Protein AF-A0A6J8ECA1-F1 (afdb_monomer)

Secondary structure (DSSP, 8-state):
----SSSSSSHHHHHHHHSSS-S----PPPHHHHHHHHHHHHHHHHH---EEEEP-B--EES---SS---S---B-TT---TTEE--B---TTT-PPEEEEHHHHSHHHHHHHHHHHHT----HHHHHHHHHHHHHHHTHHHHHHHHGGGGG--HHHHHHHHIIIIIGGGSSSTT-EEEETT--S---S--SSPPPEEEEEEE-TTSBEEE-SEEE---SS-S----------------------S-----HHHHHHHHHHHHHHHHHHHHHHHHHTTT---S--S-EEEEEE-SSEEEEEEEETTTTEEEEE-GGGPEESEETTEE-HHHHHHHHHHHTHHHHPPPPPHHHHHHHTTTT-HHHHH-HHHHHHHHHH-EEEEEEPPPS---------------------PPPPPPP--

Sequence (418 aa):
MKNMRYLFNANVILRQTFSSTCTKQRCGINEPQKLRLKDEIEKYINNHKYTLIAATTDVCKQKFQEHVIGNNLGESFTSRSSIWQFPWKKTEKDKPFIYENSENIFTRGYDALEDYLHGEKVDHQTCAAFKALERFYNNKELHERSLAQLNNLTKTETASLITSHLLSQLLYNPTNHIIDSSFSGDPPYDCGTPVQYGYTNFGSTRLFYGSADITLFPTTEDILDPKWNTDYDDNDDEEEICDENNGENFNDSDINQVCKQAISLSMWKHKQRVLAYSGNSDYGSAMVPICAINKHKCMVVLYNAQHDYLFKMQKKDLLKVFDKDKLEFSTIINLWMLIHHNLFCTEPSDDAIQILKGTGGLIQRLGEDTFKEVVRTSKLDYDIEPSGDEFEVDVENDSIPASGTGRLRKYPKINQEQ

Nearest PDB structures (foldseek):
  5lp4-assembly2_B  TM=1.563E-01  e=1.513E+00  Helicobacter pylori 26695

Radius of gyration: 25.84 Å; Cα contacts (8 Å, |Δi|>4): 569; chains: 1; bounding box: 89×57×85 Å

Structure (mmCIF, N/CA/C/O backbone):
data_AF-A0A6J8ECA1-F1
#
_entry.id   AF-A0A6J8ECA1-F1
#
loop_
_atom_site.group_PDB
_atom_site.id
_atom_site.type_symbol
_atom_site.label_atom_id
_atom_site.label_alt_id
_atom_site.label_comp_id
_atom_site.label_asym_id
_atom_site.label_entity_id
_atom_site.label_seq_id
_atom_site.pdbx_PDB_ins_code
_atom_site.Cartn_x
_atom_site.Cartn_y
_atom_site.Cartn_z
_atom_site.occupancy
_atom_site.B_iso_or_equiv
_atom_site.auth_seq_id
_atom_site.auth_comp_id
_atom_site.auth_asym_id
_atom_site.auth_atom_id
_atom_site.pdbx_PDB_model_num
ATOM 1 N N . MET A 1 1 ? -38.802 -31.780 37.443 1.00 33.59 1 MET A N 1
ATOM 2 C CA . MET A 1 1 ? -39.196 -31.257 36.112 1.00 33.59 1 MET A CA 1
ATOM 3 C C . MET A 1 1 ? -39.971 -29.943 36.239 1.00 33.59 1 MET A C 1
ATOM 5 O O . MET A 1 1 ? -41.151 -29.867 35.929 1.00 33.59 1 MET A O 1
ATOM 9 N N . LYS A 1 2 ? -39.293 -28.907 36.737 1.00 25.95 2 LYS A N 1
ATOM 10 C CA . LYS A 1 2 ? -39.719 -27.503 36.798 1.00 25.95 2 LYS A CA 1
ATOM 11 C C . LYS A 1 2 ? -38.413 -26.711 36.860 1.00 25.95 2 LYS A C 1
ATOM 13 O O . LYS A 1 2 ? -37.750 -26.822 37.882 1.00 25.95 2 LYS A O 1
ATOM 18 N N . ASN A 1 3 ? -38.010 -26.087 35.749 1.00 24.38 3 ASN A N 1
ATOM 19 C CA . ASN A 1 3 ? -37.052 -24.965 35.626 1.00 24.38 3 ASN A CA 1
ATOM 20 C C . ASN A 1 3 ? -36.488 -24.878 34.194 1.00 24.38 3 ASN A C 1
ATOM 22 O O . ASN A 1 3 ? -35.312 -25.106 33.959 1.00 24.38 3 ASN A O 1
ATOM 26 N N . MET A 1 4 ? -37.341 -24.528 33.230 1.00 25.62 4 MET A N 1
ATOM 27 C CA . MET A 1 4 ? -36.920 -23.997 31.925 1.00 25.62 4 MET A CA 1
ATOM 28 C C . MET A 1 4 ? -37.946 -22.955 31.474 1.00 25.62 4 MET A C 1
ATOM 30 O O . MET A 1 4 ? -38.764 -23.190 30.593 1.00 25.62 4 MET A O 1
ATOM 34 N N . ARG A 1 5 ? -37.983 -21.820 32.182 1.00 25.30 5 ARG A N 1
ATOM 35 C CA . ARG A 1 5 ? -38.809 -20.651 31.821 1.00 25.30 5 ARG A CA 1
ATOM 36 C C . ARG A 1 5 ? -38.144 -19.298 32.119 1.00 25.30 5 ARG A C 1
ATOM 38 O O . ARG A 1 5 ? -38.832 -18.288 32.134 1.00 25.30 5 ARG A O 1
ATOM 45 N N . TYR A 1 6 ? -36.820 -19.256 32.306 1.00 24.11 6 TYR A N 1
ATOM 46 C CA . TYR A 1 6 ? -36.102 -18.015 32.650 1.00 24.11 6 TYR A CA 1
ATOM 47 C C . TYR A 1 6 ? -35.007 -17.556 31.670 1.00 24.11 6 TYR A C 1
ATOM 49 O O . TYR A 1 6 ? -34.356 -16.560 31.951 1.00 24.11 6 TYR A O 1
ATOM 57 N N . LEU A 1 7 ? -34.848 -18.177 30.495 1.00 25.25 7 LEU A N 1
ATOM 58 C CA . LEU A 1 7 ? -33.845 -17.737 29.503 1.00 25.25 7 LEU A CA 1
ATOM 59 C C . LEU A 1 7 ? -34.421 -17.130 28.214 1.00 25.25 7 LEU A C 1
ATOM 61 O O . LEU A 1 7 ? -33.667 -16.729 27.339 1.00 25.25 7 LEU A O 1
ATOM 65 N N . PHE A 1 8 ? -35.744 -16.965 28.116 1.00 26.19 8 PHE A N 1
ATOM 66 C CA . PHE A 1 8 ? -36.388 -16.432 26.905 1.00 26.19 8 PHE A CA 1
ATOM 67 C C . PHE A 1 8 ? -36.725 -14.930 26.940 1.00 26.19 8 PHE A C 1
ATOM 69 O O . PHE A 1 8 ? -37.254 -14.410 25.967 1.00 26.19 8 PHE A O 1
ATOM 76 N N . ASN A 1 9 ? -36.391 -14.208 28.019 1.00 25.69 9 ASN A N 1
ATOM 77 C CA . ASN A 1 9 ? -36.711 -12.774 28.154 1.00 25.69 9 ASN A CA 1
ATOM 78 C C . ASN A 1 9 ? -35.495 -11.828 28.206 1.00 25.69 9 ASN A C 1
ATOM 80 O O . ASN A 1 9 ? -35.689 -10.619 28.276 1.00 25.69 9 ASN A O 1
ATOM 84 N N . ALA A 1 10 ? -34.256 -12.329 28.120 1.00 26.23 10 ALA A N 1
ATOM 85 C CA . ALA A 1 10 ? -33.065 -11.468 28.048 1.00 26.23 10 ALA A CA 1
ATOM 86 C C . ALA A 1 10 ? -32.673 -11.094 26.600 1.00 26.23 10 ALA A C 1
ATOM 88 O O . ALA A 1 10 ? -32.218 -9.980 26.357 1.00 26.23 10 ALA A O 1
ATOM 89 N N . ASN A 1 11 ? -32.940 -11.969 25.621 1.00 29.05 11 ASN A N 1
ATOM 90 C CA . ASN A 1 11 ? -32.551 -11.752 24.217 1.00 29.05 11 ASN A CA 1
ATOM 91 C C . ASN A 1 11 ? -33.517 -10.873 23.401 1.00 29.05 11 ASN A C 1
ATOM 93 O O . ASN A 1 11 ? -33.140 -10.351 22.355 1.00 29.05 11 ASN A O 1
ATOM 97 N N . VAL A 1 12 ? -34.735 -10.627 23.890 1.00 27.72 12 VAL A N 1
ATOM 98 C CA . VAL A 1 12 ? -35.687 -9.714 23.226 1.00 27.72 12 VAL A CA 1
ATOM 99 C C . VAL A 1 12 ? -35.489 -8.259 23.680 1.00 27.72 12 VAL A C 1
ATOM 101 O O . VAL A 1 12 ? -35.728 -7.333 22.909 1.00 27.72 12 VAL A O 1
ATOM 104 N N . ILE A 1 13 ? -34.951 -8.034 24.884 1.00 27.16 13 ILE A N 1
ATOM 105 C CA . ILE A 1 13 ? -34.758 -6.684 25.443 1.00 27.16 13 ILE A CA 1
ATOM 106 C C . ILE A 1 13 ? -33.484 -6.007 24.896 1.00 27.16 13 ILE A C 1
ATOM 108 O O . ILE A 1 13 ? -33.475 -4.787 24.725 1.00 27.16 13 ILE A O 1
ATOM 112 N N . LEU A 1 14 ? -32.455 -6.772 24.508 1.00 28.44 14 LEU A N 1
ATOM 113 C CA . LEU A 1 14 ? -31.279 -6.232 23.803 1.00 28.44 14 LEU A CA 1
ATOM 114 C C . LEU A 1 14 ? -31.542 -5.975 22.307 1.00 28.44 14 LEU A C 1
ATOM 116 O O . LEU A 1 14 ? -31.038 -4.998 21.758 1.00 28.44 14 LEU A O 1
ATOM 120 N N . ARG A 1 15 ? -32.415 -6.760 21.658 1.00 29.00 15 ARG A N 1
ATOM 121 C CA . ARG A 1 15 ? -32.834 -6.502 20.265 1.00 29.00 15 ARG A CA 1
ATOM 122 C C . ARG A 1 15 ? -33.813 -5.323 20.137 1.00 29.00 15 ARG A C 1
ATOM 124 O O . ARG A 1 15 ? -33.791 -4.628 19.126 1.00 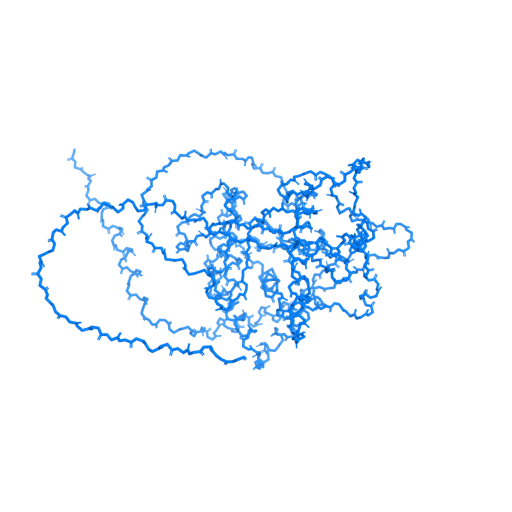29.00 15 ARG A O 1
ATOM 131 N N . GLN A 1 16 ? -34.608 -5.018 21.168 1.00 26.80 16 GLN A N 1
ATOM 132 C CA . GLN A 1 16 ? -35.510 -3.852 21.169 1.00 26.80 16 GLN A CA 1
ATOM 133 C C . GLN A 1 16 ? -34.863 -2.527 21.604 1.00 26.80 16 GLN A C 1
ATOM 135 O O . GLN A 1 16 ? -35.464 -1.478 21.397 1.00 26.80 16 GLN A O 1
ATOM 140 N N . THR A 1 17 ? -33.637 -2.532 22.138 1.00 28.80 17 THR A N 1
ATOM 141 C CA . THR A 1 17 ? -32.896 -1.287 22.436 1.00 28.80 17 THR A CA 1
ATOM 142 C C . THR A 1 17 ? -31.968 -0.834 21.306 1.00 28.80 17 THR A C 1
ATOM 144 O O . THR A 1 17 ? -31.587 0.333 21.285 1.00 28.80 17 THR A O 1
ATOM 147 N N . PHE A 1 18 ? -31.684 -1.691 20.319 1.00 33.44 18 PHE A N 1
ATOM 148 C CA . PHE A 1 18 ? -30.843 -1.347 19.162 1.00 33.44 18 PHE A CA 1
ATOM 149 C C . PHE A 1 18 ? -31.598 -1.186 17.830 1.00 33.44 18 PHE A C 1
ATOM 151 O O . PHE A 1 18 ? -31.004 -0.766 16.843 1.00 33.44 18 PHE A O 1
ATOM 158 N N . SER A 1 19 ? -32.913 -1.438 17.788 1.00 31.75 19 SER A N 1
ATOM 159 C CA . SER A 1 19 ? -33.699 -1.412 16.540 1.00 31.75 19 SER A CA 1
ATOM 160 C C . SER A 1 19 ? -34.510 -0.120 16.300 1.00 31.75 19 SER A C 1
ATOM 162 O O . SER A 1 19 ? -35.104 0.032 15.237 1.00 31.75 19 SER A O 1
ATOM 164 N N . SER A 1 20 ? -34.514 0.867 17.212 1.00 27.88 20 SER A N 1
ATOM 165 C CA . SER A 1 20 ? -35.362 2.072 17.050 1.00 27.88 20 SER A CA 1
ATOM 166 C C . SER A 1 20 ? -34.693 3.437 17.267 1.00 27.88 20 SER A C 1
ATOM 168 O O . SER A 1 20 ? -35.394 4.427 17.473 1.00 27.88 20 SER A O 1
ATOM 170 N N . THR A 1 21 ? -33.364 3.545 17.190 1.00 29.86 21 THR A N 1
ATOM 171 C CA . THR A 1 21 ? -32.666 4.853 17.185 1.00 29.86 21 THR A CA 1
ATOM 172 C C . THR A 1 21 ? -31.851 5.133 15.925 1.00 29.86 21 THR A C 1
ATOM 174 O O . THR A 1 21 ? -31.360 6.249 15.763 1.00 29.86 21 THR A O 1
ATOM 177 N N . CYS A 1 22 ? -31.812 4.216 14.955 1.00 34.72 22 CYS A N 1
ATOM 178 C CA . CYS A 1 22 ? -31.211 4.469 13.642 1.00 34.72 22 CYS A CA 1
ATOM 179 C C . CYS A 1 22 ? -32.192 5.183 12.690 1.00 34.72 22 CYS A C 1
ATOM 181 O O . CYS A 1 22 ? -32.450 4.763 11.567 1.00 34.72 22 CYS A O 1
ATOM 183 N N . THR A 1 23 ? -32.777 6.289 13.150 1.00 34.16 23 THR A N 1
ATOM 184 C CA . THR A 1 23 ? -33.501 7.230 12.289 1.00 34.16 23 THR A CA 1
ATOM 185 C C . THR A 1 23 ? -32.916 8.614 12.505 1.00 34.16 23 THR A C 1
ATOM 187 O O . THR A 1 23 ? -33.169 9.258 13.518 1.00 34.16 23 THR A O 1
ATOM 190 N N . LYS A 1 24 ? -32.147 9.071 11.509 1.00 34.84 24 LYS A N 1
ATOM 191 C CA . LYS A 1 24 ? -31.568 10.421 11.388 1.00 34.84 24 LYS A CA 1
ATOM 192 C C . LYS A 1 24 ? -30.512 10.782 12.440 1.00 34.84 24 LYS A C 1
ATOM 194 O O . LYS A 1 24 ? -30.586 11.844 13.058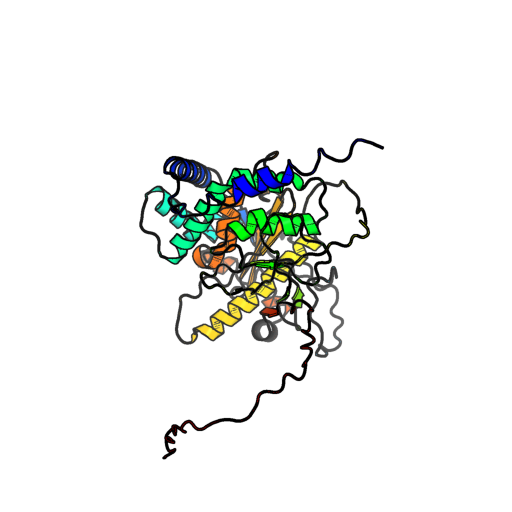 1.00 34.84 24 LYS A O 1
ATOM 199 N N . GLN A 1 25 ? -29.453 9.984 12.556 1.00 35.09 25 GLN A N 1
ATOM 200 C CA . GLN A 1 25 ? -28.196 10.509 13.083 1.00 35.09 25 GLN A CA 1
ATOM 201 C C . GLN A 1 25 ? -27.549 11.340 11.968 1.00 35.09 25 GLN A C 1
ATOM 203 O O . GLN A 1 25 ? -27.030 10.812 10.990 1.00 35.09 25 GLN A O 1
ATOM 208 N N . ARG A 1 26 ? -27.689 12.669 12.056 1.00 34.72 26 ARG A N 1
ATOM 209 C CA . ARG A 1 26 ? -26.922 13.606 11.226 1.00 34.72 26 ARG A CA 1
ATOM 210 C C . ARG A 1 26 ? -25.449 13.201 11.329 1.00 34.72 26 ARG A C 1
ATOM 212 O O . ARG A 1 26 ? -24.915 13.227 12.433 1.00 34.72 26 ARG A O 1
ATOM 219 N N . CYS A 1 27 ? -24.806 12.888 10.203 1.00 38.16 27 CYS A N 1
ATOM 220 C CA . CYS A 1 27 ? -23.351 12.740 10.061 1.00 38.16 27 CYS A CA 1
ATOM 221 C C . CYS A 1 27 ? -22.618 14.081 10.276 1.00 38.16 27 CYS A C 1
ATOM 223 O O . CYS A 1 27 ? -21.829 14.514 9.443 1.00 38.16 27 CYS A O 1
ATOM 225 N N . GLY A 1 28 ? -22.940 14.791 11.355 1.00 44.19 28 GLY A N 1
ATOM 226 C CA . GLY A 1 28 ? -22.138 15.881 11.875 1.00 44.19 28 GLY A CA 1
ATOM 227 C C . GLY A 1 28 ? -21.233 15.291 12.939 1.00 44.19 28 GLY A C 1
ATOM 228 O O . GLY A 1 28 ? -21.718 14.715 13.911 1.00 44.19 28 GLY A O 1
ATOM 229 N N . ILE A 1 29 ? -19.927 15.406 12.741 1.00 53.56 29 ILE A N 1
ATOM 230 C CA . ILE A 1 29 ? -18.946 15.096 13.777 1.00 53.56 29 ILE A CA 1
ATOM 231 C C . ILE A 1 29 ? -19.271 15.969 14.986 1.00 53.56 29 ILE A C 1
ATOM 233 O O . ILE A 1 29 ? -19.575 17.154 14.836 1.00 53.56 29 ILE A O 1
ATOM 237 N N . ASN A 1 30 ? -19.219 15.395 16.186 1.00 68.00 30 ASN A N 1
ATOM 238 C CA . ASN A 1 30 ? -19.295 16.200 17.393 1.00 68.00 30 ASN A CA 1
ATOM 239 C C . ASN A 1 30 ? -18.039 17.091 17.423 1.00 68.00 30 ASN A C 1
ATOM 241 O O . ASN A 1 30 ? -16.934 16.559 17.481 1.00 68.00 30 ASN A O 1
ATOM 245 N N . GLU A 1 31 ? -18.183 18.420 17.372 1.00 72.62 31 GLU A N 1
ATOM 246 C CA . GLU A 1 31 ? -17.069 19.397 17.367 1.00 72.62 31 GLU A CA 1
ATOM 247 C C . GLU A 1 31 ? -15.894 19.055 18.322 1.00 72.62 31 GLU A C 1
ATOM 249 O O . GLU A 1 31 ? -14.736 19.157 17.914 1.00 72.62 31 GLU A O 1
ATOM 254 N N . PRO A 1 32 ? -16.124 18.536 19.549 1.00 79.94 32 PRO A N 1
ATOM 255 C CA . PRO A 1 32 ? -15.052 18.095 20.442 1.00 79.94 32 PRO A CA 1
ATOM 256 C C . PRO A 1 32 ? -14.190 16.940 19.904 1.00 79.94 32 PRO A C 1
ATOM 258 O O . PRO A 1 32 ? -13.003 16.879 20.212 1.00 79.94 32 PRO A O 1
ATOM 261 N N . GLN A 1 33 ? -14.750 16.007 19.127 1.00 80.56 33 GLN A N 1
ATOM 262 C CA . GLN A 1 33 ? -13.989 14.907 18.516 1.00 80.56 33 GLN A CA 1
ATOM 263 C C . GLN A 1 33 ? -13.141 15.402 17.345 1.00 80.56 33 GLN A C 1
ATOM 265 O O . GLN A 1 33 ? -11.993 14.983 17.206 1.00 80.56 33 GLN A O 1
ATOM 270 N N . LYS A 1 34 ? -13.670 16.345 16.556 1.00 83.38 34 LYS A N 1
ATOM 271 C CA . LYS A 1 34 ? -12.921 16.977 15.466 1.00 83.38 34 LYS A CA 1
ATOM 272 C C . LYS A 1 34 ? -11.700 17.732 15.987 1.00 83.38 34 LYS A C 1
ATOM 274 O O . LYS A 1 34 ? -10.621 17.615 15.413 1.00 83.38 34 LYS A O 1
ATOM 279 N N . LEU A 1 35 ? -11.859 18.452 17.099 1.00 88.62 35 LEU A N 1
ATOM 280 C CA . LEU A 1 35 ? -10.754 19.148 17.757 1.00 88.62 35 LEU A CA 1
ATOM 281 C C . LEU A 1 35 ? -9.678 18.167 18.248 1.00 88.62 35 LEU A C 1
ATOM 283 O O . LEU A 1 35 ? -8.504 18.364 17.967 1.00 88.62 35 LEU A O 1
ATOM 287 N N . ARG A 1 36 ? -10.077 17.052 18.878 1.00 90.81 36 ARG A N 1
ATOM 288 C CA . ARG A 1 36 ? -9.130 16.005 19.304 1.00 90.81 36 ARG A CA 1
ATOM 289 C C . ARG A 1 36 ? -8.358 15.392 18.137 1.00 90.81 36 ARG A C 1
ATOM 291 O O . ARG A 1 36 ? -7.172 15.129 18.285 1.00 90.81 36 ARG A O 1
ATOM 298 N N . LEU A 1 37 ? -9.018 15.146 17.002 1.00 93.44 37 LEU A N 1
ATOM 299 C CA . LEU A 1 37 ? -8.341 14.650 15.803 1.00 93.44 37 LEU A CA 1
ATOM 300 C C . LEU A 1 37 ? -7.292 15.659 15.316 1.00 93.44 37 LEU A C 1
ATOM 302 O O . LEU A 1 37 ? -6.173 15.264 15.008 1.00 93.44 37 LEU A O 1
ATOM 306 N N . LYS A 1 38 ? -7.627 16.957 15.291 1.00 94.00 38 LYS A N 1
ATOM 307 C CA . LYS A 1 38 ? -6.667 18.013 14.936 1.00 94.00 38 LYS A CA 1
ATOM 308 C C . LYS A 1 38 ? -5.455 18.025 15.872 1.00 94.00 38 LYS A C 1
ATOM 310 O O . LYS A 1 38 ? -4.333 18.033 15.378 1.00 94.00 38 LYS A O 1
ATOM 315 N N . ASP A 1 39 ? -5.666 17.927 17.184 1.00 94.06 39 ASP A N 1
ATOM 316 C CA . ASP A 1 39 ? -4.569 17.884 18.162 1.00 94.06 39 ASP A CA 1
ATOM 317 C C . ASP A 1 39 ? -3.630 16.679 17.939 1.00 94.06 39 ASP A C 1
ATOM 319 O O . ASP A 1 39 ? -2.415 16.780 18.126 1.00 94.06 39 ASP A O 1
ATOM 323 N N . GLU A 1 40 ? -4.170 15.512 17.567 1.00 94.19 40 GLU A N 1
ATOM 324 C CA . GLU A 1 40 ? -3.349 14.333 17.261 1.00 94.19 40 GLU A CA 1
ATOM 325 C C . GLU A 1 40 ? -2.615 14.469 15.919 1.00 94.19 40 GLU A C 1
ATOM 327 O O . GLU A 1 40 ? -1.438 14.110 15.843 1.00 94.19 40 GLU A O 1
ATOM 332 N N . ILE A 1 41 ? -3.249 15.052 14.891 1.00 94.81 41 ILE A N 1
ATOM 333 C CA . ILE A 1 41 ? -2.599 15.360 13.604 1.00 94.81 41 ILE A CA 1
ATOM 334 C C . ILE A 1 41 ? -1.433 16.332 13.809 1.00 94.81 41 ILE A C 1
ATOM 336 O O . ILE A 1 41 ? -0.333 16.074 13.325 1.00 94.81 41 ILE A O 1
ATOM 340 N N . GLU A 1 42 ? -1.625 17.408 14.571 1.00 94.00 42 GLU A N 1
ATOM 341 C CA . GLU A 1 42 ? -0.563 18.377 14.857 1.00 94.00 42 GLU A CA 1
ATOM 342 C C . GLU A 1 42 ? 0.627 17.709 15.568 1.00 94.00 42 GLU A C 1
ATOM 344 O O . GLU A 1 42 ? 1.788 17.905 15.199 1.00 94.00 42 GLU A O 1
ATOM 349 N N . LYS A 1 43 ? 0.364 16.843 16.557 1.00 92.62 43 LYS A N 1
ATOM 350 C CA . LYS A 1 43 ? 1.420 16.051 17.212 1.00 92.62 43 LYS A CA 1
ATOM 351 C C . LYS A 1 43 ? 2.106 15.087 16.251 1.00 92.62 43 LYS A C 1
ATOM 353 O O . LYS A 1 43 ? 3.306 14.850 16.401 1.00 92.62 43 LYS A O 1
ATOM 358 N N . TYR A 1 44 ? 1.367 14.499 15.315 1.00 91.75 44 TYR A N 1
ATOM 359 C CA . TYR A 1 44 ? 1.919 13.602 14.309 1.00 91.75 44 TYR A CA 1
ATOM 360 C C . TYR A 1 44 ? 2.899 14.341 13.393 1.00 91.75 44 TYR A C 1
ATOM 362 O O . TYR A 1 44 ? 4.060 13.935 13.339 1.00 91.75 44 TYR A O 1
ATOM 370 N N . ILE A 1 45 ? 2.481 15.453 12.777 1.00 88.75 45 ILE A N 1
ATOM 371 C CA . ILE A 1 45 ? 3.309 16.246 11.848 1.00 88.75 45 ILE A CA 1
ATOM 372 C C . ILE A 1 45 ? 4.625 16.668 12.514 1.00 88.75 45 ILE A C 1
ATOM 374 O O . ILE A 1 45 ? 5.701 16.530 11.932 1.00 88.75 45 ILE A O 1
ATOM 378 N N . ASN A 1 46 ? 4.554 17.101 13.774 1.00 85.62 46 ASN A N 1
ATOM 379 C CA . ASN A 1 46 ? 5.720 17.583 14.511 1.00 85.62 46 ASN A CA 1
ATOM 380 C C . ASN A 1 46 ? 6.721 16.482 14.912 1.00 85.62 46 ASN A C 1
ATOM 382 O O . ASN A 1 46 ? 7.893 16.785 15.126 1.00 85.62 46 ASN A O 1
ATOM 386 N N . ASN A 1 47 ? 6.286 15.223 15.050 1.00 80.94 47 ASN A N 1
ATOM 387 C CA . ASN A 1 47 ? 7.086 14.188 15.726 1.00 80.94 47 ASN A CA 1
ATOM 388 C C . ASN A 1 47 ? 7.330 12.907 14.913 1.00 80.94 47 ASN A C 1
ATOM 390 O O . ASN A 1 47 ? 8.207 12.128 15.286 1.00 80.94 47 ASN A O 1
ATOM 394 N N . HIS A 1 48 ? 6.572 12.642 13.846 1.00 67.25 48 HIS A N 1
ATOM 395 C CA . HIS A 1 48 ? 6.542 11.315 13.226 1.00 67.25 48 HIS A CA 1
ATOM 396 C C . HIS A 1 48 ? 6.885 11.361 11.741 1.00 67.25 48 HIS A C 1
ATOM 398 O O . HIS A 1 48 ? 6.074 11.711 10.884 1.00 67.25 48 HIS A O 1
ATOM 404 N N . LYS A 1 49 ? 8.112 10.932 11.448 1.00 65.06 49 LYS A N 1
ATOM 405 C CA . LYS A 1 49 ? 8.654 10.773 10.101 1.00 65.06 49 LYS A CA 1
ATOM 406 C C . LYS A 1 49 ? 9.414 9.448 10.043 1.00 65.06 49 LYS A C 1
ATOM 408 O O . LYS A 1 49 ? 10.300 9.229 10.870 1.00 65.06 49 LYS A O 1
ATOM 413 N N . TYR A 1 50 ? 9.060 8.547 9.125 1.00 62.88 50 TYR A N 1
ATOM 414 C CA . TYR A 1 50 ? 9.768 7.268 8.964 1.00 62.88 50 TYR A CA 1
ATOM 415 C C . TYR A 1 50 ? 10.683 7.302 7.743 1.00 62.88 50 TYR A C 1
ATOM 417 O O . TYR A 1 50 ? 10.484 8.078 6.814 1.00 62.88 50 TYR A O 1
ATOM 425 N N . THR A 1 51 ? 11.722 6.466 7.750 1.00 64.75 51 THR A N 1
ATOM 426 C CA . THR A 1 51 ? 12.709 6.432 6.666 1.00 64.75 51 THR A CA 1
ATOM 427 C C . THR A 1 51 ? 12.527 5.191 5.797 1.00 64.75 51 THR A C 1
ATOM 429 O O . THR A 1 51 ? 12.584 4.052 6.265 1.00 64.75 51 THR A O 1
ATOM 432 N N . LEU A 1 52 ? 12.352 5.420 4.504 1.00 60.97 52 LEU A N 1
ATOM 433 C CA . LEU A 1 52 ? 12.401 4.424 3.448 1.00 60.97 52 LEU A CA 1
ATOM 434 C C . LEU A 1 52 ? 13.831 4.341 2.908 1.00 60.97 52 LEU A C 1
ATOM 436 O O . LEU A 1 52 ? 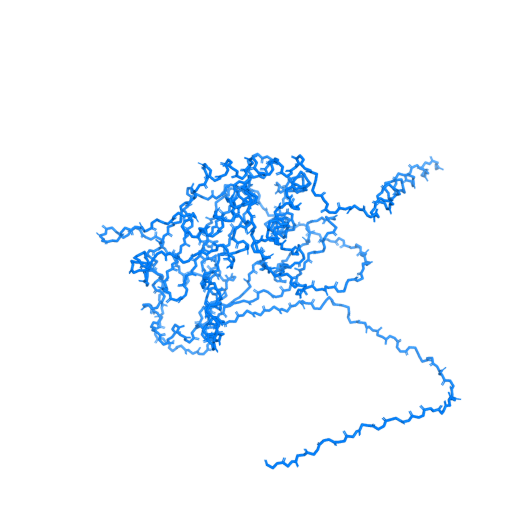14.503 5.347 2.705 1.00 60.97 52 LEU A O 1
ATOM 440 N N . ILE A 1 53 ? 14.323 3.123 2.699 1.00 63.53 53 ILE A N 1
ATOM 441 C CA . ILE A 1 53 ? 15.602 2.892 2.027 1.00 63.53 53 ILE A CA 1
ATOM 442 C C . ILE A 1 53 ? 15.319 2.515 0.581 1.00 63.53 53 ILE A C 1
ATOM 444 O O . ILE A 1 53 ? 14.566 1.571 0.331 1.00 63.53 53 ILE A O 1
ATOM 448 N N . ALA A 1 54 ? 15.966 3.202 -0.358 1.00 60.81 54 ALA A N 1
ATOM 449 C CA . ALA A 1 54 ? 16.079 2.740 -1.731 1.00 60.81 54 ALA A CA 1
ATOM 450 C C . ALA A 1 54 ? 17.041 1.563 -1.796 1.00 60.81 54 ALA A C 1
ATOM 452 O O . ALA A 1 54 ? 18.156 1.607 -1.263 1.00 60.81 54 ALA A O 1
ATOM 453 N N . ALA A 1 55 ? 16.635 0.518 -2.496 1.00 56.22 55 ALA A N 1
ATOM 454 C CA . ALA A 1 55 ? 17.522 -0.592 -2.750 1.00 56.22 55 ALA A CA 1
ATOM 455 C C . ALA A 1 55 ? 18.554 -0.215 -3.806 1.00 56.22 55 ALA A C 1
ATOM 457 O O . ALA A 1 55 ? 18.217 0.401 -4.814 1.00 56.22 55 ALA A O 1
ATOM 458 N N . THR A 1 56 ? 19.770 -0.725 -3.646 1.00 52.91 56 THR A N 1
ATOM 459 C CA . THR A 1 56 ? 20.490 -1.338 -4.763 1.00 52.91 56 THR A CA 1
ATOM 460 C C . THR A 1 56 ? 20.136 -2.827 -4.741 1.00 52.91 56 THR A C 1
ATOM 462 O O . THR A 1 56 ? 20.821 -3.645 -4.125 1.00 52.91 56 THR A O 1
ATOM 465 N N . THR A 1 57 ? 18.980 -3.191 -5.304 1.00 49.25 57 THR A N 1
ATOM 466 C CA . THR A 1 57 ? 18.541 -4.591 -5.292 1.00 49.25 57 THR A CA 1
ATOM 467 C C . THR A 1 57 ? 19.319 -5.369 -6.334 1.00 49.25 57 THR A C 1
ATOM 469 O O . THR A 1 57 ? 19.119 -5.234 -7.538 1.00 49.25 57 THR A O 1
ATOM 472 N N . ASP A 1 58 ? 20.180 -6.263 -5.868 1.00 51.50 58 ASP A N 1
ATOM 473 C CA . ASP A 1 58 ? 20.770 -7.280 -6.720 1.00 51.50 58 ASP A CA 1
ATOM 474 C C . ASP A 1 58 ? 19.758 -8.430 -6.836 1.00 51.50 58 ASP A C 1
ATOM 476 O O . ASP A 1 58 ? 19.821 -9.381 -6.062 1.00 51.50 58 ASP A O 1
ATOM 480 N N . VAL A 1 59 ? 18.763 -8.300 -7.728 1.00 52.38 59 VAL A N 1
ATOM 481 C CA . VAL A 1 59 ? 17.632 -9.244 -7.862 1.00 52.38 59 VAL A CA 1
ATOM 482 C C . VAL A 1 59 ? 18.077 -10.646 -8.310 1.00 52.38 59 VAL A C 1
ATOM 484 O O . VAL A 1 59 ? 17.937 -11.014 -9.472 1.00 52.38 59 VAL A O 1
ATOM 487 N N . CYS A 1 60 ? 18.683 -11.433 -7.430 1.00 44.78 60 CYS A N 1
ATOM 488 C CA . CYS A 1 60 ? 19.428 -12.627 -7.809 1.00 44.78 60 CYS A CA 1
ATOM 489 C C . CYS A 1 60 ? 18.507 -13.744 -8.327 1.00 44.78 60 CYS A C 1
ATOM 491 O O . CYS A 1 60 ? 17.718 -14.289 -7.562 1.00 44.78 60 CYS A O 1
ATOM 493 N N . LYS A 1 61 ? 18.665 -14.122 -9.606 1.00 55.06 61 LYS A N 1
ATOM 494 C CA . LYS A 1 61 ? 18.230 -15.423 -10.130 1.00 55.06 61 LYS A CA 1
ATOM 495 C C . LYS A 1 61 ? 19.287 -16.457 -9.760 1.00 55.06 61 LYS A C 1
ATOM 497 O O . LYS A 1 61 ? 20.374 -16.440 -10.343 1.00 55.06 61 LYS A O 1
ATOM 502 N N . GLN A 1 62 ? 19.006 -17.381 -8.847 1.00 43.25 62 GLN A N 1
ATOM 503 C CA . GLN A 1 62 ? 19.848 -18.576 -8.766 1.00 43.25 62 GLN A CA 1
ATOM 504 C C . GLN A 1 62 ? 19.533 -19.482 -9.968 1.00 43.25 62 GLN A C 1
ATOM 506 O O . GLN A 1 62 ? 18.506 -20.142 -10.006 1.00 43.25 62 GLN A O 1
ATOM 511 N N . LYS A 1 63 ? 20.443 -19.470 -10.956 1.00 39.62 63 LYS A N 1
ATOM 512 C CA . LYS A 1 63 ? 20.501 -20.335 -12.152 1.00 39.62 63 LYS A CA 1
ATOM 513 C C . LYS A 1 63 ? 19.228 -20.368 -13.012 1.00 39.62 63 LYS A C 1
ATOM 515 O O . LYS A 1 63 ? 18.436 -21.299 -12.953 1.00 39.62 63 LYS A O 1
ATOM 520 N N . PHE A 1 64 ? 19.147 -19.435 -13.960 1.00 40.62 64 PHE A N 1
ATOM 521 C CA . PHE A 1 64 ? 18.526 -19.749 -15.248 1.00 40.62 64 PHE A CA 1
ATOM 522 C C . PHE A 1 64 ? 19.492 -20.707 -15.961 1.00 40.62 64 PHE A C 1
ATOM 524 O O . PHE A 1 64 ? 20.535 -20.276 -16.447 1.00 40.62 64 PHE A O 1
ATOM 531 N N . GLN A 1 65 ? 19.223 -22.015 -15.961 1.00 33.34 65 GLN A N 1
ATOM 532 C CA . GLN A 1 65 ? 19.810 -22.831 -17.021 1.00 33.34 65 GLN A CA 1
ATOM 533 C C . GLN A 1 65 ? 19.210 -22.308 -18.328 1.00 33.34 65 GLN A C 1
ATOM 535 O O . GLN A 1 65 ? 17.992 -22.204 -18.443 1.00 33.34 65 GLN A O 1
ATOM 540 N N . GLU A 1 66 ? 20.071 -21.901 -19.261 1.00 37.44 66 GLU A N 1
ATOM 541 C CA . GLU A 1 66 ? 19.742 -21.405 -20.603 1.00 37.44 66 GLU A CA 1
ATOM 542 C C . GLU A 1 66 ? 19.089 -22.497 -21.461 1.00 37.44 66 GLU A C 1
ATOM 544 O O . GLU A 1 66 ? 19.610 -22.926 -22.487 1.00 37.44 66 GLU A O 1
ATOM 549 N N . HIS A 1 67 ? 17.941 -23.001 -21.039 1.00 32.00 67 HIS A N 1
ATOM 550 C CA . HIS A 1 67 ? 17.051 -23.763 -21.887 1.00 32.00 67 HIS A CA 1
ATOM 551 C C . HIS A 1 67 ? 15.782 -22.952 -21.982 1.00 32.00 67 HIS A C 1
ATOM 553 O O . HIS A 1 67 ? 15.021 -22.896 -21.028 1.00 32.00 67 HIS A O 1
ATOM 559 N N . VAL A 1 68 ? 15.661 -22.272 -23.126 1.00 38.84 68 VAL A N 1
ATOM 560 C CA . VAL A 1 68 ? 14.422 -21.845 -23.777 1.00 38.84 68 VAL A CA 1
ATOM 561 C C . VAL A 1 68 ? 13.372 -21.330 -22.794 1.00 38.84 68 VAL A C 1
ATOM 563 O O . VAL A 1 68 ? 12.731 -22.105 -22.094 1.00 38.84 68 VAL A O 1
ATOM 566 N N . ILE A 1 69 ? 13.128 -20.017 -22.816 1.00 38.41 69 ILE A N 1
ATOM 567 C CA . ILE A 1 69 ? 11.886 -19.407 -22.320 1.00 38.41 69 ILE A CA 1
ATOM 568 C C . ILE A 1 69 ? 10.734 -20.022 -23.136 1.00 38.41 69 ILE A C 1
ATOM 570 O O . ILE A 1 69 ? 10.245 -19.451 -24.104 1.00 38.41 69 ILE A O 1
ATOM 574 N N . GLY A 1 70 ? 10.372 -21.259 -22.819 1.00 39.62 70 GLY A N 1
ATOM 575 C CA . GLY A 1 70 ? 9.251 -21.969 -23.382 1.00 39.62 70 GLY A CA 1
ATOM 576 C C . GLY A 1 70 ? 8.038 -21.421 -22.675 1.00 39.62 70 GLY A C 1
ATOM 577 O O . GLY A 1 70 ? 7.780 -21.843 -21.562 1.00 39.62 70 GLY A O 1
ATOM 578 N N . ASN A 1 71 ? 7.398 -20.434 -23.303 1.00 42.06 71 ASN A N 1
ATOM 579 C CA . ASN A 1 71 ? 6.019 -19.932 -23.206 1.00 42.06 71 ASN A CA 1
ATOM 580 C C . ASN A 1 71 ? 5.235 -19.901 -21.867 1.00 42.06 71 ASN A C 1
ATOM 582 O O . ASN A 1 71 ? 4.165 -19.311 -21.875 1.00 42.06 71 ASN A O 1
ATOM 586 N N . ASN A 1 72 ? 5.712 -20.432 -20.737 1.00 50.28 72 ASN A N 1
ATOM 587 C CA . ASN A 1 72 ? 4.902 -20.742 -19.552 1.00 50.28 72 ASN A CA 1
ATOM 588 C C . ASN A 1 72 ? 5.652 -20.598 -18.209 1.00 50.28 72 ASN A C 1
ATOM 590 O O . ASN A 1 72 ? 5.480 -21.442 -17.335 1.00 50.28 72 ASN A O 1
ATOM 594 N N . LEU A 1 73 ? 6.485 -19.574 -17.988 1.00 52.53 73 LEU A N 1
ATOM 595 C CA . LEU A 1 73 ? 7.090 -19.394 -16.655 1.00 52.53 73 LEU A CA 1
ATOM 596 C C . LEU A 1 73 ? 7.085 -17.938 -16.176 1.00 52.53 73 LEU A C 1
ATOM 598 O O . LEU A 1 73 ? 7.960 -17.144 -16.518 1.00 52.53 73 LEU A O 1
ATOM 602 N N . GLY A 1 74 ? 6.107 -17.653 -15.319 1.00 62.47 74 GLY A N 1
ATOM 603 C CA . GLY A 1 74 ? 6.095 -16.602 -14.308 1.00 62.47 74 GLY A CA 1
ATOM 604 C C . GLY A 1 74 ? 5.788 -17.266 -12.965 1.00 62.47 74 GLY A C 1
ATOM 605 O O . GLY A 1 74 ? 5.132 -18.307 -12.921 1.00 62.47 74 GLY A O 1
ATOM 606 N N . GLU A 1 75 ? 6.315 -16.724 -11.874 1.00 74.06 75 GLU A N 1
ATOM 607 C CA . GLU A 1 75 ? 6.132 -17.317 -10.547 1.00 74.06 75 GLU A CA 1
ATOM 608 C C . GLU A 1 75 ? 4.843 -16.875 -9.878 1.00 74.06 75 GLU A C 1
ATOM 610 O O . GLU A 1 75 ? 4.520 -15.690 -9.893 1.00 74.06 75 GLU A O 1
ATOM 615 N N . SER A 1 7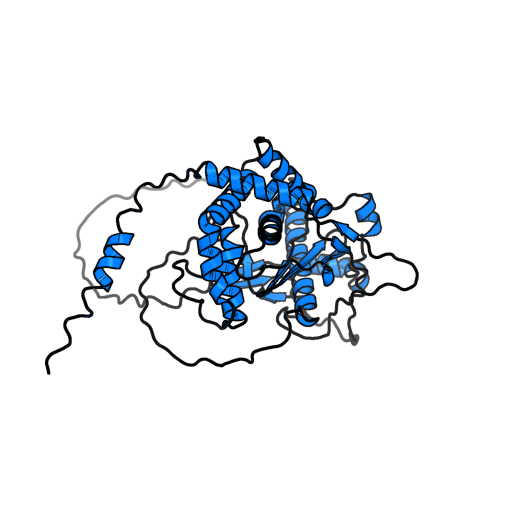6 ? 4.182 -17.804 -9.185 1.00 79.19 76 SER A N 1
ATOM 616 C CA . SER A 1 76 ? 3.138 -17.419 -8.240 1.00 79.19 76 SER A CA 1
ATOM 617 C C . SER A 1 76 ? 3.704 -16.568 -7.113 1.00 79.19 76 SER A C 1
ATOM 619 O O . SER A 1 76 ? 4.757 -16.901 -6.565 1.00 79.19 76 SER A O 1
ATOM 621 N N . PHE A 1 77 ? 2.986 -15.514 -6.718 1.00 80.94 77 PHE A N 1
ATOM 622 C CA . PHE A 1 77 ? 3.272 -14.820 -5.464 1.00 80.94 77 PHE A CA 1
ATOM 623 C C . PHE A 1 77 ? 3.203 -15.812 -4.294 1.00 80.94 77 PHE A C 1
ATOM 625 O O . PHE A 1 77 ? 4.103 -15.878 -3.470 1.00 80.94 77 PHE A O 1
ATOM 632 N N . THR A 1 78 ? 2.214 -16.706 -4.268 1.00 72.12 78 THR A N 1
ATOM 633 C CA . THR A 1 78 ? 2.108 -17.724 -3.205 1.00 72.12 78 THR A CA 1
ATOM 634 C C . THR A 1 78 ? 3.295 -18.699 -3.173 1.00 72.12 78 THR A C 1
ATOM 636 O O . THR A 1 78 ? 3.519 -19.392 -2.178 1.00 72.12 78 THR A O 1
ATOM 639 N N . SER A 1 79 ? 4.113 -18.738 -4.233 1.00 71.06 79 SER A N 1
ATOM 640 C CA . SER A 1 79 ? 5.323 -19.545 -4.262 1.00 71.06 79 SER A CA 1
ATOM 641 C C . SER A 1 79 ? 6.397 -18.954 -3.349 1.00 71.06 79 SER A C 1
ATOM 643 O O . SER A 1 79 ? 7.073 -17.977 -3.683 1.00 71.06 79 SER A O 1
ATOM 645 N N . ARG A 1 80 ? 6.665 -19.655 -2.241 1.00 64.81 80 ARG A N 1
ATOM 646 C CA . ARG A 1 80 ? 7.845 -19.436 -1.379 1.00 64.81 80 ARG A CA 1
ATOM 647 C C . ARG A 1 80 ? 9.180 -19.782 -2.065 1.00 64.81 80 ARG A C 1
ATOM 649 O O . ARG A 1 80 ? 10.219 -19.831 -1.409 1.00 64.81 80 ARG A O 1
ATOM 656 N N . SER A 1 81 ? 9.163 -20.063 -3.369 1.00 60.94 81 SER A N 1
ATOM 657 C CA . SER A 1 81 ? 10.341 -20.387 -4.164 1.00 60.94 81 SER A CA 1
ATOM 658 C C . SER A 1 81 ? 11.395 -19.277 -4.100 1.00 60.94 81 SER A C 1
ATOM 660 O O . SER A 1 81 ? 11.106 -18.087 -4.246 1.00 60.94 81 SER A O 1
ATOM 662 N N . SER A 1 82 ? 12.648 -19.692 -3.912 1.00 58.94 82 SER A N 1
ATOM 663 C CA . SER A 1 82 ? 13.835 -18.843 -3.780 1.00 58.94 82 SER A CA 1
ATOM 664 C C . SER A 1 82 ? 14.394 -18.325 -5.109 1.00 58.94 82 SER A C 1
ATOM 666 O O . SER A 1 82 ? 15.465 -17.721 -5.118 1.00 58.94 82 SER A O 1
ATOM 668 N N . ILE A 1 83 ? 13.718 -18.569 -6.234 1.00 66.19 83 ILE A N 1
ATOM 669 C CA . ILE A 1 83 ? 14.246 -18.248 -7.569 1.00 66.19 83 ILE A CA 1
ATOM 670 C C . ILE A 1 83 ? 14.452 -16.737 -7.744 1.00 66.19 83 ILE A C 1
ATOM 672 O O . ILE A 1 83 ? 15.469 -16.337 -8.308 1.00 66.19 83 ILE A O 1
ATOM 676 N N . TRP A 1 84 ? 13.538 -15.907 -7.234 1.00 71.06 84 TRP A N 1
ATOM 677 C CA . TRP A 1 84 ? 13.717 -14.457 -7.158 1.00 71.06 84 TRP A CA 1
ATOM 678 C C . TRP A 1 84 ? 13.894 -14.037 -5.710 1.00 71.06 84 TRP A C 1
ATOM 680 O O . TRP A 1 84 ? 12.994 -14.230 -4.899 1.00 71.06 84 TRP A O 1
ATOM 690 N N . GLN A 1 85 ? 15.045 -13.450 -5.390 1.00 73.38 85 GLN A N 1
ATOM 691 C CA . GLN A 1 85 ? 15.315 -12.842 -4.090 1.00 73.38 85 GLN A CA 1
ATOM 692 C C . GLN A 1 85 ? 15.697 -11.376 -4.275 1.00 73.38 85 GLN A C 1
ATOM 694 O O . GLN A 1 85 ? 16.437 -11.032 -5.198 1.00 73.38 85 GLN A O 1
ATOM 699 N N . PHE A 1 86 ? 15.250 -10.528 -3.349 1.00 74.31 86 PHE A N 1
ATOM 700 C CA . PHE A 1 86 ? 15.598 -9.106 -3.289 1.00 74.31 86 PHE A CA 1
ATOM 701 C C . PHE A 1 86 ? 16.528 -8.838 -2.094 1.00 74.31 86 PHE A C 1
ATOM 703 O O . PHE A 1 86 ? 16.093 -8.257 -1.094 1.00 74.31 86 PHE A O 1
ATOM 710 N N . PRO A 1 87 ? 17.799 -9.292 -2.135 1.00 65.62 87 PRO A N 1
ATOM 711 C CA . PRO A 1 87 ? 18.744 -9.034 -1.063 1.00 65.62 87 PRO A CA 1
ATOM 712 C C . PRO A 1 87 ? 19.095 -7.544 -1.035 1.00 65.62 87 PRO A C 1
ATOM 714 O O . PRO A 1 87 ? 19.626 -6.982 -1.993 1.00 65.62 87 PRO A O 1
ATOM 717 N N . TRP A 1 88 ? 18.825 -6.910 0.100 1.00 67.38 88 TRP A N 1
ATOM 718 C CA . TRP A 1 88 ? 19.191 -5.522 0.363 1.00 67.38 88 TRP A CA 1
ATOM 719 C C . TRP A 1 88 ? 20.650 -5.503 0.813 1.00 67.38 88 TRP A C 1
ATOM 721 O O . TRP A 1 88 ? 20.947 -5.726 1.986 1.00 67.38 88 TRP A O 1
ATOM 731 N N . LYS A 1 89 ? 21.581 -5.321 -0.125 1.00 58.38 89 LYS A N 1
ATOM 732 C CA . LYS A 1 89 ? 23.016 -5.330 0.182 1.00 58.38 89 LYS A CA 1
ATOM 733 C C . LYS A 1 89 ? 23.524 -3.909 0.380 1.00 58.38 89 LYS A C 1
ATOM 735 O O . LYS A 1 89 ? 23.280 -3.033 -0.440 1.00 58.38 89 LYS A O 1
ATOM 740 N N . LYS A 1 90 ? 24.316 -3.704 1.434 1.00 51.12 90 LYS A N 1
ATOM 741 C CA . LYS A 1 90 ? 25.214 -2.552 1.509 1.00 51.12 90 LYS A CA 1
ATOM 742 C C . LYS A 1 90 ? 26.314 -2.813 0.486 1.00 51.12 90 LYS A C 1
ATOM 744 O O . LYS A 1 90 ? 27.112 -3.725 0.680 1.00 51.12 90 LYS A O 1
ATOM 749 N N . THR A 1 91 ? 26.339 -2.095 -0.631 1.00 48.78 91 THR A N 1
ATOM 750 C CA . THR A 1 91 ? 27.477 -2.216 -1.547 1.00 48.78 91 THR A CA 1
ATOM 751 C C . THR A 1 91 ? 28.696 -1.641 -0.839 1.00 48.78 91 THR A C 1
ATOM 753 O O . THR A 1 91 ? 28.780 -0.434 -0.647 1.00 48.78 91 THR A O 1
ATOM 756 N N . GLU A 1 92 ? 29.623 -2.505 -0.421 1.00 47.12 92 GLU A N 1
ATOM 757 C CA . GLU A 1 92 ? 30.828 -2.146 0.345 1.00 47.12 92 GLU A CA 1
ATOM 758 C C . GLU A 1 92 ? 31.802 -1.224 -0.404 1.00 47.12 92 GLU A C 1
ATOM 760 O O . GLU A 1 92 ? 32.838 -0.880 0.160 1.00 47.12 92 GLU A O 1
ATOM 765 N N . LYS A 1 93 ? 31.505 -0.822 -1.652 1.00 50.03 93 LYS A N 1
ATOM 766 C CA . LYS A 1 93 ? 32.424 0.006 -2.438 1.00 50.03 93 LYS A CA 1
ATOM 767 C C . LYS A 1 93 ? 31.922 1.384 -2.879 1.00 50.03 93 LYS A C 1
ATOM 769 O O . LYS A 1 93 ? 32.598 2.314 -2.489 1.00 50.03 93 LYS A O 1
ATOM 774 N N . ASP A 1 94 ? 30.787 1.610 -3.556 1.00 47.47 94 ASP A N 1
ATOM 775 C CA . ASP A 1 94 ? 30.596 2.962 -4.157 1.00 47.47 94 ASP A CA 1
ATOM 776 C C . ASP A 1 94 ? 29.159 3.508 -4.300 1.00 47.47 94 ASP A C 1
ATOM 778 O O . ASP A 1 94 ? 28.956 4.502 -4.994 1.00 47.47 94 ASP A O 1
ATOM 782 N N . LYS A 1 95 ? 28.133 2.926 -3.662 1.00 51.72 95 LYS A N 1
ATOM 783 C CA . LYS A 1 95 ? 26.783 3.532 -3.678 1.00 51.72 95 LYS A CA 1
ATOM 784 C C . LYS A 1 95 ? 26.170 3.595 -2.276 1.00 51.72 95 LYS A C 1
ATOM 786 O O . LYS A 1 95 ? 25.971 2.539 -1.669 1.00 51.72 95 LYS A O 1
ATOM 791 N N . PRO A 1 96 ? 25.899 4.796 -1.725 1.00 54.69 96 PRO A N 1
ATOM 792 C CA . PRO A 1 96 ? 25.181 4.915 -0.463 1.00 54.69 96 PRO A CA 1
ATOM 793 C C . PRO A 1 96 ? 23.754 4.379 -0.627 1.00 54.69 96 PRO A C 1
ATOM 795 O O . PRO A 1 96 ? 23.153 4.512 -1.693 1.00 54.69 96 PRO A O 1
ATOM 798 N N . PHE A 1 97 ? 23.200 3.787 0.436 1.00 60.19 97 PHE A N 1
ATOM 799 C CA . PHE A 1 97 ? 21.747 3.658 0.537 1.00 60.19 97 PHE A CA 1
ATOM 800 C C . PHE A 1 97 ? 21.155 5.062 0.430 1.00 60.19 97 PHE A C 1
ATOM 802 O O . PHE A 1 97 ? 21.585 5.962 1.154 1.00 60.19 97 PHE A O 1
ATOM 809 N N . ILE A 1 98 ? 20.205 5.244 -0.482 1.00 68.81 98 ILE A N 1
ATOM 810 C CA . ILE A 1 98 ? 19.464 6.498 -0.580 1.00 68.81 98 ILE A CA 1
ATOM 811 C C . ILE A 1 98 ? 18.315 6.369 0.402 1.00 68.81 98 ILE A C 1
ATOM 813 O O . ILE A 1 98 ? 17.524 5.429 0.329 1.00 68.81 98 ILE A O 1
ATOM 817 N N . TYR A 1 99 ? 18.296 7.266 1.374 1.00 70.62 99 TYR A N 1
ATOM 818 C CA . TYR A 1 99 ? 17.266 7.316 2.391 1.00 70.62 99 TYR A CA 1
ATOM 819 C C . TYR A 1 99 ? 16.264 8.375 1.965 1.00 70.62 99 TYR A C 1
ATOM 821 O O . TYR A 1 99 ? 16.633 9.537 1.835 1.00 70.62 99 TYR A O 1
ATOM 829 N N . GLU A 1 100 ? 15.019 7.968 1.767 1.00 74.06 100 GLU A N 1
ATOM 830 C CA . GLU A 1 100 ? 13.910 8.886 1.551 1.00 74.06 100 GLU A CA 1
ATOM 831 C C . GLU A 1 100 ? 13.028 8.913 2.786 1.00 74.06 100 GLU A C 1
ATOM 833 O O . GLU A 1 100 ? 12.731 7.879 3.385 1.00 74.06 100 GLU A O 1
ATOM 838 N N . ASN A 1 101 ? 12.612 10.104 3.192 1.00 78.94 101 ASN A N 1
ATOM 839 C CA . ASN A 1 101 ? 11.655 10.243 4.276 1.00 78.94 101 ASN A CA 1
ATOM 840 C C . ASN A 1 101 ? 10.238 9.978 3.746 1.00 78.94 101 ASN A C 1
ATOM 842 O O . ASN A 1 101 ? 9.930 10.303 2.600 1.00 78.94 101 ASN A O 1
ATOM 846 N N . SER A 1 102 ? 9.360 9.430 4.583 1.00 79.56 102 SER A N 1
ATOM 847 C CA . SER A 1 102 ? 7.929 9.339 4.299 1.00 79.56 102 SER A CA 1
ATOM 848 C C . SER A 1 102 ? 7.325 10.673 3.882 1.00 79.56 102 SER A C 1
ATOM 850 O O . SER A 1 102 ? 6.486 10.699 2.993 1.00 79.56 102 SER A O 1
ATOM 852 N N . GLU A 1 103 ? 7.791 11.776 4.461 1.00 81.94 103 GLU A N 1
ATOM 853 C CA . GLU A 1 103 ? 7.392 13.135 4.086 1.00 81.94 103 GLU A CA 1
ATOM 854 C C . GLU A 1 103 ? 7.703 13.477 2.624 1.00 81.94 103 GLU A C 1
ATOM 856 O O . GLU A 1 103 ? 6.886 14.106 1.963 1.00 81.94 103 GLU A O 1
ATOM 861 N N . ASN A 1 104 ? 8.826 13.006 2.077 1.00 83.12 104 ASN A N 1
ATOM 862 C CA . ASN A 1 104 ? 9.176 13.247 0.672 1.00 83.12 104 ASN A CA 1
ATOM 863 C C . ASN A 1 104 ? 8.311 12.409 -0.280 1.00 83.12 104 ASN A C 1
ATOM 865 O O . ASN A 1 104 ? 8.030 12.812 -1.407 1.00 83.12 104 ASN A O 1
ATOM 869 N N . ILE A 1 105 ? 7.908 11.217 0.163 1.00 86.06 105 ILE A N 1
ATOM 870 C CA . ILE A 1 105 ? 7.109 10.280 -0.638 1.00 86.06 105 ILE A CA 1
ATOM 871 C C . ILE A 1 105 ? 5.614 10.580 -0.532 1.00 86.06 105 ILE A C 1
ATOM 873 O O . ILE A 1 105 ? 4.869 10.247 -1.449 1.00 86.06 105 ILE A O 1
ATOM 877 N N . PHE A 1 106 ? 5.173 11.211 0.555 1.00 90.25 106 PHE A N 1
ATOM 878 C CA . PHE A 1 106 ? 3.786 11.593 0.802 1.00 90.25 106 PHE A CA 1
ATOM 879 C C . PHE A 1 106 ? 3.630 13.101 0.996 1.00 90.25 106 PHE A C 1
ATOM 881 O O . PHE A 1 106 ? 2.789 13.520 1.786 1.00 90.25 106 PHE A O 1
ATOM 888 N N . THR A 1 107 ? 4.414 13.926 0.295 1.00 89.81 107 THR A N 1
ATOM 889 C CA . THR A 1 107 ? 4.432 15.385 0.522 1.00 89.81 107 THR A CA 1
ATOM 890 C C . THR A 1 107 ? 3.033 15.981 0.410 1.00 89.81 107 THR A C 1
ATOM 892 O O . THR A 1 107 ? 2.571 16.620 1.345 1.00 89.81 107 THR A O 1
ATOM 895 N N . ARG A 1 108 ? 2.279 15.605 -0.635 1.00 91.25 108 ARG A N 1
ATOM 896 C CA . ARG A 1 108 ? 0.870 16.010 -0.806 1.00 91.25 108 ARG A CA 1
ATOM 897 C C . ARG A 1 108 ? -0.034 15.595 0.360 1.00 91.25 108 ARG A C 1
ATOM 899 O O . ARG A 1 108 ? -1.023 16.261 0.633 1.00 91.25 108 ARG A O 1
ATOM 906 N N . GLY A 1 109 ? 0.265 14.478 1.022 1.00 92.31 109 GLY A N 1
ATOM 907 C CA . GLY A 1 109 ? -0.454 14.032 2.216 1.00 92.31 109 GLY A CA 1
ATOM 908 C C . GLY A 1 109 ? -0.154 14.892 3.438 1.00 92.31 109 GLY A C 1
ATOM 909 O O . GLY A 1 109 ? -1.082 15.254 4.154 1.00 92.31 109 GLY A O 1
ATOM 910 N N . TYR A 1 110 ? 1.113 15.251 3.658 1.00 92.62 110 TYR A N 1
ATOM 911 C CA . TYR A 1 110 ? 1.494 16.170 4.733 1.00 92.62 110 TYR A CA 1
ATOM 912 C C . TYR A 1 110 ? 0.920 17.570 4.496 1.00 92.62 110 TYR A C 1
ATOM 914 O O . TYR A 1 110 ? 0.282 18.098 5.404 1.00 92.62 110 TYR A O 1
ATOM 922 N N . ASP A 1 111 ? 1.022 18.097 3.273 1.00 91.44 111 ASP A N 1
ATOM 923 C CA . ASP A 1 111 ? 0.407 19.373 2.883 1.00 91.44 111 ASP A CA 1
ATOM 924 C C . ASP A 1 111 ? -1.109 19.348 3.158 1.00 91.44 111 ASP A C 1
ATOM 926 O O . ASP A 1 111 ? -1.651 20.226 3.823 1.00 91.44 111 ASP A O 1
ATOM 930 N N . ALA A 1 112 ? -1.802 18.274 2.759 1.00 93.62 112 ALA A N 1
ATOM 931 C CA . ALA A 1 112 ? -3.235 18.125 3.010 1.00 93.62 112 ALA A CA 1
ATOM 932 C C . ALA A 1 112 ? -3.589 18.064 4.511 1.00 93.62 112 ALA A C 1
ATOM 934 O O . ALA A 1 112 ? -4.651 18.547 4.917 1.00 93.62 112 ALA A O 1
ATOM 935 N N . LEU A 1 113 ? -2.735 17.459 5.347 1.00 94.50 113 LEU A N 1
ATOM 936 C CA . LEU A 1 113 ? -2.910 17.463 6.803 1.00 94.50 113 LEU A CA 1
ATOM 937 C C . LEU A 1 113 ? -2.737 18.877 7.374 1.00 94.50 113 LEU A C 1
ATOM 939 O O . LEU A 1 113 ? -3.533 19.277 8.226 1.00 94.50 113 LEU A O 1
ATOM 943 N N . GLU A 1 114 ? -1.749 19.639 6.900 1.00 92.88 114 GLU A N 1
ATOM 944 C CA . GLU A 1 114 ? -1.551 21.040 7.286 1.00 92.88 114 GLU A CA 1
ATOM 945 C C . GLU A 1 114 ? -2.746 21.908 6.874 1.00 92.88 114 GLU A C 1
ATOM 947 O O . GLU A 1 114 ? -3.304 22.618 7.716 1.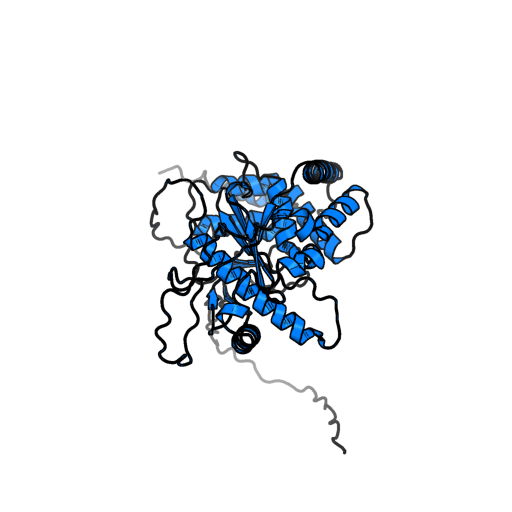00 92.88 114 GLU A O 1
ATOM 952 N N . ASP A 1 115 ? -3.219 21.788 5.635 1.00 92.19 115 ASP A N 1
ATOM 953 C CA . ASP A 1 115 ? -4.408 22.487 5.134 1.00 92.19 115 ASP A CA 1
ATOM 954 C C . ASP A 1 115 ? -5.639 22.187 6.005 1.00 92.19 115 ASP A C 1
ATOM 956 O O . ASP A 1 115 ? -6.386 23.085 6.415 1.00 92.19 115 ASP A O 1
ATOM 960 N N . TYR A 1 116 ? -5.834 20.914 6.366 1.00 92.25 116 TYR A N 1
ATOM 961 C CA . TYR A 1 116 ? -6.925 20.487 7.241 1.00 92.25 116 TYR A CA 1
ATOM 962 C C . TYR A 1 116 ? -6.838 21.110 8.646 1.00 92.25 116 TYR A C 1
ATOM 964 O O . TYR A 1 116 ? -7.865 21.521 9.216 1.00 92.25 116 TYR A O 1
ATOM 972 N N . LEU A 1 117 ? -5.631 21.225 9.215 1.00 91.69 117 LEU A N 1
ATOM 973 C CA . LEU A 1 117 ? -5.411 21.887 10.504 1.00 91.69 117 LEU A CA 1
ATOM 974 C C . LEU A 1 117 ? -5.814 23.363 10.442 1.00 91.69 117 LEU A C 1
ATOM 976 O O . LEU A 1 117 ? -6.608 23.801 11.286 1.00 91.69 117 LEU A O 1
ATOM 980 N N . HIS A 1 118 ? -5.376 24.078 9.406 1.00 91.06 118 HIS A N 1
ATOM 981 C CA . HIS A 1 118 ? -5.657 25.502 9.198 1.00 91.06 118 HIS A CA 1
ATOM 982 C C . HIS A 1 118 ? -7.090 25.788 8.716 1.00 91.06 118 HIS A C 1
ATOM 984 O O . HIS A 1 118 ? -7.550 26.929 8.765 1.00 91.06 118 HIS A O 1
ATOM 990 N N . GLY A 1 119 ? -7.845 24.752 8.334 1.00 87.19 119 GLY A N 1
ATOM 991 C CA . GLY A 1 119 ? -9.219 24.891 7.847 1.00 87.19 119 GLY A CA 1
ATOM 992 C C . GLY A 1 119 ? -9.290 25.395 6.407 1.00 87.19 119 GLY A C 1
ATOM 993 O O . GLY A 1 119 ? -10.292 26.002 6.016 1.00 87.19 119 GLY A O 1
ATOM 994 N N . GLU A 1 120 ? -8.235 25.155 5.635 1.00 87.31 120 GLU A N 1
ATOM 995 C CA . GLU A 1 120 ? -8.178 25.484 4.221 1.00 87.31 120 GLU A CA 1
ATOM 996 C C . GLU A 1 120 ? -9.062 24.541 3.396 1.00 87.31 120 GLU A C 1
ATOM 998 O O . GLU A 1 120 ? -9.485 23.463 3.831 1.00 87.31 120 GLU A O 1
ATOM 1003 N N . LYS A 1 121 ? -9.422 24.987 2.191 1.00 82.00 121 LYS A N 1
ATOM 1004 C CA . LYS A 1 121 ? -10.252 24.188 1.290 1.00 82.00 121 LYS A CA 1
ATOM 1005 C C . LYS A 1 121 ? -9.381 23.175 0.560 1.00 82.00 121 LYS A C 1
ATOM 1007 O O . LYS A 1 121 ? -8.690 23.539 -0.381 1.00 82.00 121 LYS A O 1
ATOM 1012 N N . VAL A 1 122 ? -9.523 21.910 0.931 1.00 84.00 122 VAL A N 1
ATOM 1013 C CA . VAL A 1 122 ? -9.003 20.777 0.158 1.00 84.00 122 VAL A CA 1
ATOM 1014 C C . VAL A 1 122 ? -9.941 20.421 -1.004 1.00 84.00 122 VAL A C 1
ATOM 1016 O O . VAL A 1 122 ? -11.137 20.739 -0.975 1.00 84.00 122 VAL A O 1
ATOM 1019 N N . ASP A 1 123 ? -9.419 19.762 -2.039 1.00 84.88 123 ASP A N 1
ATOM 1020 C CA . ASP A 1 123 ? -10.222 19.291 -3.171 1.00 84.88 123 ASP A CA 1
ATOM 1021 C C . ASP A 1 123 ? -11.239 18.202 -2.757 1.00 84.88 123 ASP A C 1
ATOM 1023 O O . ASP A 1 123 ? -11.227 17.676 -1.641 1.00 84.88 123 ASP A O 1
ATOM 1027 N N . HIS A 1 124 ? -12.158 17.854 -3.664 1.00 84.38 124 HIS A N 1
ATOM 1028 C CA . HIS A 1 124 ? -13.242 16.912 -3.368 1.00 84.38 124 HIS A CA 1
ATOM 1029 C C . HIS A 1 124 ? -12.750 15.503 -2.984 1.00 84.38 124 HIS A C 1
ATOM 1031 O O . HIS A 1 124 ? -13.331 14.883 -2.090 1.00 84.38 124 HIS A O 1
ATOM 1037 N N . GLN A 1 125 ? -11.706 14.986 -3.637 1.00 82.94 125 GLN A N 1
ATOM 1038 C CA . GLN A 1 125 ? -11.191 13.639 -3.369 1.00 82.94 125 GLN A CA 1
ATOM 1039 C C . GLN A 1 125 ? -10.442 13.609 -2.035 1.00 82.94 125 GLN A C 1
ATOM 1041 O O . GLN A 1 125 ? -10.691 12.737 -1.201 1.00 82.94 125 GLN A O 1
ATOM 1046 N N . THR A 1 126 ? -9.619 14.624 -1.772 1.00 89.62 126 THR A N 1
ATOM 1047 C CA . THR A 1 126 ? -8.965 14.799 -0.469 1.00 89.62 126 THR A CA 1
ATOM 1048 C C . THR A 1 126 ? -9.994 14.967 0.654 1.00 89.62 126 THR A C 1
ATOM 1050 O O . THR A 1 126 ? -9.862 14.368 1.721 1.00 89.62 126 THR A O 1
ATOM 1053 N N . CYS A 1 127 ? -11.098 15.679 0.406 1.00 89.75 127 CYS A N 1
ATOM 1054 C CA . CYS A 1 127 ? -12.210 15.777 1.352 1.00 89.75 127 CYS A CA 1
ATOM 1055 C C . CYS A 1 127 ? -12.840 14.407 1.664 1.00 89.75 127 CYS A C 1
ATOM 1057 O O . CYS A 1 127 ? -13.147 14.124 2.824 1.00 89.75 127 CYS A O 1
ATOM 1059 N N . ALA A 1 128 ? -13.018 13.535 0.666 1.00 89.19 128 ALA A N 1
ATOM 1060 C CA . ALA A 1 128 ? -13.500 12.171 0.894 1.00 89.19 128 ALA A CA 1
ATOM 1061 C C . ALA A 1 128 ? -12.521 11.353 1.760 1.00 89.19 128 ALA A C 1
ATOM 1063 O O . ALA A 1 128 ? -12.961 10.621 2.650 1.00 89.19 128 ALA A O 1
ATOM 1064 N N . ALA A 1 129 ? -11.209 11.540 1.574 1.00 92.38 129 ALA A N 1
ATOM 1065 C CA . ALA A 1 129 ? -10.177 10.897 2.395 1.00 92.38 129 ALA A CA 1
ATOM 1066 C C . ALA A 1 129 ? -10.257 11.333 3.853 1.00 92.38 129 ALA A C 1
ATOM 1068 O O . ALA A 1 129 ? -10.236 10.487 4.749 1.00 92.38 129 ALA A O 1
ATOM 1069 N N . PHE A 1 130 ? -10.417 12.632 4.099 1.00 93.81 130 PHE A N 1
ATOM 1070 C CA . PHE A 1 130 ? -10.595 13.143 5.454 1.00 93.81 130 PHE A CA 1
ATOM 1071 C C . PHE A 1 130 ? -11.883 12.652 6.102 1.00 93.81 130 PHE A C 1
ATOM 1073 O O . PHE A 1 130 ? -11.853 12.276 7.267 1.00 93.81 130 PHE A O 1
ATOM 1080 N N . LYS A 1 131 ? -12.993 12.557 5.360 1.00 91.44 131 LYS A N 1
ATOM 1081 C CA . LYS A 1 131 ? -14.242 11.993 5.898 1.00 91.44 131 LYS A CA 1
ATOM 1082 C C . LYS A 1 131 ? -14.076 10.547 6.364 1.00 91.44 131 LYS A C 1
ATOM 1084 O O . LYS A 1 131 ? -14.646 10.176 7.388 1.00 91.44 131 LYS A O 1
ATOM 1089 N N . ALA A 1 132 ? -13.303 9.735 5.639 1.00 91.94 132 ALA A N 1
ATOM 1090 C CA . ALA A 1 132 ? -12.988 8.371 6.059 1.00 91.94 132 ALA A CA 1
ATOM 1091 C C . ALA A 1 132 ? -12.168 8.358 7.360 1.00 91.94 132 ALA A C 1
ATOM 1093 O O . ALA A 1 132 ? -12.518 7.644 8.299 1.00 91.94 132 ALA A O 1
ATOM 1094 N N . LEU A 1 133 ? -11.140 9.208 7.453 1.00 94.88 133 LEU A N 1
ATOM 1095 C CA . LEU A 1 133 ? -10.320 9.355 8.658 1.00 94.88 133 LEU A CA 1
ATOM 1096 C C . LEU A 1 133 ? -11.138 9.853 9.863 1.00 94.88 133 LEU A C 1
ATOM 1098 O O . LEU A 1 133 ? -11.036 9.298 10.954 1.00 94.88 133 LEU A O 1
ATOM 1102 N N . GLU A 1 134 ? -11.989 10.860 9.666 1.00 93.50 134 GLU A N 1
ATOM 1103 C CA . GLU A 1 134 ? -12.901 11.386 10.683 1.00 93.50 134 GLU A CA 1
ATOM 1104 C C . GLU A 1 134 ? -13.886 10.302 11.157 1.00 93.50 134 GLU A C 1
ATOM 1106 O O . GLU A 1 134 ? -14.082 10.123 12.361 1.00 93.50 134 GLU A O 1
ATOM 1111 N N . ARG A 1 135 ? -14.479 9.535 10.229 1.00 91.25 135 ARG A N 1
ATOM 1112 C CA . ARG A 1 135 ? -15.376 8.408 10.545 1.00 91.25 135 ARG A CA 1
ATOM 1113 C C . ARG A 1 135 ? -14.664 7.339 11.368 1.00 91.25 135 ARG A C 1
ATOM 1115 O O . ARG A 1 135 ? -15.226 6.890 12.368 1.00 91.25 135 ARG A O 1
ATOM 1122 N N . PHE A 1 136 ? -13.459 6.950 10.962 1.00 92.75 136 PHE A N 1
ATOM 1123 C CA . PHE A 1 136 ? -12.636 5.993 11.694 1.00 92.75 136 PHE A CA 1
ATOM 1124 C C . PHE A 1 136 ? -12.350 6.495 13.112 1.00 92.75 136 PHE A C 1
ATOM 1126 O O . PHE A 1 136 ? -12.608 5.799 14.092 1.00 92.75 136 PHE A O 1
ATOM 1133 N N . TYR A 1 137 ? -11.883 7.739 13.238 1.00 92.19 137 TYR A N 1
ATOM 1134 C CA . TYR A 1 137 ? -11.493 8.308 14.523 1.00 92.19 137 TYR A CA 1
ATOM 1135 C C . TYR A 1 137 ? -12.676 8.431 15.496 1.00 92.19 137 TYR A C 1
ATOM 1137 O O . TYR A 1 137 ? -12.535 8.153 16.687 1.00 92.19 137 TYR A O 1
ATOM 1145 N N . ASN A 1 138 ? -13.872 8.751 14.996 1.00 89.94 138 ASN A N 1
ATOM 1146 C CA . ASN A 1 138 ? -15.088 8.795 15.814 1.00 89.94 138 ASN A CA 1
ATOM 1147 C C . ASN A 1 138 ? -15.475 7.431 16.400 1.00 89.94 138 ASN A C 1
ATOM 1149 O O . ASN A 1 138 ? -16.097 7.381 17.460 1.00 89.94 138 ASN A O 1
ATOM 1153 N N . ASN A 1 139 ? -15.096 6.343 15.728 1.00 89.31 139 ASN A N 1
ATOM 1154 C CA . ASN A 1 139 ? -15.367 4.970 16.143 1.00 89.31 139 ASN A CA 1
ATOM 1155 C C . ASN A 1 139 ? -14.109 4.255 16.668 1.00 89.31 139 ASN A C 1
ATOM 1157 O O . ASN A 1 139 ? -14.137 3.042 16.876 1.00 89.31 139 ASN A O 1
ATOM 1161 N N . LYS A 1 140 ? -13.015 4.990 16.932 1.00 89.31 140 LYS A N 1
ATOM 1162 C CA . LYS A 1 140 ? -11.708 4.426 17.310 1.00 89.31 140 LYS A CA 1
ATOM 1163 C C . LYS A 1 140 ? -11.807 3.435 18.467 1.00 89.31 140 LYS A C 1
ATOM 1165 O O . LYS A 1 140 ? -11.278 2.340 18.367 1.00 89.31 140 LYS A O 1
ATOM 1170 N N . GLU A 1 141 ? -12.540 3.773 19.526 1.00 87.62 141 GLU A N 1
ATOM 1171 C CA . GLU A 1 141 ? -12.701 2.898 20.699 1.00 87.62 141 GLU A CA 1
ATOM 1172 C C . GLU A 1 141 ? -13.430 1.581 20.378 1.00 87.62 141 GLU A C 1
ATOM 1174 O O . GLU A 1 141 ? -13.224 0.566 21.042 1.00 87.62 141 GLU A O 1
ATOM 1179 N N . LEU A 1 142 ? -14.320 1.573 19.382 1.00 86.94 142 LEU A N 1
ATOM 1180 C CA . LEU A 1 142 ? -14.975 0.352 18.914 1.00 86.94 142 LEU A CA 1
ATOM 1181 C C . LEU A 1 142 ? -14.005 -0.500 18.086 1.00 86.94 142 LEU A C 1
ATOM 1183 O O . LEU A 1 142 ? -13.927 -1.711 18.301 1.00 86.94 142 LEU A O 1
ATOM 1187 N N . HIS A 1 143 ? -13.222 0.129 17.208 1.00 87.19 143 HIS A N 1
ATOM 1188 C CA . HIS A 1 143 ? -12.180 -0.550 16.436 1.00 87.19 143 HIS A CA 1
ATOM 1189 C C . HIS A 1 143 ? -11.099 -1.145 17.348 1.00 87.19 143 HIS A C 1
ATOM 1191 O O . HIS A 1 143 ? -10.776 -2.320 17.218 1.00 87.19 143 HIS A O 1
ATOM 1197 N N . GLU A 1 144 ? -10.610 -0.388 18.333 1.00 87.81 144 GLU A N 1
ATOM 1198 C CA . GLU A 1 144 ? -9.618 -0.851 19.313 1.00 87.81 144 GLU A CA 1
ATOM 1199 C C . GLU A 1 144 ? -10.137 -2.028 20.145 1.00 87.81 144 GLU A C 1
ATOM 1201 O O . GLU A 1 144 ? -9.426 -3.013 20.311 1.00 87.81 144 GLU A O 1
ATOM 1206 N N . ARG A 1 145 ? -11.393 -1.986 20.613 1.00 85.69 145 ARG A N 1
ATOM 1207 C CA . ARG A 1 145 ? -11.996 -3.119 21.340 1.00 85.69 145 ARG A CA 1
ATOM 1208 C C . ARG A 1 145 ? -12.123 -4.377 20.490 1.00 85.69 145 ARG A C 1
ATOM 1210 O O . ARG A 1 145 ? -11.959 -5.471 21.019 1.00 85.69 145 ARG A O 1
ATOM 1217 N N . SER A 1 146 ? -12.430 -4.222 19.205 1.00 83.56 146 SER A N 1
ATOM 1218 C CA . SER A 1 146 ? -12.515 -5.356 18.279 1.00 83.56 146 SER A CA 1
ATOM 1219 C C . SER A 1 146 ? -11.119 -5.943 18.060 1.00 83.56 146 SER A C 1
ATOM 1221 O O . SER A 1 146 ? -10.907 -7.135 18.234 1.00 83.56 146 SER A O 1
ATOM 1223 N N . LEU A 1 147 ? -10.128 -5.086 17.811 1.00 83.75 147 LEU A N 1
ATOM 1224 C CA . LEU A 1 147 ? -8.738 -5.480 17.580 1.00 83.75 147 LEU A CA 1
ATOM 1225 C C . LEU A 1 147 ? -8.004 -5.981 18.835 1.00 83.75 147 LEU A C 1
ATOM 1227 O O . LEU A 1 147 ? -7.008 -6.686 18.717 1.00 83.75 147 LEU A O 1
ATOM 1231 N N . ALA A 1 148 ? -8.494 -5.700 20.042 1.00 82.00 148 ALA A N 1
ATOM 1232 C CA . ALA A 1 148 ? -7.954 -6.293 21.269 1.00 82.00 148 ALA A CA 1
ATOM 1233 C C . ALA A 1 148 ? -8.083 -7.833 21.301 1.00 82.00 148 ALA A C 1
ATOM 1235 O O . ALA A 1 148 ? -7.401 -8.498 22.079 1.00 82.00 148 ALA A O 1
ATOM 1236 N N . GLN A 1 149 ? -8.930 -8.408 20.440 1.00 76.88 149 GLN A N 1
ATOM 1237 C CA . GLN A 1 149 ? -9.147 -9.853 20.323 1.00 76.88 149 GLN A CA 1
ATOM 1238 C C . GLN A 1 149 ? -8.023 -10.578 19.556 1.00 76.88 149 GLN A C 1
ATOM 1240 O O . GLN A 1 149 ? -7.988 -11.803 19.552 1.00 76.88 149 GLN A O 1
ATOM 1245 N N . LEU A 1 150 ? -7.059 -9.852 18.972 1.00 78.19 150 LEU A N 1
ATOM 1246 C CA . LEU A 1 150 ? -5.985 -10.396 18.123 1.00 78.19 150 LEU A CA 1
ATOM 1247 C C . LEU A 1 150 ? -5.074 -11.448 18.781 1.00 78.19 150 LEU A C 1
ATOM 1249 O O . LEU A 1 150 ? -4.348 -12.145 18.076 1.00 78.19 150 LEU A O 1
ATOM 1253 N N . ASN A 1 151 ? -5.042 -11.547 20.111 1.00 70.81 151 ASN A N 1
ATOM 1254 C CA . ASN A 1 151 ? -4.037 -12.352 20.811 1.00 70.81 151 ASN A CA 1
ATOM 1255 C C . ASN A 1 151 ? -4.172 -13.867 20.597 1.00 70.81 151 ASN A C 1
ATOM 1257 O O . ASN A 1 151 ? -3.165 -14.557 20.730 1.00 70.81 151 ASN A O 1
ATOM 1261 N N . ASN A 1 152 ? -5.359 -14.351 20.218 1.00 73.88 152 ASN A N 1
ATOM 1262 C CA . ASN A 1 152 ? -5.651 -15.781 20.060 1.00 73.88 152 ASN A CA 1
ATOM 1263 C C . ASN A 1 152 ? -6.057 -16.157 18.629 1.00 73.88 152 ASN A C 1
ATOM 1265 O O . ASN A 1 152 ? -6.600 -17.233 18.414 1.00 73.88 152 ASN A O 1
ATOM 1269 N N . LEU A 1 153 ? -5.837 -15.260 17.667 1.00 78.25 153 LEU A N 1
ATOM 1270 C CA . LEU A 1 153 ? -6.287 -15.454 16.295 1.00 78.25 153 LEU A CA 1
ATOM 1271 C C . LEU A 1 153 ? -5.189 -16.063 15.432 1.00 78.25 153 LEU A C 1
ATOM 1273 O O . LEU A 1 153 ? -4.007 -15.716 15.539 1.00 78.25 153 LEU A O 1
ATOM 1277 N N . THR A 1 154 ? -5.600 -16.920 14.506 1.00 80.12 154 THR A N 1
ATOM 1278 C CA . THR A 1 154 ? -4.762 -17.378 13.401 1.00 80.12 154 THR A CA 1
ATOM 1279 C C . THR A 1 154 ? -4.276 -16.182 12.571 1.00 80.12 154 THR A C 1
ATOM 1281 O O . THR A 1 154 ? -4.788 -15.060 12.656 1.00 80.12 154 THR A O 1
ATOM 1284 N N . LYS A 1 155 ? -3.258 -16.389 11.725 1.00 75.88 155 LYS A N 1
ATOM 1285 C CA . LYS A 1 155 ? -2.788 -15.342 10.791 1.00 75.88 155 LYS A CA 1
ATOM 1286 C C . LYS A 1 155 ? -3.908 -14.855 9.874 1.00 75.88 155 LYS A C 1
ATOM 1288 O O . LYS A 1 155 ? -3.976 -13.671 9.559 1.00 75.88 155 LYS A O 1
ATOM 1293 N N . THR A 1 156 ? -4.746 -15.799 9.481 1.00 73.38 156 THR A N 1
ATOM 1294 C CA . THR A 1 156 ? -5.915 -15.658 8.631 1.00 73.38 156 THR A CA 1
ATOM 1295 C C . THR A 1 156 ? -6.931 -14.750 9.327 1.00 73.38 156 THR A C 1
ATOM 1297 O O . THR A 1 156 ? -7.087 -13.596 8.942 1.00 73.38 156 THR A O 1
ATOM 1300 N N . GLU A 1 157 ? -7.477 -15.155 10.470 1.00 78.88 157 GLU A N 1
ATOM 1301 C CA . GLU A 1 157 ? -8.391 -14.317 11.261 1.00 78.88 157 GLU A CA 1
ATOM 1302 C C . GLU A 1 157 ? -7.786 -12.949 11.622 1.00 78.88 157 GLU A C 1
ATOM 1304 O O . GLU A 1 157 ? -8.451 -11.918 11.545 1.00 78.88 157 GLU A O 1
ATOM 1309 N N . THR A 1 158 ? -6.491 -12.893 11.938 1.00 81.56 158 THR A N 1
ATOM 1310 C CA . THR A 1 158 ? -5.781 -11.626 12.163 1.00 81.56 158 THR A CA 1
ATOM 1311 C C . THR A 1 158 ? -5.869 -10.702 10.946 1.00 81.56 158 THR A C 1
ATOM 1313 O O . THR A 1 158 ? -6.172 -9.517 11.097 1.00 81.56 158 THR A O 1
ATOM 1316 N N . ALA A 1 159 ? -5.610 -11.217 9.742 1.00 79.62 159 ALA A N 1
ATOM 1317 C CA . ALA A 1 159 ? -5.663 -10.443 8.506 1.00 79.62 159 ALA A CA 1
ATOM 1318 C C . ALA A 1 159 ? -7.085 -9.944 8.207 1.00 79.62 159 ALA A C 1
ATOM 1320 O O . ALA A 1 159 ? -7.256 -8.766 7.881 1.00 79.62 159 ALA A O 1
ATOM 1321 N N . SER A 1 160 ? -8.103 -10.788 8.394 1.00 80.19 160 SER A N 1
ATOM 1322 C CA . SER A 1 160 ? -9.509 -10.405 8.219 1.00 80.19 160 SER A CA 1
ATOM 1323 C C . SER A 1 160 ? -9.941 -9.338 9.225 1.00 80.19 160 SER A C 1
ATOM 1325 O O . SER A 1 160 ? -10.522 -8.323 8.838 1.00 80.19 160 SER A O 1
ATOM 1327 N N . LEU A 1 161 ? -9.594 -9.499 10.506 1.00 85.50 161 LEU A N 1
ATOM 1328 C CA . LEU A 1 161 ? -9.957 -8.547 11.555 1.00 85.50 161 LEU A CA 1
ATOM 1329 C C . LEU A 1 161 ? -9.268 -7.189 11.351 1.00 85.50 161 LEU A C 1
ATOM 1331 O O . LEU A 1 161 ? -9.916 -6.144 11.440 1.00 85.50 161 LEU A O 1
ATOM 1335 N N . ILE A 1 162 ? -7.968 -7.188 11.030 1.00 87.94 162 ILE A N 1
ATOM 1336 C CA . ILE A 1 162 ? -7.217 -5.969 10.692 1.00 87.94 162 ILE A CA 1
ATOM 1337 C C . ILE A 1 162 ? -7.814 -5.305 9.448 1.00 87.94 162 ILE A C 1
ATOM 1339 O O . ILE A 1 162 ? -7.978 -4.086 9.411 1.00 87.94 162 ILE A O 1
ATOM 1343 N N . THR A 1 163 ? -8.191 -6.076 8.433 1.00 87.25 163 THR A N 1
ATOM 1344 C CA . THR A 1 163 ? -8.802 -5.511 7.227 1.00 87.25 163 THR A CA 1
ATOM 1345 C C . THR A 1 163 ? -10.149 -4.872 7.541 1.00 87.25 163 THR A C 1
ATOM 1347 O O . THR A 1 163 ? -10.348 -3.700 7.232 1.00 87.25 163 THR A O 1
ATOM 1350 N N . SER A 1 164 ? -11.040 -5.585 8.228 1.00 85.31 164 SER A N 1
ATOM 1351 C CA . SER A 1 164 ? -12.399 -5.124 8.526 1.00 85.31 164 SER A CA 1
ATOM 1352 C C . SER A 1 164 ? -12.434 -3.933 9.495 1.00 85.31 164 SER A C 1
ATOM 1354 O O . SER A 1 164 ? -13.156 -2.962 9.262 1.00 85.31 164 SER A O 1
ATOM 1356 N N . HIS A 1 165 ? -11.619 -3.952 10.555 1.00 87.25 165 HIS A N 1
ATOM 1357 C CA . HIS A 1 165 ? -11.681 -2.938 11.615 1.00 87.25 165 HIS A CA 1
ATOM 1358 C C . HIS A 1 165 ? -10.616 -1.846 11.534 1.00 87.25 165 HIS A C 1
ATOM 1360 O O . HIS A 1 165 ? -10.765 -0.838 12.224 1.00 87.25 165 HIS A O 1
ATOM 1366 N N . LEU A 1 166 ? -9.568 -2.009 10.720 1.00 90.31 166 LEU A N 1
ATOM 1367 C CA . LEU A 1 166 ? -8.537 -0.986 10.531 1.00 90.31 166 LEU A CA 1
ATOM 1368 C C . LEU A 1 166 ? -8.479 -0.492 9.085 1.00 90.31 166 LEU A C 1
ATOM 1370 O O . LEU A 1 166 ? -8.738 0.683 8.842 1.00 90.31 166 LEU A O 1
ATOM 1374 N N . LEU A 1 167 ? -8.146 -1.355 8.123 1.00 91.69 167 LEU A N 1
ATOM 1375 C CA . LEU A 1 167 ? -7.827 -0.903 6.762 1.00 91.69 167 LEU A CA 1
ATOM 1376 C C . LEU A 1 167 ? -9.060 -0.414 5.995 1.00 91.69 167 LEU A C 1
ATOM 1378 O O . LEU A 1 167 ? -9.041 0.670 5.415 1.00 91.69 167 LEU A O 1
ATOM 1382 N N . SER A 1 168 ? -10.148 -1.180 6.020 1.00 89.50 168 SER A N 1
ATOM 1383 C CA . SER A 1 168 ? -11.365 -0.876 5.266 1.00 89.50 168 SER A CA 1
ATOM 1384 C C . SER A 1 168 ? -12.018 0.424 5.740 1.00 89.50 168 SER A C 1
ATOM 1386 O O . SER A 1 168 ? -12.486 1.239 4.952 1.00 89.50 168 SER A O 1
ATOM 1388 N N . GLN A 1 169 ? -11.958 0.695 7.041 1.00 91.25 169 GLN A N 1
ATOM 1389 C CA . GLN A 1 169 ? -12.573 1.869 7.651 1.00 91.25 169 GLN A CA 1
ATOM 1390 C C . GLN A 1 169 ? -11.901 3.180 7.230 1.00 91.25 169 GLN A C 1
ATOM 1392 O O . GLN A 1 169 ? -12.532 4.240 7.298 1.00 91.25 169 GLN A O 1
ATOM 1397 N N . LEU A 1 170 ? -10.659 3.100 6.742 1.00 93.62 170 LEU A N 1
ATOM 1398 C CA . LEU A 1 170 ? -9.902 4.214 6.180 1.00 93.62 170 LEU A CA 1
ATOM 1399 C C . LEU A 1 170 ? -10.198 4.458 4.687 1.00 93.62 170 LEU A C 1
ATOM 1401 O O . LEU A 1 170 ? -9.755 5.477 4.157 1.00 93.62 170 LEU A O 1
ATOM 1405 N N . LEU A 1 171 ? -10.961 3.591 4.008 1.00 91.12 171 LEU A N 1
ATOM 1406 C CA . LEU A 1 171 ? -11.433 3.801 2.631 1.00 91.12 171 LEU A CA 1
ATOM 1407 C C . LEU A 1 171 ? -12.585 4.806 2.569 1.00 91.12 171 LEU A C 1
ATOM 1409 O O . LEU A 1 171 ? -13.300 5.004 3.548 1.00 91.12 171 LEU A O 1
ATOM 1413 N N . TYR A 1 172 ? -12.843 5.397 1.398 1.00 88.25 172 TYR A N 1
ATOM 1414 C CA . TYR A 1 172 ? -14.045 6.223 1.213 1.00 88.25 172 TYR A CA 1
ATOM 1415 C C . TYR A 1 172 ? -15.313 5.414 1.520 1.00 88.25 172 TYR A C 1
ATOM 1417 O O . TYR A 1 172 ? -16.096 5.802 2.396 1.00 88.25 172 TYR A O 1
ATOM 1425 N N . ASN A 1 173 ? -15.441 4.248 0.880 1.00 84.94 173 ASN A N 1
ATOM 1426 C CA . ASN A 1 173 ? -16.432 3.231 1.203 1.00 84.94 173 ASN A CA 1
ATOM 1427 C C . ASN A 1 173 ? -15.753 2.026 1.896 1.00 84.94 173 ASN A C 1
ATOM 1429 O O . ASN A 1 173 ? -14.894 1.394 1.281 1.00 84.94 173 ASN A O 1
ATOM 1433 N N . PRO A 1 174 ? -16.124 1.683 3.146 1.00 83.44 174 PRO A N 1
ATOM 1434 C CA . PRO A 1 174 ? -15.583 0.524 3.851 1.00 83.44 174 PRO A CA 1
ATOM 1435 C C . PRO A 1 174 ? -15.755 -0.814 3.131 1.00 83.44 174 PRO A C 1
ATOM 1437 O O . PRO A 1 174 ? -14.943 -1.706 3.333 1.00 83.44 174 PRO A O 1
ATOM 1440 N N . THR A 1 175 ? -16.755 -0.982 2.266 1.00 83.00 175 THR A N 1
ATOM 1441 C CA . THR A 1 175 ? -16.947 -2.247 1.538 1.00 83.00 175 THR A CA 1
ATOM 1442 C C . THR A 1 175 ? -16.054 -2.378 0.307 1.00 83.00 175 THR A C 1
ATOM 1444 O O . THR A 1 175 ? -16.043 -3.436 -0.304 1.00 83.00 175 THR A O 1
ATOM 1447 N N . ASN A 1 176 ? -15.273 -1.351 -0.048 1.00 87.12 176 ASN A N 1
ATOM 1448 C CA . ASN A 1 176 ? -14.399 -1.356 -1.223 1.00 87.12 176 ASN A CA 1
ATOM 1449 C C . ASN A 1 176 ? -13.074 -2.104 -0.970 1.00 87.12 176 ASN A C 1
ATOM 1451 O O . ASN A 1 176 ? -11.978 -1.563 -1.151 1.00 87.12 176 ASN A O 1
ATOM 1455 N N . HIS A 1 177 ? -13.168 -3.361 -0.545 1.00 87.44 177 HIS A N 1
ATOM 1456 C CA . HIS A 1 177 ? -12.037 -4.269 -0.385 1.00 87.44 177 HIS A CA 1
ATOM 1457 C C . HIS A 1 177 ? -12.443 -5.710 -0.697 1.00 87.44 177 HIS A C 1
ATOM 1459 O O . HIS A 1 177 ? -13.598 -6.074 -0.519 1.00 87.44 177 HIS A O 1
ATOM 1465 N N . ILE A 1 178 ? -11.481 -6.522 -1.135 1.00 86.94 178 ILE A N 1
ATOM 1466 C CA . ILE A 1 178 ? -11.658 -7.954 -1.411 1.00 86.94 178 ILE A CA 1
ATOM 1467 C C . ILE A 1 178 ? -10.532 -8.719 -0.714 1.00 86.94 178 ILE A C 1
ATOM 1469 O O . ILE A 1 178 ? -9.367 -8.324 -0.816 1.00 86.94 178 ILE A O 1
ATOM 1473 N N . ILE A 1 179 ? -10.880 -9.796 -0.016 1.00 86.75 179 ILE A N 1
ATOM 1474 C CA . ILE A 1 179 ? -9.963 -10.820 0.494 1.00 86.75 179 ILE A CA 1
ATOM 1475 C C . ILE A 1 179 ? -9.889 -11.947 -0.537 1.00 86.75 179 ILE A C 1
ATOM 1477 O O . ILE A 1 179 ? -10.894 -12.303 -1.147 1.00 86.75 179 ILE A O 1
ATOM 1481 N N . ASP A 1 180 ? -8.702 -12.492 -0.776 1.00 86.88 180 ASP A N 1
ATOM 1482 C CA . ASP A 1 180 ? -8.534 -13.534 -1.784 1.00 86.88 180 ASP A CA 1
ATOM 1483 C C . ASP A 1 180 ? -9.321 -14.807 -1.470 1.00 86.88 180 ASP A C 1
ATOM 1485 O O . ASP A 1 180 ? -9.295 -15.269 -0.336 1.00 86.88 180 ASP A O 1
ATOM 1489 N N . SER A 1 181 ? -9.970 -15.431 -2.454 1.00 83.50 181 SER A N 1
ATOM 1490 C CA . SER A 1 181 ? -10.703 -16.684 -2.218 1.00 83.50 181 SER A CA 1
ATOM 1491 C C . SER A 1 181 ? -9.795 -17.888 -1.945 1.00 83.50 181 SER A C 1
ATOM 1493 O O . SER A 1 181 ? -10.257 -18.890 -1.407 1.00 83.50 181 SER A O 1
ATOM 1495 N N . SER A 1 182 ? -8.483 -17.805 -2.219 1.00 81.19 182 SER A N 1
ATOM 1496 C CA . SER A 1 182 ? -7.532 -18.828 -1.748 1.00 81.19 182 SER A CA 1
ATOM 1497 C C . SER A 1 182 ? -7.273 -18.771 -0.237 1.00 81.19 182 SER A C 1
ATOM 1499 O O . SER A 1 182 ? -6.584 -19.635 0.312 1.00 81.19 182 SER A O 1
ATOM 1501 N N . PHE A 1 183 ? -7.819 -17.766 0.445 1.00 75.88 183 PHE A N 1
ATOM 1502 C CA . PHE A 1 183 ? -7.777 -17.641 1.888 1.00 75.88 183 PHE A CA 1
ATOM 1503 C C . PHE A 1 183 ? -8.734 -18.638 2.551 1.00 75.88 183 PHE A C 1
ATOM 1505 O O . PHE A 1 183 ? -9.950 -18.541 2.431 1.00 75.88 183 PHE A O 1
ATOM 1512 N N . SER A 1 184 ? -8.175 -19.599 3.281 1.00 64.31 184 SER A N 1
ATOM 1513 C CA . SER A 1 184 ? -8.900 -20.765 3.795 1.00 64.31 184 SER A CA 1
ATOM 1514 C C . SER A 1 184 ? -9.380 -20.610 5.245 1.00 64.31 184 SER A C 1
ATOM 1516 O O . SER A 1 184 ? -9.139 -21.504 6.052 1.00 64.31 184 SER A O 1
ATOM 1518 N N . GLY A 1 185 ? -9.977 -19.480 5.626 1.00 63.47 185 GLY A N 1
ATOM 1519 C CA . GLY A 1 185 ? -10.465 -19.320 7.000 1.00 63.47 185 GLY A CA 1
ATOM 1520 C C . GLY A 1 185 ? -11.726 -18.494 7.121 1.00 63.47 185 GLY A C 1
ATOM 1521 O O . GLY A 1 185 ? -11.967 -17.576 6.328 1.00 63.47 185 GLY A O 1
ATOM 1522 N N . ASP A 1 186 ? -12.485 -18.831 8.155 1.00 63.38 186 ASP A N 1
ATOM 1523 C CA . ASP A 1 186 ? -13.744 -18.184 8.469 1.00 63.38 186 ASP A CA 1
ATOM 1524 C C . ASP A 1 186 ? -13.528 -16.717 8.855 1.00 63.38 186 ASP A C 1
ATOM 1526 O O . ASP A 1 186 ? -12.498 -16.346 9.441 1.00 63.38 186 ASP A O 1
ATOM 1530 N N . PRO A 1 187 ? -14.477 -15.834 8.505 1.00 61.12 187 PRO A N 1
ATOM 1531 C CA . PRO A 1 187 ? -14.414 -14.452 8.927 1.00 61.12 187 PRO A CA 1
ATOM 1532 C C . PRO A 1 187 ? -14.481 -14.391 10.462 1.00 61.12 187 PRO A C 1
ATOM 1534 O O . PRO A 1 187 ? -15.389 -14.960 11.070 1.00 61.12 187 PRO A O 1
ATOM 1537 N N . PRO A 1 188 ? -13.552 -13.674 11.114 1.00 55.19 188 PRO A N 1
ATOM 1538 C CA . PRO A 1 188 ? -13.558 -13.529 12.555 1.00 55.19 188 PRO A CA 1
ATOM 1539 C C . PRO A 1 188 ? -14.759 -12.668 12.960 1.00 55.19 188 PRO A C 1
ATOM 1541 O O . PRO A 1 188 ? -14.729 -11.439 12.872 1.00 55.19 188 PRO A O 1
ATOM 1544 N N . TYR A 1 189 ? -15.779 -13.347 13.476 1.00 58.12 189 TYR A N 1
ATOM 1545 C CA . TYR A 1 189 ? -16.855 -12.811 14.306 1.00 58.12 189 TYR A CA 1
ATOM 1546 C C . TYR A 1 189 ? -17.934 -11.949 13.631 1.00 58.12 189 TYR A C 1
ATOM 1548 O O . TYR A 1 189 ? -17.765 -11.321 12.587 1.00 58.12 189 TYR A O 1
ATOM 1556 N N . ASP A 1 190 ? -19.051 -11.874 14.360 1.00 52.62 190 ASP A N 1
ATOM 1557 C CA . ASP A 1 190 ? -20.330 -11.193 14.116 1.00 52.62 190 ASP A CA 1
ATOM 1558 C C . ASP A 1 190 ? -20.215 -9.644 14.117 1.00 52.62 190 ASP A C 1
ATOM 1560 O O . ASP A 1 190 ? -21.049 -8.914 14.656 1.00 52.62 190 ASP A O 1
ATOM 1564 N N . CYS A 1 191 ? -19.133 -9.100 13.545 1.00 56.50 191 CYS A N 1
ATOM 1565 C CA . CYS A 1 191 ? -18.839 -7.664 13.481 1.00 56.50 191 CYS A CA 1
ATOM 1566 C C . CYS A 1 191 ? -19.776 -6.877 12.540 1.00 56.50 191 CYS A C 1
ATOM 1568 O O . CYS A 1 191 ? -19.609 -5.668 12.349 1.00 56.50 191 CYS A O 1
ATOM 1570 N N . GLY A 1 192 ? -20.787 -7.548 11.978 1.00 53.78 192 GLY A N 1
ATOM 1571 C CA . GLY A 1 192 ? -21.908 -6.962 11.247 1.00 53.78 192 GLY A CA 1
ATOM 1572 C C . GLY A 1 192 ? -21.577 -6.417 9.85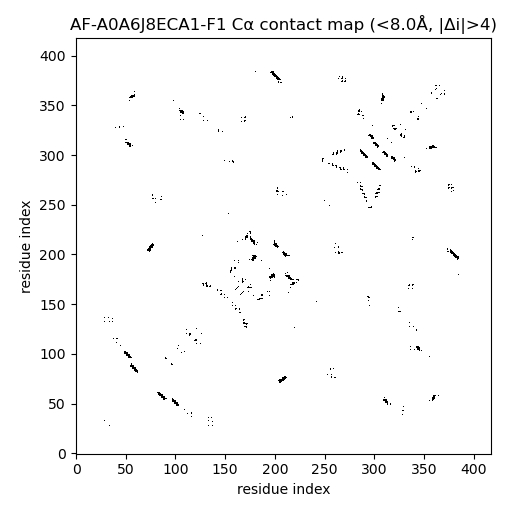7 1.00 53.78 192 GLY A C 1
ATOM 1573 O O . GLY A 1 192 ? -22.488 -5.963 9.171 1.00 53.78 192 GLY A O 1
ATOM 1574 N N . THR A 1 193 ? -20.308 -6.452 9.427 1.00 61.81 193 THR A N 1
ATOM 1575 C CA . THR A 1 193 ? -19.908 -6.073 8.062 1.00 61.81 193 THR A CA 1
ATOM 1576 C C . THR A 1 193 ? -19.453 -7.322 7.309 1.00 61.81 193 THR A C 1
ATOM 1578 O O . THR A 1 193 ? -18.497 -7.957 7.754 1.00 61.81 193 THR A O 1
ATOM 1581 N N . PRO A 1 194 ? -20.109 -7.691 6.195 1.00 66.25 194 PRO A N 1
ATOM 1582 C CA . PRO A 1 194 ? -19.729 -8.872 5.435 1.00 66.25 194 PRO A CA 1
ATOM 1583 C C . PRO A 1 194 ? -18.331 -8.693 4.842 1.00 66.25 194 PRO A C 1
ATOM 1585 O O . PRO A 1 194 ? -18.026 -7.672 4.219 1.00 66.25 194 PRO A O 1
ATOM 1588 N N . VAL A 1 195 ? -17.489 -9.703 5.047 1.00 76.69 195 VAL A N 1
ATOM 1589 C CA . VAL A 1 195 ? -16.183 -9.814 4.399 1.00 76.69 195 VAL A CA 1
ATOM 1590 C C . VAL A 1 195 ? -16.410 -10.269 2.962 1.00 76.69 195 VAL A C 1
ATOM 1592 O O . VAL A 1 195 ? -17.131 -11.234 2.719 1.00 76.69 195 VAL A O 1
ATOM 1595 N N . GLN A 1 196 ? -15.813 -9.564 2.004 1.00 80.94 196 GLN A N 1
ATOM 1596 C CA . GLN A 1 196 ? -15.912 -9.928 0.594 1.00 80.94 196 GLN A CA 1
ATOM 1597 C C . GLN A 1 196 ? -14.734 -10.809 0.201 1.00 80.94 196 GLN A C 1
ATOM 1599 O O . GLN A 1 196 ? -13.585 -10.389 0.345 1.00 80.94 196 GLN A O 1
ATOM 1604 N N . TYR A 1 197 ? -15.032 -11.992 -0.328 1.00 83.88 197 TYR A N 1
ATOM 1605 C CA . TYR A 1 197 ? -14.046 -12.914 -0.877 1.00 83.88 197 TYR A CA 1
ATOM 1606 C C . TYR A 1 197 ? -14.110 -12.932 -2.407 1.00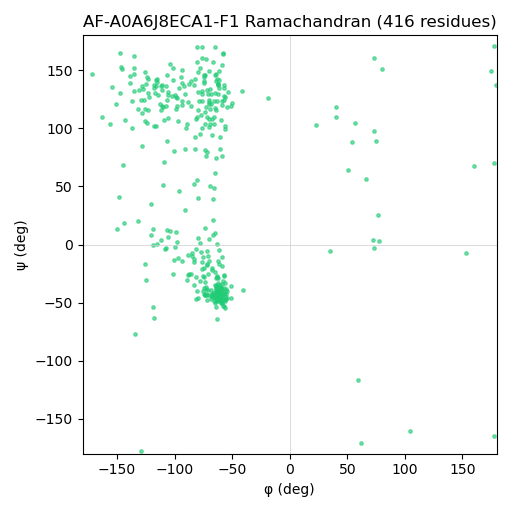 83.88 197 TYR A C 1
ATOM 1608 O O . TYR A 1 197 ? -15.178 -12.782 -3.002 1.00 83.88 197 TYR A O 1
ATOM 1616 N N . GLY A 1 198 ? -12.967 -13.107 -3.059 1.00 85.75 198 GLY A N 1
ATOM 1617 C CA . GLY A 1 198 ? -12.882 -13.226 -4.513 1.00 85.75 198 GLY A CA 1
ATOM 1618 C C . GLY A 1 198 ? -11.444 -13.358 -4.984 1.00 85.75 198 GLY A C 1
ATOM 1619 O O . GLY A 1 198 ? -10.515 -13.183 -4.208 1.00 85.75 198 GLY A O 1
ATOM 1620 N N . TYR A 1 199 ? -11.225 -13.654 -6.257 1.00 87.44 199 TYR A N 1
ATOM 1621 C CA . TYR A 1 199 ? -9.869 -13.777 -6.784 1.00 87.44 199 TYR A CA 1
ATOM 1622 C C . TYR A 1 199 ? -9.186 -12.409 -6.835 1.00 87.44 199 TYR A C 1
ATOM 1624 O O . TYR A 1 199 ? -9.683 -11.489 -7.475 1.00 87.44 199 TYR A O 1
ATOM 1632 N N . THR A 1 200 ? -8.021 -12.272 -6.208 1.00 88.88 200 THR A N 1
ATOM 1633 C CA . THR A 1 200 ? -7.214 -11.041 -6.203 1.00 88.88 200 THR A CA 1
ATOM 1634 C C . THR A 1 200 ? -5.945 -11.224 -7.029 1.00 88.88 200 THR A C 1
ATOM 1636 O O . THR A 1 200 ? -4.823 -10.975 -6.587 1.00 88.88 200 THR A O 1
ATOM 1639 N N . ASN A 1 201 ? -6.103 -11.704 -8.261 1.00 89.25 201 ASN A N 1
ATOM 1640 C CA . ASN A 1 201 ? -4.971 -12.045 -9.109 1.00 89.25 201 ASN A CA 1
ATOM 1641 C C . ASN A 1 201 ? -4.353 -10.805 -9.755 1.00 89.25 201 ASN A C 1
ATOM 1643 O O . ASN A 1 201 ? -5.027 -10.009 -10.410 1.00 89.25 201 ASN A O 1
ATOM 1647 N N . PHE A 1 202 ? -3.033 -10.674 -9.678 1.00 89.50 202 PHE A N 1
ATOM 1648 C CA . PHE A 1 202 ? -2.334 -9.606 -10.385 1.00 89.50 202 PHE A CA 1
ATOM 1649 C C . PHE A 1 202 ? -0.943 -10.011 -10.855 1.00 89.50 202 PHE A C 1
ATOM 1651 O O . PHE A 1 202 ? -0.369 -11.013 -10.440 1.00 89.50 202 PHE A O 1
ATOM 1658 N N . GLY A 1 203 ? -0.395 -9.200 -11.755 1.00 89.62 203 GLY A N 1
ATOM 1659 C CA . GLY A 1 203 ? 0.944 -9.363 -12.306 1.00 89.62 203 GLY A CA 1
ATOM 1660 C C . GLY A 1 203 ? 0.953 -9.911 -13.728 1.00 89.62 203 GLY A C 1
ATOM 1661 O O . GLY A 1 203 ? -0.024 -9.795 -14.465 1.00 89.62 203 GLY A O 1
ATOM 1662 N N . SER A 1 204 ? 2.093 -10.454 -14.139 1.00 86.25 204 SER A N 1
ATOM 1663 C CA . SER A 1 204 ? 2.351 -10.980 -15.478 1.00 86.25 204 SER A CA 1
ATOM 1664 C C . SER A 1 204 ? 2.786 -12.435 -15.388 1.00 86.25 204 SER A C 1
ATOM 1666 O O . SER A 1 204 ? 3.749 -12.769 -14.695 1.00 86.25 204 SER A O 1
ATOM 1668 N N . THR A 1 205 ? 2.158 -13.294 -16.190 1.00 82.62 205 THR A N 1
ATOM 1669 C CA . THR A 1 205 ? 2.543 -14.708 -16.339 1.00 82.62 205 THR A CA 1
ATOM 1670 C C . THR A 1 205 ? 3.962 -14.898 -16.883 1.00 82.62 205 THR A C 1
ATOM 1672 O O . THR A 1 205 ? 4.431 -16.026 -16.973 1.00 82.62 205 THR A O 1
ATOM 1675 N N . ARG A 1 206 ? 4.663 -13.816 -17.251 1.00 82.56 206 ARG A N 1
ATOM 1676 C CA . ARG A 1 206 ? 6.068 -13.821 -17.681 1.00 82.56 206 ARG A CA 1
ATOM 1677 C C . ARG A 1 206 ? 7.065 -13.464 -16.576 1.00 82.56 206 ARG A C 1
ATOM 1679 O O . ARG A 1 206 ? 8.266 -13.586 -16.808 1.00 82.56 206 ARG A O 1
ATOM 1686 N N . LEU A 1 207 ? 6.602 -12.960 -15.429 1.00 85.12 207 LEU A N 1
ATOM 1687 C CA . LEU A 1 207 ? 7.470 -12.564 -14.317 1.00 85.12 207 LEU A CA 1
ATOM 1688 C C . LEU A 1 207 ? 6.928 -13.076 -12.981 1.00 85.12 207 LEU A C 1
ATOM 1690 O O . LEU A 1 207 ? 7.428 -14.078 -12.472 1.00 85.12 207 LEU A O 1
ATOM 1694 N N . PHE A 1 208 ? 5.902 -12.420 -12.445 1.00 87.25 208 PHE A N 1
ATOM 1695 C CA . PHE A 1 208 ? 5.208 -12.821 -11.228 1.00 87.25 208 PHE A CA 1
ATOM 1696 C C . PHE A 1 208 ? 3.701 -12.707 -11.447 1.00 87.25 208 PHE A C 1
ATOM 1698 O O . PHE A 1 208 ? 3.252 -11.679 -11.955 1.00 87.25 208 PHE A O 1
ATOM 1705 N N . TYR A 1 209 ? 2.933 -13.728 -11.082 1.00 87.38 209 TYR A N 1
ATOM 1706 C CA . TYR A 1 209 ? 1.481 -13.737 -11.214 1.00 87.38 209 TYR A CA 1
ATOM 1707 C C . TYR A 1 209 ? 0.826 -14.609 -10.151 1.00 87.38 209 TYR A C 1
ATOM 1709 O O . TYR A 1 209 ? 1.081 -15.805 -10.123 1.00 87.38 209 TYR A O 1
ATOM 1717 N N . GLY A 1 210 ? -0.050 -14.049 -9.327 1.00 88.12 210 GLY A N 1
ATOM 1718 C CA . GLY A 1 210 ? -0.851 -14.818 -8.378 1.00 88.12 210 GLY A CA 1
ATOM 1719 C C . GLY A 1 210 ? -1.729 -13.921 -7.517 1.00 88.12 210 GLY A C 1
ATOM 1720 O O . GLY A 1 210 ? -1.882 -12.736 -7.820 1.00 88.12 210 GLY A O 1
ATOM 1721 N N . SER A 1 211 ? -2.245 -14.492 -6.435 1.00 87.19 211 SER A N 1
ATOM 1722 C CA . SER A 1 211 ? -3.125 -13.821 -5.481 1.00 87.19 211 SER A CA 1
ATOM 1723 C C . SER A 1 211 ? -2.401 -12.834 -4.558 1.00 87.19 211 SER A C 1
ATOM 1725 O O . SER A 1 211 ? -1.288 -13.102 -4.080 1.00 87.19 211 SER A O 1
ATOM 1727 N N . ALA A 1 212 ? -3.045 -11.696 -4.286 1.00 86.75 212 ALA A N 1
ATOM 1728 C CA . ALA A 1 212 ? -2.806 -10.911 -3.070 1.00 86.75 212 ALA A CA 1
ATOM 1729 C C . ALA A 1 212 ? -3.489 -11.608 -1.900 1.00 86.75 212 ALA A C 1
ATOM 1731 O O . ALA A 1 212 ? -4.270 -12.521 -2.105 1.00 86.75 212 ALA A O 1
ATOM 1732 N N . ASP A 1 213 ? -3.216 -11.171 -0.675 1.00 85.69 213 ASP A N 1
ATOM 1733 C CA . ASP A 1 213 ? -4.060 -11.590 0.446 1.00 85.69 213 ASP A CA 1
ATOM 1734 C C . ASP A 1 213 ? -5.324 -10.712 0.487 1.00 85.69 213 ASP A C 1
ATOM 1736 O O . ASP A 1 213 ? -6.441 -11.210 0.582 1.00 85.69 213 ASP A O 1
ATOM 1740 N N . ILE A 1 214 ? -5.144 -9.389 0.365 1.00 87.25 214 ILE A N 1
ATOM 1741 C CA . ILE A 1 214 ? -6.207 -8.377 0.386 1.00 87.25 214 ILE A CA 1
ATOM 1742 C C . ILE A 1 214 ? -5.933 -7.319 -0.688 1.00 87.25 214 ILE A C 1
ATOM 1744 O O . ILE A 1 214 ? -4.802 -6.847 -0.836 1.00 87.25 214 ILE A O 1
ATOM 1748 N N . THR A 1 215 ? -6.982 -6.882 -1.384 1.00 88.25 215 THR A N 1
ATOM 1749 C CA . THR A 1 215 ? -6.957 -5.733 -2.301 1.00 88.25 215 THR A CA 1
ATOM 1750 C C . THR A 1 215 ? -7.902 -4.639 -1.809 1.00 88.25 215 THR A C 1
ATOM 1752 O O . THR A 1 215 ? -9.061 -4.903 -1.502 1.00 88.25 215 THR A O 1
ATOM 1755 N N . LEU A 1 216 ? -7.409 -3.398 -1.742 1.00 88.38 216 LEU A N 1
ATOM 1756 C CA . LEU A 1 216 ? -8.160 -2.218 -1.298 1.00 88.38 216 LEU A CA 1
ATOM 1757 C C . LEU A 1 216 ? -8.418 -1.270 -2.477 1.00 88.38 216 LEU A C 1
ATOM 1759 O O . LEU A 1 216 ? -7.497 -0.977 -3.243 1.00 88.38 216 LEU A O 1
ATOM 1763 N N . PHE A 1 217 ? -9.632 -0.725 -2.583 1.00 85.94 217 PHE A N 1
ATOM 1764 C CA . PHE A 1 217 ? -10.024 0.173 -3.671 1.00 85.94 217 PHE A CA 1
ATOM 1765 C C . PHE A 1 217 ? -10.399 1.566 -3.134 1.00 85.94 217 PHE A C 1
ATOM 1767 O O . PHE A 1 217 ? -11.509 1.768 -2.640 1.00 85.94 217 PHE A O 1
ATOM 1774 N N . PRO A 1 218 ? -9.519 2.578 -3.248 1.00 78.12 218 PRO A N 1
ATOM 1775 C CA . PRO A 1 218 ? -9.767 3.926 -2.725 1.00 78.12 218 PRO A CA 1
ATOM 1776 C C . PRO A 1 218 ? -10.679 4.755 -3.651 1.00 78.12 218 PRO A C 1
ATOM 1778 O O . PRO A 1 218 ? -10.435 5.929 -3.897 1.00 78.12 218 PRO A O 1
ATOM 1781 N N . THR A 1 219 ? -11.705 4.143 -4.233 1.00 75.81 219 THR A N 1
ATOM 1782 C CA . THR A 1 219 ? -12.655 4.798 -5.145 1.00 75.81 219 THR A CA 1
ATOM 1783 C C . THR A 1 219 ? -13.891 5.300 -4.402 1.00 75.81 219 THR A C 1
ATOM 1785 O O . THR A 1 219 ? -14.279 4.762 -3.362 1.00 75.81 219 THR A O 1
ATOM 1788 N N . THR A 1 220 ? -14.483 6.377 -4.922 1.00 67.75 220 THR A N 1
ATOM 1789 C CA . THR A 1 220 ? -15.768 6.919 -4.459 1.00 67.75 220 THR A CA 1
ATOM 1790 C C . THR A 1 220 ? -16.961 6.202 -5.080 1.00 67.75 220 THR A C 1
ATOM 1792 O O . THR A 1 220 ? -18.086 6.443 -4.658 1.00 67.75 220 THR A O 1
ATOM 1795 N N . GLU A 1 221 ? -16.727 5.392 -6.111 1.00 65.56 221 GLU A N 1
ATOM 1796 C CA . GLU A 1 221 ? -17.750 4.549 -6.715 1.00 65.56 221 GLU A CA 1
ATOM 1797 C C . GLU A 1 221 ? -17.909 3.268 -5.897 1.00 65.56 221 GLU A C 1
ATOM 1799 O O . GLU A 1 221 ? -16.928 2.691 -5.414 1.00 65.56 221 GLU A O 1
ATOM 1804 N N . ASP A 1 222 ? -19.150 2.812 -5.769 1.00 58.34 222 ASP A N 1
ATOM 1805 C CA . ASP A 1 222 ? -19.462 1.493 -5.236 1.00 58.34 222 ASP A CA 1
ATOM 1806 C C . ASP A 1 222 ? -19.095 0.465 -6.314 1.00 58.34 222 ASP A C 1
ATOM 1808 O O . ASP A 1 222 ? -19.925 0.040 -7.112 1.00 58.34 222 ASP A O 1
ATOM 1812 N N . ILE A 1 223 ? -17.804 0.118 -6.393 1.00 54.91 223 ILE A N 1
ATOM 1813 C CA . ILE A 1 223 ? -17.314 -0.944 -7.291 1.00 54.91 223 ILE A CA 1
ATOM 1814 C C . ILE A 1 223 ? -17.899 -2.298 -6.866 1.00 54.91 223 ILE A C 1
ATOM 1816 O O . ILE A 1 223 ? -18.013 -3.213 -7.679 1.00 54.91 223 ILE A O 1
ATOM 1820 N N . LEU A 1 224 ? -18.295 -2.409 -5.597 1.00 56.03 224 LEU A N 1
ATOM 1821 C CA . LEU A 1 224 ? -18.750 -3.624 -4.950 1.00 56.03 224 LEU A CA 1
ATOM 1822 C C . LEU A 1 224 ? -20.100 -3.316 -4.288 1.00 56.03 224 LEU A C 1
ATOM 1824 O O . LEU A 1 224 ? -20.147 -2.965 -3.109 1.00 56.03 224 LEU A O 1
ATOM 1828 N N . ASP A 1 225 ? -21.186 -3.406 -5.061 1.00 42.91 225 ASP A N 1
ATOM 1829 C CA . ASP A 1 225 ? -22.568 -3.378 -4.557 1.00 42.91 225 ASP A CA 1
ATOM 1830 C C . ASP A 1 225 ? -23.095 -4.820 -4.494 1.00 42.91 225 ASP A C 1
ATOM 1832 O O . ASP A 1 225 ? -23.724 -5.310 -5.442 1.00 42.91 225 ASP A O 1
ATOM 1836 N N . PRO A 1 226 ? -22.758 -5.585 -3.444 1.00 44.19 226 PRO A N 1
ATOM 1837 C CA . PRO A 1 226 ? -23.210 -6.950 -3.364 1.00 44.19 226 PRO A CA 1
ATOM 1838 C C . PRO A 1 226 ? -24.659 -6.966 -2.867 1.00 44.19 226 PRO A C 1
ATOM 1840 O O . PRO A 1 226 ? -24.978 -6.580 -1.741 1.00 44.19 226 PRO A O 1
ATOM 1843 N N . LYS A 1 227 ? -25.565 -7.439 -3.723 1.00 31.94 227 LYS A N 1
ATOM 1844 C CA . LYS A 1 227 ? -26.905 -7.842 -3.294 1.00 31.94 227 LYS A CA 1
ATOM 1845 C C . LYS A 1 227 ? -26.766 -9.063 -2.385 1.00 31.94 227 LYS A C 1
ATOM 1847 O O . LYS A 1 227 ? -26.571 -10.160 -2.893 1.00 31.94 227 LYS A O 1
ATOM 1852 N N . TRP A 1 228 ? -26.894 -8.884 -1.074 1.00 39.84 228 TRP A N 1
ATOM 1853 C CA . TRP A 1 228 ? -26.955 -9.997 -0.123 1.00 39.84 228 TRP A CA 1
ATOM 1854 C C . TRP A 1 228 ? -28.379 -10.192 0.407 1.00 39.84 228 TRP A C 1
ATOM 1856 O O . TRP A 1 228 ? -29.011 -9.240 0.868 1.00 39.84 228 TRP A O 1
ATOM 1866 N N . ASN A 1 229 ? -28.847 -11.441 0.376 1.00 30.30 229 ASN A N 1
ATOM 1867 C CA . ASN A 1 229 ? -29.872 -11.957 1.280 1.00 30.30 229 ASN A CA 1
ATOM 1868 C C . ASN A 1 229 ? -29.146 -12.551 2.492 1.00 30.30 229 ASN A C 1
ATOM 1870 O O . ASN A 1 229 ? -28.216 -13.334 2.327 1.00 30.30 229 ASN A O 1
ATOM 1874 N N . THR A 1 230 ? -29.554 -12.163 3.696 1.00 33.09 230 THR A N 1
ATOM 1875 C CA . THR A 1 230 ? -29.045 -12.719 4.952 1.00 33.09 230 THR A CA 1
ATOM 1876 C C . THR A 1 230 ? -30.000 -13.796 5.447 1.00 33.09 230 THR A C 1
ATOM 1878 O O . THR A 1 230 ? -31.048 -13.438 5.974 1.00 33.09 230 THR A O 1
ATOM 1881 N N . ASP A 1 231 ? -29.624 -15.065 5.326 1.00 32.94 231 ASP A N 1
ATOM 1882 C CA . ASP A 1 231 ? -30.121 -16.149 6.176 1.00 32.94 231 ASP A CA 1
ATOM 1883 C C . ASP A 1 231 ? -28.938 -17.100 6.417 1.00 32.94 231 ASP A C 1
ATOM 1885 O O . ASP A 1 231 ? -28.472 -17.767 5.499 1.00 32.94 231 ASP A O 1
ATOM 1889 N N . TYR A 1 232 ? -28.393 -17.082 7.636 1.00 35.62 232 TYR A N 1
ATOM 1890 C CA . TYR A 1 232 ? -27.333 -17.993 8.070 1.00 35.62 232 TYR A CA 1
ATOM 1891 C C . TYR A 1 232 ? -27.966 -19.144 8.855 1.00 35.62 232 TYR A C 1
ATOM 1893 O O . TYR A 1 232 ? -28.677 -18.891 9.830 1.00 35.62 232 TYR A O 1
ATOM 1901 N N . ASP A 1 233 ? -27.673 -20.378 8.445 1.00 32.66 233 ASP A N 1
ATOM 1902 C CA . ASP A 1 233 ? -27.808 -21.584 9.265 1.00 32.66 233 ASP A CA 1
ATOM 1903 C C . ASP A 1 233 ? -26.393 -22.120 9.540 1.00 32.66 233 ASP A C 1
ATOM 1905 O O . ASP A 1 233 ? -25.626 -22.385 8.612 1.00 32.66 233 ASP A O 1
ATOM 1909 N N . ASP A 1 234 ? -26.057 -22.217 10.829 1.00 40.88 234 ASP A N 1
ATOM 1910 C CA . ASP A 1 234 ? -24.792 -22.726 11.368 1.00 40.88 234 ASP A CA 1
ATOM 1911 C C . ASP A 1 234 ? -24.599 -24.210 11.033 1.00 40.88 234 ASP A C 1
ATOM 1913 O O . ASP A 1 234 ? -25.525 -25.006 11.199 1.00 40.88 234 ASP A O 1
ATOM 1917 N N . ASN A 1 235 ? -23.367 -24.604 10.696 1.00 30.47 235 ASN A N 1
ATOM 1918 C CA . ASN A 1 235 ? -22.812 -25.889 11.126 1.00 30.47 235 ASN A CA 1
ATOM 1919 C C . ASN A 1 235 ? -21.294 -25.788 11.329 1.00 30.47 235 ASN A C 1
ATOM 1921 O O . ASN A 1 235 ? -20.570 -25.308 10.458 1.00 30.47 235 ASN A O 1
ATOM 1925 N N . ASP A 1 236 ? -20.876 -26.273 12.499 1.00 42.97 236 ASP A N 1
ATOM 1926 C CA . ASP A 1 236 ? -19.506 -26.467 12.977 1.00 42.97 236 ASP A CA 1
ATOM 1927 C C . ASP A 1 236 ? -18.710 -27.450 12.091 1.00 42.97 236 ASP A C 1
ATOM 1929 O O . ASP A 1 236 ? -19.293 -28.396 11.559 1.00 42.97 236 ASP A O 1
ATOM 1933 N N . ASP A 1 237 ? -17.383 -27.279 11.986 1.00 31.70 237 ASP A N 1
ATOM 1934 C CA . ASP A 1 237 ? -16.422 -28.270 12.513 1.00 31.70 237 ASP A CA 1
ATOM 1935 C C . ASP A 1 237 ? -14.926 -27.918 12.284 1.00 31.70 237 ASP A C 1
ATOM 1937 O O . ASP A 1 237 ? -14.490 -27.559 11.193 1.00 31.70 237 ASP A O 1
ATOM 1941 N N . GLU A 1 238 ? -14.168 -28.164 13.364 1.00 35.38 238 GLU A N 1
ATOM 1942 C CA . GLU A 1 238 ? -12.731 -28.479 13.527 1.00 35.38 238 GLU A CA 1
ATOM 1943 C C . GLU A 1 238 ? -11.633 -27.396 13.346 1.00 35.38 238 GLU A C 1
ATOM 1945 O O . GLU A 1 238 ? -11.083 -27.154 12.274 1.00 35.38 238 GLU A O 1
ATOM 1950 N N . GLU A 1 239 ? -11.198 -26.853 14.496 1.00 33.75 239 GLU A N 1
ATOM 1951 C CA . GLU A 1 239 ? -10.009 -26.011 14.696 1.00 33.75 239 GLU A CA 1
ATOM 1952 C C . GLU A 1 239 ? -8.686 -26.807 14.600 1.00 33.75 239 GLU A C 1
ATOM 1954 O O . GLU A 1 239 ? -8.373 -27.645 15.453 1.00 33.75 239 GLU A O 1
ATOM 1959 N N . GLU A 1 240 ? -7.831 -26.467 13.628 1.00 30.05 240 GLU A N 1
ATOM 1960 C CA . GLU A 1 240 ? -6.413 -26.848 13.628 1.00 30.05 240 GLU A CA 1
ATOM 1961 C C . GLU A 1 240 ? -5.578 -25.759 14.330 1.00 30.05 240 GLU A C 1
ATOM 1963 O O . GLU A 1 240 ? -5.246 -24.710 13.772 1.00 30.05 240 GLU A O 1
ATOM 1968 N N . ILE A 1 241 ? -5.232 -26.014 15.594 1.00 34.59 241 ILE A N 1
ATOM 1969 C CA . ILE A 1 241 ? -4.383 -25.144 16.417 1.00 34.59 241 ILE A CA 1
ATOM 1970 C C . ILE A 1 241 ? -2.966 -25.106 15.827 1.00 34.59 241 ILE A C 1
ATOM 1972 O O . ILE A 1 241 ? -2.211 -26.074 15.924 1.00 34.59 241 ILE A O 1
ATOM 1976 N N . CYS A 1 242 ? -2.576 -23.961 15.263 1.00 35.81 242 CYS A N 1
ATOM 1977 C CA . CYS A 1 242 ? -1.200 -23.696 14.849 1.00 35.81 242 CYS A CA 1
ATOM 1978 C C . CYS A 1 242 ? -0.454 -22.869 15.906 1.00 35.81 242 CYS A C 1
ATOM 1980 O O . CYS A 1 242 ? -0.795 -21.716 16.164 1.00 35.81 242 CYS A O 1
ATOM 1982 N N . ASP A 1 243 ? 0.587 -23.499 16.453 1.00 31.05 243 ASP A N 1
ATOM 1983 C CA . ASP A 1 243 ? 1.575 -23.057 17.444 1.00 31.05 243 ASP A CA 1
ATOM 1984 C C . ASP A 1 243 ? 1.754 -21.544 17.684 1.00 31.05 243 ASP A C 1
ATOM 1986 O O . ASP A 1 243 ? 2.125 -20.751 16.810 1.00 31.05 243 ASP A O 1
ATOM 1990 N N . GLU A 1 244 ? 1.627 -21.205 18.967 1.00 47.50 244 GLU A N 1
ATOM 1991 C CA . GLU A 1 244 ? 2.019 -19.948 19.583 1.00 47.50 244 GLU A CA 1
ATOM 1992 C C . GLU A 1 244 ? 3.547 -19.730 19.594 1.00 47.50 244 GLU A C 1
ATOM 1994 O O . GLU A 1 244 ? 4.358 -20.650 19.686 1.00 47.50 244 GLU A O 1
ATOM 1999 N N . ASN A 1 245 ? 3.911 -18.447 19.684 1.00 43.12 245 ASN A N 1
ATOM 2000 C CA . ASN A 1 245 ? 5.162 -17.931 20.247 1.00 43.12 245 ASN A CA 1
ATOM 2001 C C . ASN A 1 245 ? 6.443 -18.089 19.415 1.00 43.12 245 ASN A C 1
ATOM 2003 O O . ASN A 1 245 ? 7.248 -18.982 19.650 1.00 43.12 245 ASN A O 1
ATOM 2007 N N . ASN A 1 246 ? 6.722 -17.086 18.565 1.00 35.91 246 ASN A N 1
ATOM 2008 C CA . ASN A 1 246 ? 8.070 -16.509 18.417 1.00 35.91 246 ASN A CA 1
ATOM 2009 C C . ASN A 1 246 ? 8.043 -15.135 17.703 1.00 35.91 246 ASN A C 1
ATOM 2011 O O . ASN A 1 246 ? 7.797 -15.051 16.505 1.00 35.91 246 ASN A O 1
ATOM 2015 N N . GLY A 1 247 ? 8.323 -14.065 18.462 1.00 45.81 247 GLY A N 1
ATOM 2016 C CA . GLY A 1 247 ? 8.716 -12.697 18.058 1.00 45.81 247 GLY A CA 1
ATOM 2017 C C . GLY A 1 247 ? 8.352 -12.191 16.651 1.00 45.81 247 GLY A C 1
ATOM 2018 O O . GLY A 1 247 ? 9.077 -12.448 15.688 1.00 45.81 247 GLY A O 1
ATOM 2019 N N . GLU A 1 248 ? 7.317 -11.346 16.562 1.00 62.34 248 GLU A N 1
ATOM 2020 C CA . GLU A 1 248 ? 6.685 -10.882 15.317 1.00 62.34 248 GLU A CA 1
ATOM 2021 C C . GLU A 1 248 ? 7.538 -9.900 14.496 1.00 62.34 248 GLU A C 1
ATOM 2023 O O . GLU A 1 248 ? 7.355 -8.679 14.488 1.00 62.34 248 GLU A O 1
ATOM 2028 N N . ASN A 1 249 ? 8.491 -10.445 13.749 1.00 71.44 249 ASN A N 1
ATOM 2029 C CA . ASN A 1 249 ? 9.147 -9.752 12.649 1.00 71.44 249 ASN A CA 1
ATOM 2030 C C . ASN A 1 249 ? 8.827 -10.465 11.337 1.00 71.44 249 ASN A C 1
ATOM 2032 O O . ASN A 1 249 ? 8.822 -11.692 11.289 1.00 71.44 249 ASN A O 1
ATOM 2036 N N . PHE A 1 250 ? 8.633 -9.689 10.271 1.00 82.88 250 PHE A N 1
ATOM 2037 C CA . PHE A 1 250 ? 8.539 -10.221 8.913 1.00 82.88 250 PHE A CA 1
ATOM 2038 C C . PHE A 1 250 ? 9.806 -11.008 8.572 1.00 82.88 250 PHE A C 1
ATOM 2040 O O . PHE A 1 250 ? 10.924 -10.508 8.757 1.00 82.88 250 PHE A O 1
ATOM 2047 N N . ASN A 1 251 ? 9.625 -12.242 8.113 1.00 84.62 251 ASN A N 1
ATOM 2048 C CA . ASN A 1 251 ? 10.722 -13.070 7.629 1.00 84.62 251 ASN A CA 1
ATOM 2049 C C . ASN A 1 251 ? 11.083 -12.672 6.180 1.00 84.62 251 ASN A C 1
ATOM 2051 O O . ASN A 1 251 ? 10.376 -11.898 5.532 1.00 84.62 251 ASN A O 1
ATOM 2055 N N . ASP A 1 252 ? 12.192 -13.193 5.651 1.00 81.69 252 ASP A N 1
ATOM 2056 C CA . ASP A 1 252 ? 12.637 -12.847 4.293 1.00 81.69 252 ASP A CA 1
ATOM 2057 C C . ASP A 1 252 ? 11.647 -13.285 3.202 1.00 81.69 252 ASP A C 1
ATOM 2059 O O . ASP A 1 252 ? 11.575 -12.636 2.160 1.00 81.69 252 ASP A O 1
ATOM 2063 N N . SER A 1 253 ? 10.860 -14.341 3.436 1.00 83.56 253 SER A N 1
ATOM 2064 C CA . SER A 1 253 ? 9.796 -14.771 2.522 1.00 83.56 253 SER A CA 1
ATOM 2065 C C . SER A 1 253 ? 8.665 -13.747 2.474 1.00 83.56 253 SER A C 1
ATOM 2067 O O . SER A 1 253 ? 8.242 -13.392 1.378 1.00 83.56 253 SER A O 1
ATOM 2069 N N . ASP A 1 254 ? 8.218 -13.236 3.624 1.00 84.38 254 ASP A N 1
ATOM 2070 C CA . ASP A 1 254 ? 7.171 -12.209 3.705 1.00 84.38 254 ASP A CA 1
ATOM 2071 C C . ASP A 1 254 ? 7.632 -10.932 2.985 1.00 84.38 254 ASP A C 1
ATOM 2073 O O . ASP A 1 254 ? 6.910 -10.348 2.180 1.00 84.38 254 ASP A O 1
ATOM 2077 N N . ILE A 1 255 ? 8.884 -10.523 3.216 1.00 85.50 255 ILE A N 1
ATOM 2078 C CA . ILE A 1 255 ? 9.478 -9.348 2.566 1.00 85.50 255 ILE A CA 1
ATOM 2079 C C . ILE A 1 255 ? 9.544 -9.542 1.052 1.00 85.50 255 ILE A C 1
ATOM 2081 O O . ILE A 1 255 ? 9.189 -8.644 0.291 1.00 85.50 255 ILE A O 1
ATOM 2085 N N . ASN A 1 256 ? 10.030 -10.700 0.609 1.00 86.38 256 ASN A N 1
ATOM 2086 C CA . ASN A 1 256 ? 10.170 -11.014 -0.805 1.00 86.38 256 ASN A CA 1
ATOM 2087 C C . ASN A 1 256 ? 8.806 -11.031 -1.500 1.00 86.38 256 ASN A C 1
ATOM 2089 O O . ASN A 1 256 ? 8.660 -10.455 -2.576 1.00 86.38 256 ASN A O 1
ATOM 2093 N N . GLN A 1 257 ? 7.804 -11.610 -0.843 1.00 87.56 257 GLN A N 1
ATOM 2094 C CA . GLN A 1 257 ? 6.435 -11.633 -1.325 1.00 87.56 257 GLN A CA 1
ATOM 2095 C C . GLN A 1 257 ? 5.896 -10.219 -1.544 1.00 87.56 257 GLN A C 1
ATOM 2097 O O . GLN A 1 257 ? 5.501 -9.868 -2.653 1.00 87.56 257 GLN A O 1
ATOM 2102 N N . VAL A 1 258 ? 5.995 -9.362 -0.530 1.00 89.62 258 VAL A N 1
ATOM 2103 C CA . VAL A 1 258 ? 5.534 -7.967 -0.595 1.00 89.62 258 VAL A CA 1
ATOM 2104 C C . VAL A 1 258 ? 6.280 -7.183 -1.685 1.00 89.62 258 VAL A C 1
ATOM 2106 O O . VAL A 1 258 ? 5.680 -6.368 -2.384 1.00 89.62 258 VAL A O 1
ATOM 2109 N N . CYS A 1 259 ? 7.569 -7.465 -1.911 1.00 90.06 259 CYS A N 1
ATOM 2110 C CA . CYS A 1 259 ? 8.320 -6.906 -3.039 1.00 90.06 259 CYS A CA 1
ATOM 2111 C C . CYS A 1 259 ? 7.783 -7.371 -4.400 1.00 90.06 259 CYS A C 1
ATOM 2113 O O . CYS A 1 259 ? 7.569 -6.529 -5.274 1.00 90.06 259 CYS A O 1
ATOM 2115 N N . LYS A 1 260 ? 7.552 -8.680 -4.597 1.00 90.69 260 LYS A N 1
ATOM 2116 C CA . LYS A 1 260 ? 6.971 -9.217 -5.845 1.00 90.69 260 LYS A CA 1
ATOM 2117 C C . LYS A 1 260 ? 5.614 -8.570 -6.127 1.00 90.69 260 LYS A C 1
ATOM 2119 O O . LYS A 1 260 ? 5.337 -8.189 -7.269 1.00 90.69 260 LYS A O 1
ATOM 2124 N N . GLN A 1 261 ? 4.810 -8.399 -5.078 1.00 91.31 261 GLN A N 1
ATOM 2125 C CA . GLN A 1 261 ? 3.504 -7.772 -5.169 1.00 91.31 261 GLN A CA 1
ATOM 2126 C C . GLN A 1 261 ? 3.615 -6.283 -5.559 1.00 91.31 261 GLN A C 1
ATOM 2128 O O . GLN A 1 261 ? 2.993 -5.843 -6.527 1.00 91.31 261 GLN A O 1
ATOM 2133 N N . ALA A 1 262 ? 4.489 -5.523 -4.888 1.00 92.56 262 ALA A N 1
ATOM 2134 C CA . ALA A 1 262 ? 4.722 -4.106 -5.187 1.00 92.56 262 ALA A CA 1
ATOM 2135 C C . ALA A 1 262 ? 5.201 -3.889 -6.622 1.00 92.56 262 ALA A C 1
ATOM 2137 O O . ALA A 1 262 ? 4.704 -3.006 -7.319 1.00 92.56 262 ALA A O 1
ATOM 2138 N N . ILE A 1 263 ? 6.121 -4.732 -7.096 1.00 91.94 263 ILE A N 1
ATOM 2139 C CA . ILE A 1 263 ? 6.606 -4.684 -8.477 1.00 91.94 263 ILE A CA 1
ATOM 2140 C C . ILE A 1 263 ? 5.449 -4.882 -9.456 1.00 91.94 263 ILE A C 1
ATOM 2142 O O . ILE A 1 263 ? 5.271 -4.094 -10.385 1.00 91.94 263 ILE A O 1
ATOM 2146 N N . SER A 1 264 ? 4.642 -5.911 -9.230 1.00 91.44 264 SER A N 1
ATOM 2147 C CA . SER A 1 264 ? 3.607 -6.330 -10.171 1.00 91.44 264 SER A CA 1
ATOM 2148 C C . SER A 1 264 ? 2.447 -5.340 -10.264 1.00 91.44 264 SER A C 1
ATOM 2150 O O . SER A 1 264 ? 2.033 -4.994 -11.373 1.00 91.44 264 SER A O 1
ATOM 2152 N N . LEU A 1 265 ? 1.970 -4.827 -9.124 1.00 91.31 265 LEU A N 1
ATOM 2153 C CA . LEU A 1 265 ? 0.917 -3.806 -9.085 1.00 91.31 265 LEU A CA 1
ATOM 2154 C C . LEU A 1 265 ? 1.389 -2.484 -9.690 1.00 91.31 265 LEU A C 1
ATOM 2156 O O . LEU A 1 265 ? 0.683 -1.903 -10.515 1.00 91.31 265 LEU A O 1
ATOM 2160 N N . SER A 1 266 ? 2.607 -2.042 -9.371 1.00 92.69 266 SER A N 1
ATOM 2161 C CA . SER A 1 266 ? 3.180 -0.840 -9.983 1.00 92.69 266 SER A CA 1
ATOM 2162 C C . SER A 1 266 ? 3.414 -0.995 -11.490 1.00 92.69 266 SER A C 1
ATOM 2164 O O . SER A 1 266 ? 3.220 -0.038 -12.237 1.00 92.69 266 SER A O 1
ATOM 2166 N N . MET A 1 267 ? 3.783 -2.186 -11.981 1.00 92.38 267 MET A N 1
ATOM 2167 C CA . MET A 1 267 ? 3.879 -2.456 -13.424 1.00 92.38 267 MET A CA 1
ATOM 2168 C C . MET A 1 267 ? 2.514 -2.367 -14.110 1.00 92.38 267 MET A C 1
ATOM 2170 O O . MET A 1 267 ? 2.399 -1.730 -15.158 1.00 92.38 267 MET A O 1
ATOM 2174 N N . TRP A 1 268 ? 1.473 -2.967 -13.523 1.00 90.62 268 TRP A N 1
ATOM 2175 C CA . TRP A 1 268 ? 0.109 -2.845 -14.037 1.00 90.62 268 TRP A CA 1
ATOM 2176 C C . TRP A 1 268 ? -0.360 -1.384 -14.044 1.00 90.62 268 TRP A C 1
ATOM 2178 O O . TRP A 1 268 ? -0.837 -0.900 -15.071 1.00 90.62 268 TRP A O 1
ATOM 2188 N N . LYS A 1 269 ? -0.149 -0.642 -12.951 1.00 88.38 269 LYS A N 1
ATOM 2189 C CA . LYS A 1 269 ? -0.499 0.782 -12.870 1.00 88.38 269 LYS A CA 1
ATOM 2190 C C . LYS A 1 269 ? 0.258 1.610 -13.904 1.00 88.38 269 LYS A C 1
ATOM 2192 O O . LYS A 1 269 ? -0.333 2.457 -14.568 1.00 88.38 269 LYS A O 1
ATOM 2197 N N . HIS A 1 270 ? 1.549 1.341 -14.100 1.00 90.06 270 HIS A N 1
ATOM 2198 C CA . HIS A 1 270 ? 2.342 2.005 -15.131 1.00 90.06 270 HIS A CA 1
ATOM 2199 C C . HIS A 1 270 ? 1.828 1.702 -16.544 1.00 90.06 270 HIS A C 1
ATOM 2201 O O . HIS A 1 270 ? 1.698 2.625 -17.345 1.00 90.06 270 HIS A O 1
ATOM 2207 N N . LYS A 1 271 ? 1.443 0.453 -16.841 1.00 89.56 271 LYS A N 1
ATOM 2208 C CA . LYS A 1 271 ? 0.755 0.112 -18.097 1.00 89.56 271 LYS A CA 1
ATOM 2209 C C . LYS A 1 271 ? -0.517 0.942 -18.278 1.00 89.56 271 LYS A C 1
ATOM 2211 O O . LYS A 1 271 ? -0.694 1.515 -19.348 1.00 89.56 271 LYS A O 1
ATOM 2216 N N . GLN A 1 272 ? -1.376 1.035 -17.257 1.00 85.12 272 GLN A N 1
ATOM 2217 C CA . GLN A 1 272 ? -2.600 1.845 -17.335 1.00 85.12 272 GLN A CA 1
ATOM 2218 C C . GLN A 1 272 ? -2.285 3.315 -17.612 1.00 85.12 272 GLN A C 1
ATOM 2220 O O . GLN A 1 272 ? -2.903 3.905 -18.492 1.00 85.12 272 GLN A O 1
ATOM 2225 N N . ARG A 1 273 ? -1.268 3.881 -16.945 1.00 82.62 273 ARG A N 1
ATOM 2226 C CA . ARG A 1 273 ? -0.782 5.241 -17.228 1.00 82.62 273 ARG A CA 1
ATOM 2227 C C . ARG A 1 273 ? -0.384 5.389 -18.692 1.00 82.62 273 ARG A C 1
ATOM 2229 O O . ARG A 1 273 ? -0.900 6.271 -19.364 1.00 82.62 273 ARG A O 1
ATOM 2236 N N . VAL A 1 274 ? 0.494 4.525 -19.200 1.00 83.12 274 VAL A N 1
ATOM 2237 C CA . VAL A 1 274 ? 0.986 4.593 -20.588 1.00 83.12 274 VAL A CA 1
ATOM 2238 C C . VAL A 1 274 ? -0.156 4.471 -21.604 1.00 83.12 274 VAL A C 1
ATOM 2240 O O . VAL A 1 274 ? -0.149 5.184 -22.603 1.00 83.12 274 VAL A O 1
ATOM 2243 N N . LEU A 1 275 ? -1.149 3.614 -21.346 1.00 80.50 275 LEU A N 1
ATOM 2244 C CA . LEU A 1 275 ? -2.326 3.468 -22.210 1.00 80.50 275 LEU A CA 1
ATOM 2245 C C . LEU A 1 275 ? -3.268 4.679 -22.133 1.00 80.50 275 LEU A C 1
ATOM 2247 O O . LEU A 1 275 ? -3.786 5.110 -23.159 1.00 80.50 275 LEU A O 1
ATOM 2251 N N . ALA A 1 276 ? -3.468 5.245 -20.941 1.00 72.12 276 ALA A N 1
ATOM 2252 C CA . ALA A 1 276 ? -4.307 6.422 -20.719 1.00 72.12 276 ALA A CA 1
ATOM 2253 C C . ALA A 1 276 ? -3.639 7.742 -21.150 1.00 72.12 276 ALA A C 1
ATOM 2255 O O . ALA A 1 276 ? -4.321 8.752 -21.336 1.00 72.12 276 ALA A O 1
ATOM 2256 N N . TYR A 1 277 ? -2.317 7.740 -21.370 1.00 59.78 277 TYR A N 1
ATOM 2257 C CA . TYR A 1 277 ? -1.522 8.886 -21.833 1.00 59.78 277 TYR A CA 1
ATOM 2258 C C . TYR A 1 277 ? -1.872 9.365 -23.256 1.00 59.78 277 TYR A C 1
ATOM 2260 O O . TYR A 1 277 ? -1.224 10.272 -23.777 1.00 59.78 277 TYR A O 1
ATOM 2268 N N . SER A 1 278 ? -2.959 8.871 -23.856 1.00 54.62 278 SER A N 1
ATOM 2269 C CA . SER A 1 278 ? -3.620 9.482 -25.013 1.00 54.62 278 SER A CA 1
ATOM 2270 C C . SER A 1 278 ? -4.283 10.846 -24.716 1.00 54.62 278 SER A C 1
ATOM 2272 O O . SER A 1 278 ? -5.158 11.257 -25.475 1.00 54.62 278 SER A O 1
ATOM 2274 N N . GLY A 1 279 ? -3.888 11.564 -23.650 1.00 49.00 279 GLY A N 1
ATOM 2275 C CA . GLY A 1 279 ? -4.236 12.981 -23.477 1.00 49.00 279 GLY A CA 1
ATOM 2276 C C . GLY A 1 279 ? -4.319 13.550 -22.055 1.00 49.00 279 GLY A C 1
ATOM 2277 O O . GLY A 1 279 ? -4.473 14.762 -21.950 1.00 49.00 279 GLY A O 1
ATOM 2278 N N . ASN A 1 280 ? -4.225 12.753 -20.979 1.00 48.28 280 ASN A N 1
ATOM 2279 C CA . ASN A 1 280 ? -4.440 13.263 -19.612 1.00 48.28 280 ASN A CA 1
ATOM 2280 C C . ASN A 1 280 ? -3.236 13.004 -18.686 1.00 48.28 280 ASN A C 1
ATOM 2282 O O . ASN A 1 280 ? -2.901 11.858 -18.393 1.00 48.28 280 ASN A O 1
ATOM 2286 N N . SER A 1 281 ? -2.585 14.074 -18.220 1.00 50.56 281 SER A N 1
ATOM 2287 C CA . SER A 1 281 ? -1.355 14.041 -17.409 1.00 50.56 281 SER A CA 1
ATOM 2288 C C . SER A 1 281 ? -1.567 13.697 -15.928 1.00 50.56 281 SER A C 1
ATOM 2290 O O . SER A 1 281 ? -0.600 13.662 -15.174 1.00 50.56 281 SER A O 1
ATOM 2292 N N . ASP A 1 282 ? -2.805 13.440 -15.503 1.00 55.31 282 ASP A N 1
ATOM 2293 C CA . ASP A 1 282 ? -3.200 13.499 -14.087 1.00 55.31 282 ASP A CA 1
ATOM 2294 C C . ASP A 1 282 ? -3.248 12.143 -13.358 1.00 55.31 282 ASP A C 1
ATOM 2296 O O . ASP A 1 282 ? -3.731 12.038 -12.236 1.00 55.31 282 ASP A O 1
ATOM 2300 N N . TYR A 1 283 ? -2.731 11.066 -13.957 1.00 57.84 283 TYR A N 1
ATOM 2301 C CA . TYR A 1 283 ? -2.842 9.712 -13.385 1.00 57.84 283 TYR A CA 1
ATOM 2302 C C . TYR A 1 283 ? -1.938 9.420 -12.158 1.00 57.84 283 TYR A C 1
ATOM 2304 O O . TYR A 1 283 ? -1.792 8.261 -11.760 1.00 57.84 283 TYR A O 1
ATOM 2312 N N . GLY A 1 284 ? -1.349 10.444 -11.531 1.00 67.06 284 GLY A N 1
ATOM 2313 C CA . GLY A 1 284 ? -0.547 10.313 -10.308 1.00 67.06 284 GLY A CA 1
ATOM 2314 C C . GLY A 1 284 ? 0.712 9.443 -10.456 1.00 67.06 284 GLY A C 1
ATOM 2315 O O . GLY A 1 284 ? 1.108 9.056 -11.554 1.00 67.06 284 GLY A O 1
ATOM 2316 N N . SER A 1 285 ? 1.371 9.134 -9.334 1.00 74.88 285 SER A N 1
ATOM 2317 C CA . SER A 1 285 ? 2.594 8.315 -9.300 1.00 74.88 285 SER A CA 1
ATOM 2318 C C . SER A 1 285 ? 2.350 6.880 -9.789 1.00 74.88 285 SER A C 1
ATOM 2320 O O . SER A 1 285 ? 1.329 6.265 -9.482 1.00 74.88 285 SER A O 1
ATOM 2322 N N . ALA A 1 286 ? 3.319 6.298 -10.511 1.00 79.31 286 ALA A N 1
ATOM 2323 C CA . ALA A 1 286 ? 3.272 4.890 -10.939 1.00 79.31 286 ALA A CA 1
ATOM 2324 C C . ALA A 1 286 ? 3.478 3.917 -9.767 1.00 79.31 286 ALA A C 1
ATOM 2326 O O . ALA A 1 286 ? 3.303 2.712 -9.932 1.00 79.31 286 ALA A O 1
ATOM 2327 N N . MET A 1 287 ? 3.858 4.436 -8.598 1.00 88.69 287 MET A N 1
ATOM 2328 C CA . MET A 1 287 ? 4.071 3.641 -7.403 1.00 88.69 287 MET A CA 1
ATOM 2329 C C . MET A 1 287 ? 2.736 3.245 -6.774 1.00 88.69 287 MET A C 1
ATOM 2331 O O . MET A 1 287 ? 1.852 4.083 -6.574 1.00 88.69 287 MET A O 1
ATOM 2335 N N . VAL A 1 288 ? 2.613 1.960 -6.447 1.00 89.88 288 VAL A N 1
ATOM 2336 C CA . VAL A 1 288 ? 1.582 1.419 -5.561 1.00 89.88 288 VAL A CA 1
ATOM 2337 C C . VAL A 1 288 ? 2.284 0.954 -4.286 1.00 89.88 288 VAL A C 1
ATOM 2339 O O . VAL A 1 288 ? 3.138 0.066 -4.365 1.00 89.88 288 VAL A O 1
ATOM 2342 N N . PRO A 1 289 ? 2.000 1.558 -3.121 1.00 91.00 289 PRO A N 1
ATOM 2343 C CA . PRO A 1 289 ? 2.525 1.054 -1.868 1.00 91.00 289 PRO A CA 1
ATOM 2344 C C . PRO A 1 289 ? 1.831 -0.255 -1.511 1.00 91.00 289 PRO A C 1
ATOM 2346 O O . PRO A 1 289 ? 0.606 -0.324 -1.479 1.00 91.00 289 PRO A O 1
ATOM 2349 N N . ILE A 1 290 ? 2.624 -1.274 -1.196 1.00 92.56 290 ILE A N 1
ATOM 2350 C CA . ILE A 1 290 ? 2.132 -2.539 -0.655 1.00 92.56 290 ILE A CA 1
ATOM 2351 C C . ILE A 1 290 ? 2.576 -2.640 0.787 1.00 92.56 290 ILE A C 1
ATOM 2353 O O . ILE A 1 290 ? 3.741 -2.378 1.109 1.00 92.56 290 ILE A O 1
ATOM 2357 N N . CYS A 1 291 ? 1.638 -3.010 1.653 1.00 90.44 291 CYS A N 1
ATOM 2358 C CA . CYS A 1 291 ? 1.900 -3.181 3.065 1.00 90.44 291 CYS A CA 1
ATOM 2359 C C . CYS A 1 291 ? 1.799 -4.649 3.475 1.00 90.44 291 CYS A C 1
ATOM 2361 O O . CYS A 1 291 ? 0.862 -5.347 3.103 1.00 90.44 291 CYS A O 1
ATOM 2363 N N . ALA A 1 292 ? 2.757 -5.087 4.283 1.00 89.44 292 ALA A N 1
ATOM 2364 C CA . ALA A 1 292 ? 2.640 -6.291 5.088 1.00 89.44 292 ALA A CA 1
ATOM 2365 C C . ALA A 1 292 ? 2.254 -5.846 6.492 1.00 89.44 292 ALA A C 1
ATOM 2367 O O . ALA A 1 292 ? 2.944 -5.002 7.071 1.00 89.44 292 ALA A O 1
ATOM 2368 N N . ILE A 1 293 ? 1.184 -6.400 7.047 1.00 88.50 293 ILE A N 1
ATOM 2369 C CA . ILE A 1 293 ? 0.722 -6.059 8.389 1.00 88.50 293 ILE A CA 1
ATOM 2370 C C . ILE A 1 293 ? 0.522 -7.331 9.203 1.00 88.50 293 ILE A C 1
ATOM 2372 O O . ILE A 1 293 ? 0.007 -8.331 8.718 1.00 88.50 293 ILE A O 1
ATOM 2376 N N . ASN A 1 294 ? 0.980 -7.299 10.446 1.00 84.88 294 ASN A N 1
ATOM 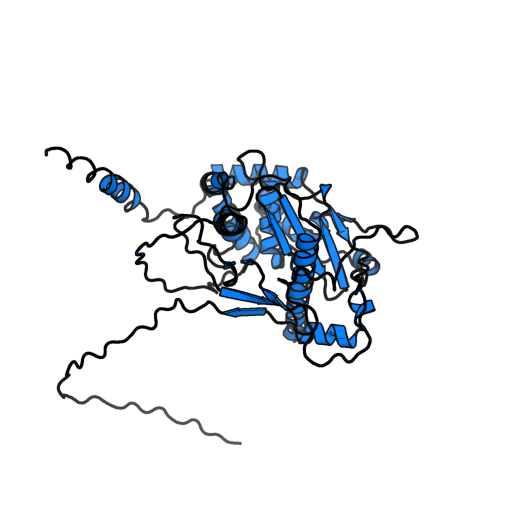2377 C CA . ASN A 1 294 ? 0.659 -8.304 11.446 1.00 84.88 294 ASN A CA 1
ATOM 2378 C C . ASN A 1 294 ? 0.168 -7.598 12.713 1.00 84.88 294 ASN A C 1
ATOM 2380 O O . ASN A 1 294 ? 0.102 -6.368 12.763 1.00 84.88 294 ASN A O 1
ATOM 2384 N N . LYS A 1 295 ? -0.132 -8.366 13.762 1.00 80.81 295 LYS A N 1
ATOM 2385 C CA . LYS A 1 295 ? -0.639 -7.814 15.023 1.00 80.81 295 LYS A CA 1
ATOM 2386 C C . LYS A 1 295 ? 0.275 -6.795 15.721 1.00 80.81 295 LYS A C 1
ATOM 2388 O O . LYS A 1 295 ? -0.195 -6.141 16.631 1.00 80.81 295 LYS A O 1
ATOM 2393 N N . HIS A 1 296 ? 1.537 -6.606 15.326 1.00 84.19 296 HIS A N 1
ATOM 2394 C CA . HIS A 1 296 ? 2.425 -5.619 15.970 1.00 84.19 296 HIS A CA 1
ATOM 2395 C C . HIS A 1 296 ? 3.034 -4.614 15.028 1.00 84.19 296 HIS A C 1
ATOM 2397 O O . HIS A 1 296 ? 3.359 -3.508 15.456 1.00 84.19 296 HIS A O 1
ATOM 2403 N N . LYS A 1 297 ? 3.270 -4.999 13.777 1.00 89.12 297 LYS A N 1
ATOM 2404 C CA . LYS A 1 297 ? 4.091 -4.226 12.856 1.00 89.12 297 LYS A CA 1
ATOM 2405 C C . LYS A 1 297 ? 3.457 -4.114 11.488 1.00 89.12 297 LYS A C 1
ATOM 2407 O O . LYS A 1 297 ? 2.841 -5.054 10.996 1.00 89.12 297 LYS A O 1
ATOM 2412 N N . CYS A 1 298 ? 3.705 -2.972 10.862 1.00 89.44 298 CYS A N 1
ATOM 2413 C CA . CYS A 1 298 ? 3.452 -2.735 9.453 1.00 89.44 298 CYS A CA 1
ATOM 2414 C C . CYS A 1 298 ? 4.776 -2.431 8.733 1.00 89.44 298 CYS A C 1
ATOM 2416 O O . CYS A 1 298 ? 5.619 -1.672 9.225 1.00 89.44 298 CYS A O 1
ATOM 2418 N N . MET A 1 299 ? 4.968 -3.063 7.578 1.00 90.25 299 MET A N 1
ATOM 2419 C CA . MET A 1 299 ? 6.066 -2.825 6.645 1.00 90.25 299 MET A CA 1
ATOM 2420 C C . MET A 1 299 ? 5.495 -2.341 5.324 1.00 90.25 299 MET A C 1
ATOM 2422 O O . MET A 1 299 ? 4.555 -2.939 4.818 1.00 90.25 299 MET A O 1
ATOM 2426 N N . VAL A 1 300 ? 6.127 -1.338 4.721 1.00 91.19 300 VAL A N 1
ATOM 2427 C CA . VAL A 1 300 ? 5.757 -0.831 3.397 1.00 91.19 300 VAL A CA 1
ATOM 2428 C C . VAL A 1 300 ? 6.882 -1.065 2.397 1.00 91.19 300 VAL A C 1
ATOM 2430 O O . VAL A 1 300 ? 8.065 -0.865 2.707 1.00 91.19 300 VAL A O 1
ATOM 2433 N N . VAL A 1 301 ? 6.494 -1.451 1.184 1.00 91.94 301 VAL A N 1
ATOM 2434 C CA . VAL A 1 301 ? 7.343 -1.500 -0.006 1.00 91.94 301 VAL A CA 1
ATOM 2435 C C . VAL A 1 301 ? 6.691 -0.674 -1.112 1.00 91.94 301 VAL A C 1
ATOM 2437 O O . VAL A 1 301 ? 5.484 -0.762 -1.321 1.00 91.94 301 VAL A O 1
ATOM 2440 N N . LEU A 1 302 ? 7.486 0.111 -1.839 1.00 92.62 302 LEU A N 1
ATOM 2441 C CA . LEU A 1 302 ? 7.036 0.841 -3.025 1.00 92.62 302 LEU A CA 1
ATOM 2442 C C . LEU A 1 302 ? 7.965 0.539 -4.194 1.00 92.62 302 LEU A C 1
ATOM 2444 O O . LEU A 1 302 ? 9.180 0.626 -4.051 1.00 92.62 302 LEU A O 1
ATOM 2448 N N . TYR A 1 303 ? 7.409 0.240 -5.363 1.00 93.38 303 TYR A N 1
ATOM 2449 C CA . TYR A 1 303 ? 8.178 0.102 -6.600 1.00 93.38 303 TYR A CA 1
ATOM 2450 C C . TYR A 1 303 ? 7.764 1.169 -7.606 1.00 93.38 303 TYR A C 1
ATOM 2452 O O . TYR A 1 303 ? 6.568 1.376 -7.806 1.00 93.38 303 TYR A O 1
ATOM 2460 N N . ASN A 1 304 ? 8.720 1.801 -8.282 1.00 92.31 304 ASN A N 1
ATOM 2461 C CA . ASN A 1 304 ? 8.447 2.657 -9.433 1.00 92.31 304 ASN A CA 1
ATOM 2462 C C . ASN A 1 304 ? 8.854 1.937 -10.722 1.00 92.31 304 ASN A C 1
ATOM 2464 O O . ASN A 1 304 ? 10.040 1.792 -11.009 1.00 92.31 304 ASN A O 1
ATOM 2468 N N . ALA A 1 305 ? 7.867 1.521 -11.517 1.00 90.81 305 ALA A N 1
ATOM 2469 C CA . ALA A 1 305 ? 8.101 0.792 -12.764 1.00 90.81 305 ALA A CA 1
ATOM 2470 C C . ALA A 1 305 ? 8.627 1.666 -13.917 1.00 90.81 305 ALA A C 1
ATOM 2472 O O . ALA A 1 305 ? 9.222 1.136 -14.849 1.00 90.81 305 ALA A O 1
ATOM 2473 N N . GLN A 1 306 ? 8.440 2.988 -13.862 1.00 90.19 306 GLN A N 1
ATOM 2474 C CA . GLN A 1 306 ? 8.943 3.909 -14.886 1.00 90.19 306 GLN A CA 1
ATOM 2475 C C . GLN A 1 306 ? 10.456 4.115 -14.764 1.00 90.19 306 GLN A C 1
ATOM 2477 O O . GLN A 1 306 ? 11.171 4.194 -15.763 1.00 90.19 306 GLN A O 1
ATOM 2482 N N . HIS A 1 307 ? 10.939 4.214 -13.527 1.00 90.06 307 HIS A N 1
ATOM 2483 C CA . HIS A 1 307 ? 12.342 4.495 -13.230 1.00 90.06 307 HIS A CA 1
ATOM 2484 C C . HIS A 1 307 ? 13.106 3.283 -12.697 1.00 90.06 307 HIS A C 1
ATOM 2486 O O . HIS A 1 307 ? 14.313 3.383 -12.506 1.00 90.06 307 HIS A O 1
ATOM 2492 N N . ASP A 1 308 ? 12.435 2.148 -12.500 1.00 90.12 308 ASP A N 1
ATOM 2493 C CA . ASP A 1 308 ? 12.999 0.902 -11.983 1.00 90.12 308 ASP A CA 1
ATOM 2494 C C . ASP A 1 308 ? 13.789 1.100 -10.685 1.00 90.12 308 ASP A C 1
ATOM 2496 O O . ASP A 1 308 ? 15.000 0.889 -10.629 1.00 90.12 308 ASP A O 1
ATOM 2500 N N . TYR A 1 309 ? 13.093 1.524 -9.631 1.00 89.19 309 TYR A N 1
ATOM 2501 C CA . TYR A 1 309 ? 13.629 1.568 -8.271 1.00 89.19 309 TYR A CA 1
ATOM 2502 C C . TYR A 1 309 ? 12.622 1.012 -7.264 1.00 89.19 309 TYR A C 1
ATOM 2504 O O . TYR A 1 309 ? 11.409 1.087 -7.468 1.00 89.19 309 TYR A O 1
ATOM 2512 N N . LEU A 1 310 ? 13.135 0.459 -6.163 1.00 90.00 310 LEU A N 1
ATOM 2513 C CA . LEU A 1 310 ? 12.354 -0.182 -5.106 1.00 90.00 310 LEU A CA 1
ATOM 2514 C C . LEU A 1 310 ? 12.718 0.424 -3.745 1.00 90.00 310 LEU A C 1
ATOM 2516 O O . LEU A 1 310 ? 13.883 0.402 -3.345 1.00 90.00 310 LEU A O 1
ATOM 2520 N N . PHE A 1 311 ? 11.721 0.922 -3.023 1.00 88.81 311 PHE A N 1
ATOM 2521 C CA . PHE A 1 311 ? 11.821 1.387 -1.645 1.00 88.81 311 PHE A CA 1
ATOM 2522 C C . PHE A 1 311 ? 11.268 0.348 -0.679 1.00 88.81 311 PHE A C 1
ATOM 2524 O O . PHE A 1 311 ? 10.235 -0.262 -0.944 1.00 88.81 311 PHE A O 1
ATOM 2531 N N . LYS A 1 312 ? 11.915 0.196 0.476 1.00 87.50 312 LYS A N 1
ATOM 2532 C CA . LYS A 1 312 ? 11.397 -0.590 1.601 1.00 87.50 312 LYS A CA 1
ATOM 2533 C C . LYS A 1 312 ? 11.661 0.123 2.916 1.00 87.50 312 LYS A C 1
ATOM 2535 O O . LYS A 1 312 ? 12.718 0.727 3.107 1.00 87.50 312 LYS A O 1
ATOM 2540 N N . MET A 1 313 ? 10.729 -0.009 3.852 1.00 85.19 313 MET A N 1
ATOM 2541 C CA . MET A 1 313 ? 10.943 0.421 5.232 1.00 85.19 313 MET A CA 1
ATOM 2542 C C . MET A 1 313 ? 12.095 -0.339 5.896 1.00 85.19 313 MET A C 1
ATOM 2544 O O . MET A 1 313 ? 12.267 -1.551 5.724 1.00 85.19 313 MET A O 1
ATOM 2548 N N . GLN A 1 314 ? 12.892 0.356 6.704 1.00 75.75 314 GLN A N 1
ATOM 2549 C CA . GLN A 1 314 ? 13.920 -0.325 7.488 1.00 75.75 314 GLN A CA 1
ATOM 2550 C C . GLN A 1 314 ? 13.291 -1.155 8.595 1.00 75.75 314 GLN A C 1
ATOM 2552 O O . GLN A 1 314 ? 12.297 -0.764 9.198 1.00 75.75 314 GLN A O 1
ATOM 2557 N N . LYS A 1 315 ? 13.952 -2.257 8.961 1.00 74.81 315 LYS A N 1
ATOM 2558 C CA . LYS A 1 315 ? 13.502 -3.119 10.061 1.00 74.81 315 LYS A CA 1
ATOM 2559 C C . LYS A 1 315 ? 13.344 -2.366 11.392 1.00 74.81 315 LYS A C 1
ATOM 2561 O O . LYS A 1 315 ? 12.472 -2.708 12.183 1.00 74.81 315 LYS A O 1
ATOM 2566 N N . LYS A 1 316 ? 14.188 -1.359 11.639 1.00 75.62 316 LYS A N 1
ATOM 2567 C CA . LYS A 1 316 ? 14.131 -0.514 12.842 1.00 75.62 316 LYS A CA 1
ATOM 2568 C C . LYS A 1 316 ? 13.001 0.525 12.811 1.00 75.62 316 LYS A C 1
ATOM 2570 O O . LYS A 1 316 ? 12.599 0.980 13.872 1.00 75.62 316 LYS A O 1
ATOM 2575 N N . ASP A 1 317 ? 12.503 0.852 11.620 1.00 78.19 317 ASP A N 1
ATOM 2576 C CA . ASP A 1 317 ? 11.527 1.919 11.382 1.00 78.19 317 ASP A CA 1
ATOM 2577 C C . ASP A 1 317 ? 10.126 1.352 11.090 1.00 78.19 317 ASP A C 1
ATOM 2579 O O . ASP A 1 317 ? 9.228 2.108 10.734 1.00 78.19 317 ASP A O 1
ATOM 2583 N N . LEU A 1 318 ? 9.931 0.028 11.220 1.00 83.56 318 LEU A N 1
ATOM 2584 C CA . LEU A 1 318 ? 8.625 -0.621 11.075 1.00 83.56 318 LEU A CA 1
ATOM 2585 C C . LEU A 1 318 ? 7.600 0.039 12.000 1.00 83.56 318 LEU A C 1
ATOM 2587 O O . LEU A 1 318 ? 7.852 0.200 13.197 1.00 83.56 318 LEU A O 1
ATOM 2591 N N . LEU A 1 319 ? 6.440 0.379 11.442 1.00 84.44 319 LEU A N 1
ATOM 2592 C CA . LEU A 1 319 ? 5.387 1.057 12.188 1.00 84.44 319 LEU A CA 1
ATOM 2593 C C . LEU A 1 319 ? 4.798 0.098 13.211 1.00 84.44 319 LEU A C 1
ATOM 2595 O O . LEU A 1 319 ? 4.493 -1.043 12.868 1.00 84.44 319 LEU A O 1
ATOM 2599 N N . LYS A 1 320 ? 4.616 0.557 14.447 1.00 87.75 320 LYS A N 1
ATOM 2600 C CA . LYS A 1 320 ? 3.917 -0.214 15.476 1.00 87.75 320 LYS A CA 1
ATOM 2601 C C . LYS A 1 320 ? 2.418 -0.099 15.254 1.00 87.75 320 LYS A C 1
ATOM 2603 O O . LYS A 1 320 ? 1.907 1.012 15.225 1.00 87.75 320 LYS A O 1
ATOM 2608 N N . VAL A 1 321 ? 1.711 -1.211 15.104 1.00 86.12 321 VAL A N 1
ATOM 2609 C CA . VAL A 1 321 ? 0.252 -1.182 14.913 1.00 86.12 321 VAL A CA 1
ATOM 2610 C C . VAL A 1 321 ? -0.447 -0.818 16.222 1.00 86.12 321 VAL A C 1
ATOM 2612 O O . VAL A 1 321 ? -1.322 0.048 16.227 1.00 86.12 321 VAL A O 1
ATOM 2615 N N . PHE A 1 322 ? 0.011 -1.400 17.332 1.00 84.00 322 PHE A N 1
ATOM 2616 C CA . PHE A 1 322 ? -0.506 -1.124 18.668 1.00 84.00 322 PHE A CA 1
ATOM 2617 C C . PHE A 1 322 ? 0.603 -0.662 19.615 1.00 84.00 322 PHE A C 1
ATOM 2619 O O . PHE A 1 322 ? 1.733 -1.161 19.569 1.00 84.00 322 PHE A O 1
ATOM 2626 N N . ASP A 1 323 ? 0.255 0.264 20.506 1.00 82.44 323 ASP A N 1
ATOM 2627 C CA . ASP A 1 323 ? 0.967 0.508 21.757 1.00 82.44 323 ASP A CA 1
ATOM 2628 C C . ASP A 1 323 ? 0.088 0.013 22.909 1.00 82.44 323 ASP A C 1
ATOM 2630 O O . ASP A 1 323 ? -0.946 0.605 23.238 1.00 82.44 323 ASP A O 1
ATOM 2634 N N . LYS A 1 324 ? 0.496 -1.114 23.504 1.00 79.25 324 LYS A N 1
ATOM 2635 C CA . LYS A 1 324 ? -0.322 -1.901 24.440 1.00 79.25 324 LYS A CA 1
ATOM 2636 C C . LYS A 1 324 ? -1.612 -2.351 23.742 1.00 79.25 324 LYS A C 1
ATOM 2638 O O . LYS A 1 324 ? -1.529 -3.062 22.750 1.00 79.25 324 LYS A O 1
ATOM 2643 N N . ASP A 1 325 ? -2.766 -1.891 24.215 1.00 76.69 325 ASP A N 1
ATOM 2644 C CA . ASP A 1 325 ? -4.089 -2.259 23.695 1.00 76.69 325 ASP A CA 1
ATOM 2645 C C . ASP A 1 325 ? -4.711 -1.153 22.825 1.00 76.69 325 ASP A C 1
ATOM 2647 O O . ASP A 1 325 ? -5.908 -1.173 22.542 1.00 76.69 325 ASP A O 1
ATOM 2651 N N . LYS A 1 326 ? -3.927 -0.135 22.448 1.00 85.69 326 LYS A N 1
ATOM 2652 C CA . LYS A 1 326 ? -4.409 1.015 21.676 1.00 85.69 326 LYS A CA 1
ATOM 2653 C C . LYS A 1 326 ? -3.747 1.078 20.321 1.00 85.69 326 LYS A C 1
ATOM 2655 O O . LYS A 1 326 ? -2.549 0.834 20.198 1.00 85.69 326 LYS A O 1
ATOM 2660 N N . LEU A 1 327 ? -4.526 1.462 19.318 1.00 88.31 327 LEU A N 1
ATOM 2661 C CA . LEU A 1 327 ? -3.996 1.706 17.990 1.00 88.31 327 LEU A CA 1
ATOM 2662 C C . LEU A 1 327 ? -3.106 2.941 18.009 1.00 88.31 327 LEU A C 1
ATOM 2664 O O . LEU A 1 327 ? -3.515 4.019 18.466 1.00 88.31 327 LEU A O 1
ATOM 2668 N N . GLU A 1 328 ? -1.910 2.771 17.459 1.00 91.00 328 GLU A N 1
ATOM 2669 C CA . GLU A 1 328 ? -0.939 3.842 17.338 1.00 91.00 328 GLU A CA 1
ATOM 2670 C C . GLU A 1 328 ? -1.422 4.857 16.296 1.00 91.00 328 GLU A C 1
ATOM 2672 O O . GLU A 1 328 ? -1.619 4.533 15.120 1.00 91.00 328 GLU A O 1
ATOM 2677 N N . PHE A 1 329 ? -1.592 6.114 16.712 1.00 91.81 329 PHE A N 1
ATOM 2678 C CA . PHE A 1 329 ? -2.118 7.158 15.830 1.00 91.81 329 PHE A CA 1
ATOM 2679 C C . PHE A 1 329 ? -1.230 7.400 14.605 1.00 91.81 329 PHE A C 1
ATOM 2681 O O . PHE A 1 329 ? -1.732 7.582 13.496 1.00 91.81 329 PHE A O 1
ATOM 2688 N N . SER A 1 330 ? 0.094 7.324 14.774 1.00 90.56 330 SER A N 1
ATOM 2689 C CA . SER A 1 330 ? 1.025 7.460 13.652 1.00 90.56 330 SER A CA 1
ATOM 2690 C C . SER A 1 330 ? 0.805 6.381 12.589 1.00 90.56 330 SER A C 1
ATOM 2692 O O . SER A 1 330 ? 0.844 6.679 11.396 1.00 90.56 330 SER A O 1
ATOM 2694 N N . THR A 1 331 ? 0.483 5.151 12.992 1.00 90.75 331 THR A N 1
ATOM 2695 C CA . THR A 1 331 ? 0.149 4.064 12.066 1.00 90.75 331 THR A CA 1
ATOM 2696 C C . THR A 1 331 ? -1.172 4.303 11.354 1.00 90.75 331 THR A C 1
ATOM 2698 O O . THR A 1 331 ? -1.241 4.064 10.153 1.00 90.75 331 THR A O 1
ATOM 2701 N N . ILE A 1 332 ? -2.186 4.835 12.042 1.00 93.69 332 ILE A N 1
ATOM 2702 C CA . ILE A 1 332 ? -3.470 5.198 11.422 1.00 93.69 332 ILE A CA 1
ATOM 2703 C C . ILE A 1 332 ? -3.254 6.220 10.298 1.00 93.69 332 ILE A C 1
ATOM 2705 O O . ILE A 1 332 ? -3.709 5.997 9.178 1.00 93.69 332 ILE A O 1
ATOM 2709 N N . ILE A 1 333 ? -2.510 7.299 10.564 1.00 94.94 333 ILE A N 1
ATOM 2710 C CA . ILE A 1 333 ? -2.227 8.335 9.557 1.00 94.94 333 ILE A CA 1
ATOM 2711 C C . ILE A 1 333 ? -1.374 7.787 8.408 1.00 94.94 333 ILE A C 1
ATOM 2713 O O . ILE A 1 333 ? -1.668 8.047 7.243 1.00 94.94 333 ILE A O 1
ATOM 2717 N N . ASN A 1 334 ? -0.359 6.973 8.706 1.00 92.50 334 ASN A N 1
ATOM 2718 C CA . ASN A 1 334 ? 0.465 6.353 7.670 1.00 92.50 334 ASN A CA 1
ATOM 2719 C C . ASN A 1 334 ? -0.354 5.413 6.773 1.00 92.50 334 ASN A C 1
ATOM 2721 O O . ASN A 1 334 ? -0.258 5.509 5.554 1.00 92.50 334 ASN A O 1
ATOM 2725 N N . LEU A 1 335 ? -1.182 4.535 7.348 1.00 93.69 335 LEU A N 1
ATOM 2726 C CA . LEU A 1 335 ? -2.065 3.639 6.592 1.00 93.69 335 LEU A CA 1
ATOM 2727 C C . LEU A 1 335 ? -3.090 4.417 5.770 1.00 93.69 335 LEU A C 1
ATOM 2729 O O . LEU A 1 335 ? -3.310 4.082 4.610 1.00 93.69 335 LEU A O 1
ATOM 2733 N N . TRP A 1 336 ? -3.654 5.488 6.324 1.00 95.25 336 TRP A N 1
ATOM 2734 C CA . TRP A 1 336 ? -4.541 6.385 5.591 1.00 95.25 336 TRP A CA 1
ATOM 2735 C C . TRP A 1 336 ? -3.843 6.985 4.359 1.00 95.25 336 TRP A C 1
ATOM 2737 O O . TRP A 1 336 ? -4.383 6.905 3.256 1.00 95.25 336 TRP A O 1
ATOM 2747 N N . MET A 1 337 ? -2.609 7.485 4.497 1.00 94.12 337 MET A N 1
ATOM 2748 C CA . MET A 1 337 ? -1.844 7.996 3.352 1.00 94.12 337 MET A CA 1
ATOM 2749 C C . MET A 1 337 ? -1.519 6.909 2.314 1.00 94.12 337 MET A C 1
ATOM 2751 O O . MET A 1 337 ? -1.571 7.166 1.110 1.00 94.12 337 MET A O 1
ATOM 2755 N N . LEU A 1 338 ? -1.206 5.691 2.768 1.00 92.62 338 LEU A N 1
ATOM 2756 C CA . LEU A 1 338 ? -0.890 4.541 1.910 1.00 92.62 338 LEU A CA 1
ATOM 2757 C C . LEU A 1 338 ? -2.109 4.068 1.108 1.00 92.62 338 LEU A C 1
ATOM 2759 O O . LEU A 1 338 ? -2.005 3.813 -0.091 1.00 92.62 338 LEU A O 1
ATOM 2763 N N . ILE A 1 339 ? -3.273 3.984 1.749 1.00 93.00 339 ILE A N 1
ATOM 2764 C CA . ILE A 1 339 ? -4.531 3.610 1.097 1.00 93.00 339 ILE A CA 1
ATOM 2765 C C . ILE A 1 339 ? -4.873 4.634 0.010 1.00 93.00 339 ILE A C 1
ATOM 2767 O O . ILE A 1 339 ? -5.140 4.270 -1.136 1.00 93.00 339 ILE A O 1
ATOM 2771 N N . HIS A 1 340 ? -4.748 5.923 0.330 1.00 92.12 340 HIS A N 1
ATOM 2772 C CA . HIS A 1 340 ? -5.036 7.039 -0.577 1.00 92.12 340 HIS A CA 1
ATOM 2773 C C . HIS A 1 340 ? -3.814 7.493 -1.390 1.00 92.12 340 HIS A C 1
ATOM 2775 O O . HIS A 1 340 ? -3.703 8.656 -1.778 1.00 92.12 340 HIS A O 1
ATOM 2781 N N . HIS A 1 341 ? -2.885 6.582 -1.693 1.00 90.62 341 HIS A N 1
ATOM 2782 C CA . HIS A 1 341 ? -1.616 6.912 -2.350 1.00 90.62 341 HIS A CA 1
ATOM 2783 C C . HIS A 1 341 ? -1.756 7.626 -3.702 1.00 90.62 341 HIS A C 1
ATOM 2785 O O . HIS A 1 341 ? -0.861 8.369 -4.085 1.00 90.62 341 HIS A O 1
ATOM 2791 N N . ASN A 1 342 ? -2.852 7.439 -4.441 1.00 87.62 342 ASN A N 1
ATOM 2792 C CA . ASN A 1 342 ? -3.082 8.188 -5.683 1.00 87.62 342 ASN A CA 1
ATOM 2793 C C . ASN A 1 342 ? -3.147 9.704 -5.437 1.00 87.62 342 ASN A C 1
ATOM 2795 O O . ASN A 1 342 ? -2.622 10.482 -6.239 1.00 87.62 342 ASN A O 1
ATOM 2799 N N . LEU A 1 343 ? -3.728 10.100 -4.303 1.00 89.06 343 LEU A N 1
ATOM 2800 C CA . LEU A 1 343 ? -3.811 11.492 -3.876 1.00 89.06 343 LEU A CA 1
ATOM 2801 C C . LEU A 1 343 ? -2.502 11.968 -3.257 1.00 89.06 343 LEU A C 1
ATOM 2803 O O . LEU A 1 343 ? -2.020 13.048 -3.581 1.00 89.06 343 LEU A O 1
ATOM 2807 N N . PHE A 1 344 ? -1.923 11.157 -2.373 1.00 91.25 344 PHE A N 1
ATOM 2808 C CA . PHE A 1 344 ? -0.889 11.646 -1.463 1.00 91.25 344 PHE A CA 1
ATOM 2809 C C . PHE A 1 344 ? 0.533 11.287 -1.874 1.00 91.25 344 PHE A C 1
ATOM 2811 O O . PHE A 1 344 ? 1.459 12.009 -1.518 1.00 91.25 344 PHE A O 1
ATOM 2818 N N . CYS A 1 345 ? 0.734 10.213 -2.641 1.00 89.19 345 CYS A N 1
ATOM 2819 C CA . CYS A 1 345 ? 2.074 9.778 -3.015 1.00 89.19 345 CYS A CA 1
ATOM 2820 C C . CYS A 1 345 ? 2.657 10.680 -4.107 1.00 89.19 345 CYS A C 1
ATOM 2822 O O . CYS A 1 345 ? 2.070 10.837 -5.180 1.00 89.19 345 CYS A O 1
ATOM 2824 N N . THR A 1 346 ? 3.817 11.259 -3.844 1.00 86.50 346 THR A N 1
ATOM 2825 C CA . THR A 1 346 ? 4.594 12.092 -4.760 1.00 86.50 346 THR A CA 1
ATOM 2826 C C . THR A 1 346 ? 5.744 11.299 -5.368 1.00 86.50 346 THR A C 1
ATOM 2828 O O . THR A 1 346 ? 6.232 10.318 -4.801 1.00 86.50 346 THR A O 1
ATOM 2831 N N . GLU A 1 347 ? 6.159 11.689 -6.572 1.00 84.75 347 GLU A N 1
ATOM 2832 C CA . GLU A 1 347 ? 7.435 11.215 -7.105 1.00 84.75 347 GLU A CA 1
ATOM 2833 C C . GLU A 1 347 ? 8.581 11.951 -6.382 1.00 84.75 347 GLU A C 1
ATOM 2835 O O . GLU A 1 347 ? 8.404 13.112 -6.000 1.00 84.75 347 GLU A O 1
ATOM 2840 N N . PRO A 1 348 ? 9.736 11.296 -6.153 1.00 84.12 348 PRO A N 1
ATOM 2841 C CA . PRO A 1 348 ? 10.923 11.976 -5.640 1.00 84.12 348 PRO A CA 1
ATOM 2842 C C . PRO A 1 348 ? 11.350 13.127 -6.562 1.00 84.12 348 PRO A C 1
ATOM 2844 O O . PRO A 1 348 ? 10.956 13.174 -7.726 1.00 84.12 348 PRO A O 1
ATOM 2847 N N . SER A 1 349 ? 12.200 14.032 -6.069 1.00 83.75 349 SER A N 1
ATOM 2848 C CA . SER A 1 349 ? 12.748 15.110 -6.903 1.00 83.75 349 SER A CA 1
ATOM 2849 C C . SER A 1 349 ? 13.513 14.563 -8.115 1.00 83.75 349 SER A C 1
ATOM 2851 O O . SER A 1 349 ? 14.069 13.465 -8.060 1.00 83.75 349 SER A O 1
ATOM 2853 N N . ASP A 1 350 ? 13.602 15.341 -9.197 1.00 86.50 350 ASP A N 1
ATOM 2854 C CA . ASP A 1 350 ? 14.325 14.936 -10.414 1.00 86.50 350 ASP A CA 1
ATOM 2855 C C . ASP A 1 350 ? 15.777 14.522 -10.123 1.00 86.50 350 ASP A C 1
ATOM 2857 O O . ASP A 1 350 ? 16.263 13.523 -10.658 1.00 86.50 350 ASP A O 1
ATOM 2861 N N . ASP A 1 351 ? 16.452 15.245 -9.226 1.00 84.00 351 ASP A N 1
ATOM 2862 C CA . ASP A 1 351 ? 17.806 14.918 -8.776 1.00 84.00 351 ASP A CA 1
ATOM 2863 C C . ASP A 1 351 ? 17.849 13.560 -8.062 1.00 84.00 351 ASP A C 1
ATOM 2865 O O . ASP A 1 351 ? 18.719 12.736 -8.346 1.00 84.00 351 ASP A O 1
ATOM 2869 N N . ALA A 1 352 ? 16.885 13.278 -7.177 1.00 82.44 352 ALA A N 1
ATOM 2870 C CA . ALA A 1 352 ? 16.782 11.979 -6.519 1.00 82.44 352 ALA A CA 1
ATOM 2871 C C . ALA A 1 352 ? 16.490 10.866 -7.537 1.00 82.44 352 ALA A C 1
ATOM 2873 O O . ALA A 1 352 ? 17.134 9.814 -7.503 1.00 82.44 352 ALA A O 1
ATOM 2874 N N . ILE A 1 353 ? 15.590 11.103 -8.498 1.00 86.44 353 ILE A N 1
ATOM 2875 C CA . ILE A 1 353 ? 15.272 10.155 -9.573 1.00 86.44 353 ILE A CA 1
ATOM 2876 C C . ILE A 1 353 ? 16.519 9.822 -10.394 1.00 86.44 353 ILE A C 1
ATOM 2878 O O . ILE A 1 353 ? 16.735 8.651 -10.702 1.00 86.44 353 ILE A O 1
ATOM 2882 N N . GLN A 1 354 ? 17.369 10.797 -10.729 1.00 86.62 354 GLN A N 1
ATOM 2883 C CA . GLN A 1 354 ? 18.607 10.535 -11.474 1.00 86.62 354 GLN A CA 1
ATOM 2884 C C . GLN A 1 354 ? 19.540 9.560 -10.746 1.00 86.62 354 GLN A C 1
ATOM 2886 O O . GLN A 1 354 ? 20.205 8.750 -11.395 1.00 86.62 354 GLN A O 1
ATOM 2891 N N . ILE A 1 355 ? 19.565 9.599 -9.413 1.00 82.06 355 ILE A N 1
ATOM 2892 C CA . ILE A 1 355 ? 20.382 8.697 -8.593 1.00 82.06 355 ILE A CA 1
ATOM 2893 C C . ILE A 1 355 ? 19.694 7.328 -8.436 1.00 82.06 355 ILE A C 1
ATOM 2895 O O . ILE A 1 355 ? 20.357 6.289 -8.489 1.00 82.06 355 ILE A O 1
ATOM 2899 N N . LEU A 1 356 ? 18.370 7.320 -8.257 1.00 84.25 356 LEU A N 1
ATOM 2900 C CA . LEU A 1 356 ? 17.554 6.122 -8.023 1.00 84.25 356 LEU A CA 1
ATOM 2901 C C . LEU A 1 356 ? 17.322 5.287 -9.284 1.00 84.25 356 LEU A C 1
ATOM 2903 O O . LEU A 1 356 ? 17.087 4.084 -9.199 1.00 84.25 356 LEU A O 1
ATOM 2907 N N . LYS A 1 357 ? 17.345 5.904 -10.463 1.00 87.19 357 LYS A N 1
ATOM 2908 C CA . LYS A 1 357 ? 16.943 5.243 -11.703 1.00 87.19 357 LYS A CA 1
ATOM 2909 C C . LYS A 1 357 ? 17.756 3.969 -11.957 1.00 87.19 357 LYS A C 1
ATOM 2911 O O . LYS A 1 357 ? 18.984 3.991 -12.033 1.00 87.19 357 LYS A O 1
ATOM 2916 N N . GLY A 1 358 ? 17.047 2.858 -12.134 1.00 83.19 358 GLY A N 1
ATOM 2917 C CA . GLY A 1 358 ? 17.611 1.540 -12.410 1.00 83.19 358 GLY A CA 1
ATOM 2918 C C . GLY A 1 358 ? 18.196 0.825 -11.193 1.00 83.19 358 GLY A C 1
ATOM 2919 O O . GLY A 1 358 ? 18.733 -0.271 -11.354 1.00 83.19 358 GLY A O 1
ATOM 2920 N N . THR A 1 359 ? 18.118 1.384 -9.978 1.00 81.56 359 THR A N 1
ATOM 2921 C CA . THR A 1 359 ? 18.638 0.703 -8.778 1.00 81.56 359 THR A CA 1
ATOM 2922 C C . THR A 1 359 ? 17.789 -0.497 -8.352 1.00 81.56 359 THR A C 1
ATOM 2924 O O . THR A 1 359 ? 18.278 -1.360 -7.621 1.00 81.56 359 THR A O 1
ATOM 2927 N N . GLY A 1 360 ? 16.553 -0.588 -8.853 1.00 81.81 360 GLY A N 1
ATOM 2928 C CA . GLY A 1 360 ? 15.692 -1.768 -8.783 1.00 81.81 360 GLY A CA 1
ATOM 2929 C C . GLY A 1 360 ? 16.286 -2.970 -9.523 1.00 81.81 360 GLY A C 1
ATOM 2930 O O . GLY A 1 360 ? 16.085 -4.113 -9.112 1.00 81.81 360 GLY A O 1
ATOM 2931 N N . GLY A 1 361 ? 17.086 -2.722 -10.565 1.00 80.62 361 GLY A N 1
ATOM 2932 C CA . GLY A 1 361 ? 17.867 -3.731 -11.278 1.00 80.62 361 GLY A CA 1
ATOM 2933 C C . GLY A 1 361 ? 17.049 -4.675 -12.165 1.00 80.62 361 GLY A C 1
ATOM 2934 O O . GLY A 1 361 ? 17.626 -5.596 -12.750 1.00 80.62 361 GLY A O 1
ATOM 2935 N N . LEU A 1 362 ? 15.731 -4.484 -12.295 1.00 85.56 362 LEU A N 1
ATOM 2936 C CA . LEU A 1 362 ? 14.878 -5.347 -13.115 1.00 85.56 362 LEU A CA 1
ATOM 2937 C C . LEU A 1 362 ? 15.087 -5.091 -14.605 1.00 85.56 362 LEU A C 1
ATOM 2939 O O . LEU A 1 362 ? 15.238 -6.054 -15.355 1.00 85.56 362 LEU A O 1
ATOM 2943 N N . ILE A 1 363 ? 15.168 -3.828 -15.034 1.00 87.38 363 ILE A N 1
ATOM 2944 C CA . ILE A 1 363 ? 15.443 -3.473 -16.435 1.00 87.38 363 ILE A CA 1
ATOM 2945 C C . ILE A 1 363 ? 16.807 -4.026 -16.844 1.00 87.38 363 ILE A C 1
ATOM 2947 O O . ILE A 1 363 ? 16.927 -4.682 -17.878 1.00 87.38 363 ILE A O 1
ATOM 2951 N N . GLN A 1 364 ? 17.826 -3.828 -16.002 1.00 84.88 364 GLN A N 1
ATOM 2952 C CA . GLN A 1 364 ? 19.178 -4.324 -16.264 1.00 84.88 364 GLN A CA 1
ATOM 2953 C C . GLN A 1 364 ? 19.213 -5.853 -16.421 1.00 84.88 364 GLN A C 1
ATOM 2955 O O . GLN A 1 364 ? 19.953 -6.371 -17.254 1.00 84.88 364 GLN A O 1
ATOM 2960 N N . ARG A 1 365 ? 18.425 -6.585 -15.623 1.00 82.62 365 ARG A N 1
ATOM 2961 C CA . ARG A 1 365 ? 18.418 -8.057 -15.616 1.00 82.62 365 ARG A CA 1
ATOM 2962 C C . ARG A 1 365 ? 17.542 -8.685 -16.694 1.00 82.62 365 ARG A C 1
ATOM 2964 O O . ARG A 1 365 ? 17.868 -9.769 -17.168 1.00 82.62 365 ARG A O 1
ATOM 2971 N N . LEU A 1 366 ? 16.416 -8.064 -17.033 1.00 84.38 366 LEU A N 1
ATOM 2972 C CA . LEU A 1 366 ? 15.474 -8.584 -18.028 1.00 84.38 366 LEU A CA 1
ATOM 2973 C C . LEU A 1 366 ? 15.818 -8.129 -19.453 1.00 84.38 366 LEU A C 1
ATOM 2975 O O . LEU A 1 366 ? 15.464 -8.814 -20.414 1.00 84.38 366 LEU A O 1
ATOM 2979 N N . GLY A 1 367 ? 16.499 -6.990 -19.587 1.00 87.44 367 GLY A N 1
ATOM 2980 C CA . GLY A 1 367 ? 16.586 -6.241 -20.836 1.00 87.44 367 GLY A CA 1
ATOM 2981 C C . GLY A 1 367 ? 15.326 -5.401 -21.071 1.00 87.44 367 GLY A C 1
ATOM 2982 O O . GLY A 1 367 ? 14.231 -5.754 -20.625 1.00 87.44 367 GLY A O 1
ATOM 2983 N N . GLU A 1 368 ? 15.475 -4.280 -21.782 1.00 88.81 368 GLU A N 1
ATOM 2984 C CA . GLU A 1 368 ? 14.384 -3.316 -21.981 1.00 88.81 368 GLU A CA 1
ATOM 2985 C C . GLU A 1 368 ? 13.155 -3.920 -22.666 1.00 88.81 368 GLU A C 1
ATOM 2987 O O . GLU A 1 368 ? 12.032 -3.666 -22.237 1.00 88.81 368 GLU A O 1
ATOM 2992 N N . ASP A 1 369 ? 13.349 -4.721 -23.714 1.00 88.75 369 ASP A N 1
ATOM 2993 C CA . ASP A 1 369 ? 12.236 -5.272 -24.494 1.00 88.75 369 ASP A CA 1
ATOM 2994 C C . ASP A 1 369 ? 11.424 -6.278 -23.678 1.00 88.75 369 ASP A C 1
ATOM 2996 O O . ASP A 1 369 ? 10.196 -6.208 -23.636 1.00 88.75 369 ASP A O 1
ATOM 3000 N N . THR A 1 370 ? 12.107 -7.165 -22.949 1.00 87.38 370 THR A N 1
ATOM 3001 C CA . THR A 1 370 ? 11.454 -8.101 -22.028 1.00 87.38 370 THR A CA 1
ATOM 3002 C C . THR A 1 370 ? 10.724 -7.354 -20.918 1.00 87.38 370 THR A C 1
ATOM 3004 O O . THR A 1 370 ? 9.608 -7.730 -20.575 1.00 87.38 370 THR A O 1
ATOM 3007 N N . PHE A 1 371 ? 11.319 -6.293 -20.363 1.00 89.06 371 PHE A N 1
ATOM 3008 C CA . PHE A 1 371 ? 10.681 -5.485 -19.325 1.00 89.06 371 PHE A CA 1
ATOM 3009 C C . PHE A 1 371 ? 9.400 -4.813 -19.837 1.00 89.06 371 PHE A C 1
ATOM 3011 O O . PHE A 1 371 ? 8.347 -4.948 -19.215 1.00 89.06 371 PHE A O 1
ATOM 3018 N N . LYS A 1 372 ? 9.457 -4.155 -21.003 1.00 89.88 372 LYS A N 1
ATOM 3019 C CA . LYS A 1 372 ? 8.285 -3.542 -21.657 1.00 89.88 372 LYS A CA 1
ATOM 3020 C C . LYS A 1 372 ? 7.182 -4.567 -21.900 1.00 89.88 372 LYS A C 1
ATOM 3022 O O . LYS A 1 372 ? 6.005 -4.283 -21.703 1.00 89.88 372 LYS A O 1
ATOM 3027 N N . GLU A 1 373 ? 7.560 -5.772 -22.295 1.00 88.50 373 GLU A N 1
ATOM 3028 C CA . GLU A 1 373 ? 6.632 -6.859 -22.566 1.00 88.50 373 GLU A CA 1
ATOM 3029 C C . GLU A 1 373 ? 6.018 -7.463 -21.289 1.00 88.50 373 GLU A C 1
ATOM 3031 O O . GLU A 1 373 ? 4.826 -7.778 -21.266 1.00 88.50 373 GLU A O 1
ATOM 3036 N N . VAL A 1 374 ? 6.783 -7.563 -20.198 1.00 89.56 374 VAL A N 1
ATOM 3037 C CA . VAL A 1 374 ? 6.247 -7.888 -18.865 1.00 89.56 374 VAL A CA 1
ATOM 3038 C C . VAL A 1 374 ? 5.223 -6.834 -18.454 1.00 89.56 374 VAL A C 1
ATOM 3040 O O . VAL A 1 374 ? 4.089 -7.192 -18.156 1.00 89.56 374 VAL A O 1
ATOM 3043 N N . VAL A 1 375 ? 5.568 -5.544 -18.544 1.00 90.12 375 VAL A N 1
ATOM 3044 C CA . VAL A 1 375 ? 4.642 -4.437 -18.250 1.00 90.12 375 VAL A CA 1
ATOM 3045 C C . VAL A 1 375 ? 3.379 -4.536 -19.107 1.00 90.12 375 VAL A C 1
ATOM 3047 O O . VAL A 1 375 ? 2.274 -4.457 -18.577 1.00 90.12 375 VAL A O 1
ATOM 3050 N N . ARG A 1 376 ? 3.512 -4.771 -20.419 1.00 89.25 376 ARG A N 1
ATOM 3051 C CA . ARG A 1 376 ? 2.381 -4.901 -21.354 1.00 89.25 376 ARG A CA 1
ATOM 3052 C C . ARG A 1 376 ? 1.451 -6.060 -20.988 1.00 89.25 376 ARG A C 1
ATOM 3054 O O . ARG A 1 376 ? 0.232 -5.947 -21.148 1.00 89.25 376 ARG A O 1
ATOM 3061 N N . THR A 1 377 ? 2.010 -7.167 -20.510 1.00 88.81 377 THR A N 1
ATOM 3062 C CA . THR A 1 377 ? 1.259 -8.375 -20.137 1.00 88.81 377 THR A CA 1
ATOM 3063 C C . THR A 1 377 ? 0.764 -8.366 -18.693 1.00 88.81 377 THR A C 1
ATOM 3065 O O . THR A 1 377 ? -0.067 -9.204 -18.356 1.00 88.81 377 THR A O 1
ATOM 3068 N N . SER A 1 378 ? 1.193 -7.407 -17.864 1.00 90.56 378 SER A N 1
ATOM 3069 C CA . SER A 1 378 ? 0.669 -7.246 -16.509 1.00 90.56 378 SER A CA 1
ATOM 3070 C C . SER A 1 378 ? -0.830 -6.944 -16.521 1.00 90.56 378 SER A C 1
ATOM 3072 O O . SER A 1 378 ? -1.319 -6.104 -17.294 1.00 90.56 378 SER A O 1
ATOM 3074 N N . LYS A 1 379 ? -1.560 -7.632 -15.648 1.00 89.88 379 LYS A N 1
ATOM 3075 C CA . LYS A 1 379 ? -3.007 -7.517 -15.464 1.00 89.88 379 LYS A CA 1
ATOM 3076 C C . LYS A 1 379 ? -3.370 -7.470 -13.979 1.00 89.88 379 LYS A C 1
ATOM 3078 O O . LYS A 1 379 ? -2.549 -7.803 -13.126 1.00 89.88 379 LYS A O 1
ATOM 3083 N N . LEU A 1 380 ? -4.580 -6.995 -13.722 1.00 85.31 380 LEU A N 1
ATOM 3084 C CA . LEU A 1 380 ? -5.275 -7.050 -12.445 1.00 85.31 380 LEU A CA 1
ATOM 3085 C C . LEU A 1 380 ? -6.631 -7.657 -12.784 1.00 85.31 380 LEU A C 1
ATOM 3087 O O . LEU A 1 380 ? -7.381 -7.040 -13.542 1.00 85.31 380 LEU A O 1
ATOM 3091 N N . ASP A 1 381 ? -6.879 -8.858 -12.285 1.00 81.00 381 ASP A N 1
ATOM 3092 C CA . ASP A 1 381 ? -8.129 -9.577 -12.480 1.00 81.00 381 ASP A CA 1
ATOM 3093 C C . ASP A 1 381 ? -8.797 -9.696 -11.113 1.00 81.00 381 ASP A C 1
ATOM 3095 O O . ASP A 1 381 ? -8.158 -10.133 -10.152 1.00 81.00 381 ASP A O 1
ATOM 3099 N N . TYR A 1 382 ? -10.064 -9.299 -11.032 1.00 73.69 382 TYR A N 1
ATOM 3100 C CA . TYR A 1 382 ? -10.889 -9.582 -9.870 1.00 73.69 382 TYR A CA 1
ATOM 3101 C C . TYR A 1 382 ? -12.196 -10.210 -10.328 1.00 73.69 382 TYR A C 1
ATOM 3103 O O . TYR A 1 382 ? -12.908 -9.637 -11.149 1.00 73.69 382 TYR A O 1
ATOM 3111 N N . ASP A 1 383 ? -12.479 -11.389 -9.790 1.00 69.88 383 ASP A N 1
ATOM 3112 C CA . ASP A 1 383 ? -13.739 -12.096 -9.966 1.00 69.88 383 ASP A CA 1
ATOM 3113 C C . ASP A 1 383 ? -14.261 -12.394 -8.562 1.00 69.88 383 ASP A C 1
ATOM 3115 O O . ASP A 1 383 ? -13.602 -13.083 -7.780 1.00 69.88 383 ASP A O 1
ATOM 3119 N N . ILE A 1 384 ? -15.418 -11.826 -8.222 1.00 66.94 384 ILE A N 1
ATOM 3120 C CA . ILE A 1 384 ? -16.132 -12.205 -7.002 1.00 66.94 384 ILE A CA 1
ATOM 3121 C C . ILE A 1 384 ? -16.661 -13.609 -7.268 1.00 66.94 384 ILE A C 1
ATOM 3123 O O . ILE A 1 384 ? -17.362 -13.811 -8.264 1.00 66.94 384 ILE A O 1
ATOM 3127 N N . GLU A 1 385 ? -16.303 -14.578 -6.428 1.00 59.12 385 GLU A N 1
ATOM 3128 C CA . GLU A 1 385 ? -16.898 -15.904 -6.552 1.00 59.12 385 GLU A CA 1
ATOM 3129 C C . GLU A 1 385 ? -18.416 -15.751 -6.396 1.00 59.12 385 GLU A C 1
ATOM 3131 O O . GLU A 1 385 ? -18.864 -15.171 -5.401 1.00 59.12 385 GLU A O 1
ATOM 3136 N N . PRO A 1 386 ? -19.230 -16.188 -7.376 1.00 49.06 386 PRO A N 1
ATOM 3137 C CA . PRO A 1 386 ? -20.666 -16.218 -7.172 1.00 49.06 386 PRO A CA 1
ATOM 3138 C C . PRO A 1 386 ? -20.915 -17.121 -5.965 1.00 49.06 386 PRO A C 1
ATOM 3140 O O . PRO A 1 386 ? -20.517 -18.285 -5.981 1.00 49.06 386 PRO A O 1
ATOM 3143 N N . SER A 1 387 ? -21.526 -16.577 -4.908 1.00 48.72 387 SER A N 1
ATOM 3144 C CA . SER A 1 387 ? -21.979 -17.372 -3.765 1.00 48.72 387 SER A CA 1
ATOM 3145 C C . SER A 1 387 ? -22.802 -18.533 -4.318 1.00 48.72 387 SER A C 1
ATOM 3147 O O . SER A 1 387 ? -23.761 -18.288 -5.053 1.00 48.72 387 SER A O 1
ATOM 3149 N N . GLY A 1 388 ? -22.356 -19.761 -4.055 1.00 44.53 388 GLY A N 1
ATOM 3150 C CA . GLY A 1 388 ? -22.762 -20.993 -4.731 1.00 44.53 388 GLY A CA 1
ATOM 3151 C C . GLY A 1 388 ? -24.188 -21.470 -4.465 1.00 44.53 388 GLY A C 1
ATOM 3152 O O . GLY A 1 388 ? -24.373 -22.650 -4.204 1.00 44.53 388 GLY A O 1
ATOM 3153 N N . ASP A 1 389 ? -25.176 -20.592 -4.608 1.00 45.84 389 ASP A N 1
ATOM 3154 C CA . ASP A 1 389 ? -26.580 -20.956 -4.729 1.00 45.84 389 ASP A CA 1
ATOM 3155 C C . ASP A 1 389 ? -27.002 -20.747 -6.186 1.00 45.84 389 ASP A C 1
ATOM 3157 O O . ASP A 1 389 ? -27.469 -19.681 -6.604 1.00 45.84 389 ASP A O 1
ATOM 3161 N N . GLU A 1 390 ? -26.822 -21.792 -6.997 1.00 41.50 390 GLU A N 1
ATOM 3162 C CA . GLU A 1 390 ? -27.667 -21.953 -8.172 1.00 41.50 390 GLU A CA 1
ATOM 3163 C C . GLU A 1 390 ? -29.105 -22.044 -7.655 1.00 41.50 390 GLU A C 1
ATOM 3165 O O . GLU A 1 390 ? -29.498 -23.032 -7.041 1.00 41.50 390 GLU A O 1
ATOM 3170 N N . PHE A 1 391 ? -29.895 -20.990 -7.868 1.00 39.53 391 PHE A N 1
ATOM 3171 C CA . PHE A 1 391 ? -31.340 -21.082 -7.724 1.00 39.53 391 PHE A CA 1
ATOM 3172 C C . PHE A 1 391 ? -31.821 -22.213 -8.644 1.00 39.53 391 PHE A C 1
ATOM 3174 O O . PHE A 1 391 ? -31.960 -22.011 -9.855 1.00 39.53 391 PHE A O 1
ATOM 3181 N N . GLU A 1 392 ? -32.113 -23.388 -8.083 1.00 39.66 392 GLU A N 1
ATOM 3182 C CA . GLU A 1 392 ? -33.096 -24.289 -8.670 1.00 39.66 392 GLU A CA 1
ATOM 3183 C C . GLU A 1 392 ? -34.414 -23.512 -8.669 1.00 39.66 392 GLU A C 1
ATOM 3185 O O . GLU A 1 392 ? -35.147 -23.438 -7.685 1.00 39.66 392 GLU A O 1
ATOM 3190 N N . VAL A 1 393 ? -34.677 -22.823 -9.779 1.00 37.75 393 VAL A N 1
ATOM 3191 C CA . VAL A 1 393 ? -36.007 -22.310 -10.060 1.00 37.75 393 VAL A CA 1
ATOM 3192 C C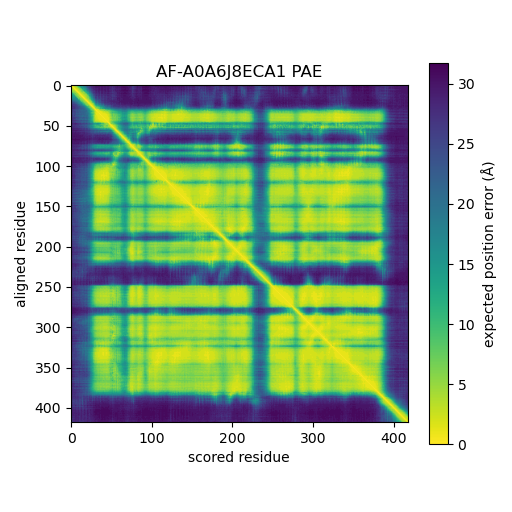 . VAL A 1 393 ? -36.858 -23.544 -10.304 1.00 37.75 393 VAL A C 1
ATOM 3194 O O . VAL A 1 393 ? -36.905 -24.061 -11.422 1.00 37.75 393 VAL A O 1
ATOM 3197 N N . ASP A 1 394 ? -37.516 -24.020 -9.251 1.00 37.44 394 ASP A N 1
ATOM 3198 C CA . ASP A 1 394 ? -38.661 -24.904 -9.381 1.00 37.44 394 ASP A CA 1
ATOM 3199 C C . ASP A 1 394 ? -39.686 -24.175 -10.250 1.00 37.44 394 ASP A C 1
ATOM 3201 O O . ASP A 1 394 ? -40.406 -23.269 -9.823 1.00 37.44 394 ASP A O 1
ATOM 3205 N N . VAL A 1 395 ? -39.712 -24.540 -11.531 1.00 42.00 395 VAL A N 1
ATOM 3206 C CA . VAL A 1 395 ? -40.783 -24.167 -12.446 1.00 42.00 395 VAL A CA 1
ATOM 3207 C C . VAL A 1 395 ? -41.997 -24.999 -12.041 1.00 42.00 395 VAL A C 1
ATOM 3209 O O . VAL A 1 395 ? -42.347 -25.987 -12.691 1.00 42.00 395 VAL A O 1
ATOM 3212 N N . GLU A 1 396 ? -42.649 -24.613 -10.944 1.00 37.81 396 GLU A N 1
ATOM 3213 C CA . GLU A 1 396 ? -44.029 -25.011 -10.722 1.00 37.81 396 GLU A CA 1
ATOM 3214 C C . GLU A 1 396 ? -44.875 -24.373 -11.827 1.00 37.81 396 GLU A C 1
ATOM 3216 O O . GLU A 1 396 ? -44.951 -23.155 -12.006 1.00 37.81 396 GLU A O 1
ATOM 3221 N N . ASN A 1 397 ? -45.450 -25.260 -12.637 1.00 46.31 397 ASN A N 1
ATOM 3222 C CA . ASN A 1 397 ? -46.383 -24.974 -13.713 1.00 46.31 397 ASN A CA 1
ATOM 3223 C C . ASN A 1 397 ? -47.646 -24.297 -13.169 1.00 46.31 397 ASN A C 1
ATOM 3225 O O . ASN A 1 397 ? -48.685 -24.944 -13.033 1.00 46.31 397 ASN A O 1
ATOM 3229 N N . ASP A 1 398 ? -47.597 -22.986 -12.956 1.00 35.09 398 ASP A N 1
ATOM 3230 C CA . ASP A 1 398 ? -48.809 -22.202 -12.776 1.00 35.09 398 ASP A CA 1
ATOM 3231 C C . ASP A 1 398 ? -49.330 -21.697 -14.121 1.00 35.09 398 ASP A C 1
ATOM 3233 O O . ASP A 1 398 ? -48.836 -20.782 -14.781 1.00 35.09 398 ASP A O 1
ATOM 3237 N N . SER A 1 399 ? -50.381 -22.396 -14.527 1.00 44.53 399 SER A N 1
ATOM 3238 C CA . SER A 1 399 ? -51.245 -22.116 -15.657 1.00 44.53 399 SER A CA 1
ATOM 3239 C C . SER A 1 399 ? -51.813 -20.696 -15.564 1.00 44.53 399 SER A C 1
ATOM 3241 O O . SER A 1 399 ? -52.599 -20.402 -14.665 1.00 44.53 399 SER A O 1
ATOM 3243 N N . ILE A 1 400 ? -51.509 -19.832 -16.538 1.00 33.06 400 ILE A N 1
ATOM 3244 C CA . ILE A 1 400 ? -52.219 -18.556 -16.725 1.00 33.06 400 ILE A CA 1
ATOM 3245 C C . ILE A 1 400 ? -53.152 -18.663 -17.945 1.00 33.06 400 ILE A C 1
ATOM 3247 O O . ILE A 1 400 ? -52.705 -19.049 -19.030 1.00 33.06 400 ILE A O 1
ATOM 3251 N N . PRO A 1 401 ? -54.447 -18.316 -17.807 1.00 36.16 401 PRO A N 1
ATOM 3252 C CA . PRO A 1 401 ? -55.416 -18.379 -18.890 1.00 36.16 401 PRO A CA 1
ATOM 3253 C C . PRO A 1 401 ? -55.281 -17.205 -19.869 1.00 36.16 401 PRO A C 1
ATOM 3255 O O . PRO A 1 401 ? -54.901 -16.087 -19.528 1.00 36.16 401 PRO A O 1
ATOM 3258 N N . ALA A 1 402 ? -55.669 -17.478 -21.112 1.00 36.09 402 ALA A N 1
ATOM 3259 C CA . ALA A 1 402 ? -55.680 -16.540 -22.223 1.00 36.09 402 ALA A CA 1
ATOM 3260 C C . ALA A 1 402 ? -56.690 -15.388 -22.051 1.00 36.09 402 ALA A C 1
ATOM 3262 O O . ALA A 1 402 ? -57.891 -15.618 -21.952 1.00 36.09 402 ALA A O 1
ATOM 3263 N N . SER A 1 403 ? -56.202 -14.146 -22.110 1.00 33.97 403 SER A N 1
ATOM 3264 C CA . SER A 1 403 ? -56.813 -12.940 -22.717 1.00 33.97 403 SER A CA 1
ATOM 3265 C C . SER A 1 403 ? -55.884 -11.751 -22.397 1.00 33.97 403 SER A C 1
ATOM 3267 O O . SER A 1 403 ? -55.221 -11.770 -21.374 1.00 33.97 403 SER A O 1
ATOM 3269 N N . GLY A 1 404 ? -55.707 -10.679 -23.160 1.00 29.83 404 GLY A N 1
ATOM 3270 C CA . GLY A 1 404 ? -56.192 -10.251 -24.458 1.00 29.83 404 GLY A CA 1
ATOM 3271 C C . GLY A 1 404 ? -55.418 -8.974 -24.842 1.00 29.83 404 GLY A C 1
ATOM 3272 O O . GLY A 1 404 ? -55.046 -8.184 -23.984 1.00 29.83 404 GLY A O 1
ATOM 3273 N N . THR A 1 405 ? -55.169 -8.809 -26.144 1.00 32.94 405 THR A N 1
ATOM 3274 C CA . THR A 1 405 ? -55.011 -7.545 -26.900 1.00 32.94 405 THR A CA 1
ATOM 3275 C C . THR A 1 405 ? -54.241 -6.359 -26.288 1.00 32.94 405 THR A C 1
ATOM 3277 O O . THR A 1 405 ? -54.749 -5.677 -25.404 1.00 32.94 405 THR A O 1
ATOM 3280 N N . GLY A 1 406 ? -53.131 -5.935 -26.918 1.00 29.42 406 GLY A N 1
ATOM 3281 C CA . GLY A 1 406 ? -52.592 -4.599 -26.618 1.00 29.42 406 GLY A CA 1
ATOM 3282 C C . GLY A 1 406 ? -51.297 -4.137 -27.292 1.00 29.42 406 GLY A C 1
ATOM 3283 O O . GLY A 1 406 ? -50.312 -3.920 -26.613 1.00 29.42 406 GLY A O 1
ATOM 3284 N N . ARG A 1 407 ? -51.351 -3.869 -28.604 1.00 31.33 407 ARG A N 1
ATOM 3285 C CA . ARG A 1 407 ? -50.568 -2.849 -29.351 1.00 31.33 407 ARG A CA 1
ATOM 3286 C C . ARG A 1 407 ? -49.024 -2.858 -29.305 1.00 31.33 407 ARG A C 1
ATOM 3288 O O . ARG A 1 407 ? -48.376 -2.240 -28.471 1.00 31.33 407 ARG A O 1
ATOM 3295 N N . LEU A 1 408 ? -48.491 -3.339 -30.430 1.00 32.25 408 LEU A N 1
ATOM 3296 C CA . LEU A 1 408 ? -47.236 -2.951 -31.083 1.00 32.25 408 LEU A CA 1
ATOM 3297 C C . LEU A 1 408 ? -46.979 -1.428 -31.092 1.00 32.25 408 LEU A C 1
ATOM 3299 O O . LEU A 1 408 ? -47.807 -0.656 -31.586 1.00 32.25 408 LEU A O 1
ATOM 3303 N N . ARG A 1 409 ? -45.762 -1.017 -30.714 1.00 32.00 409 ARG A N 1
ATOM 3304 C CA . ARG A 1 409 ? -45.120 0.197 -31.242 1.00 32.00 409 ARG A CA 1
ATOM 3305 C C . ARG A 1 409 ? -43.782 -0.157 -31.888 1.00 32.00 409 ARG A C 1
ATOM 3307 O O . ARG A 1 409 ? -42.947 -0.838 -31.311 1.00 32.00 409 ARG A O 1
ATOM 3314 N N . LYS A 1 410 ? -43.665 0.292 -33.137 1.00 31.92 410 LYS A N 1
ATOM 3315 C CA . LYS A 1 410 ? -42.551 0.137 -34.074 1.00 31.92 410 LYS A CA 1
ATOM 3316 C C . LYS A 1 410 ? -41.386 1.053 -33.680 1.00 31.92 410 LYS A C 1
ATOM 3318 O O . LYS A 1 410 ? -41.622 2.226 -33.405 1.00 31.92 410 LYS A O 1
ATOM 3323 N N . TYR A 1 411 ? -40.157 0.552 -33.776 1.00 33.16 411 TYR A N 1
ATOM 3324 C CA . TYR A 1 411 ? -38.950 1.375 -33.908 1.00 33.16 411 TYR A CA 1
ATOM 3325 C C . TYR A 1 411 ? -38.687 1.669 -35.396 1.00 33.16 411 TYR A C 1
ATOM 3327 O O . TYR A 1 411 ? -38.840 0.756 -36.217 1.00 33.16 411 TYR A O 1
ATOM 3335 N N . PRO A 1 412 ? -38.296 2.896 -35.786 1.00 38.88 412 PRO A N 1
ATOM 3336 C CA . PRO A 1 412 ? -37.801 3.157 -37.128 1.00 38.88 412 PRO A CA 1
ATOM 3337 C C . PRO A 1 412 ? -36.309 2.814 -37.250 1.00 38.88 412 PRO A C 1
ATOM 3339 O O . PRO A 1 412 ? -35.501 3.132 -36.380 1.00 38.88 412 PRO A O 1
ATOM 3342 N N . LYS A 1 413 ? -35.980 2.167 -38.373 1.00 34.91 413 LYS A N 1
ATOM 3343 C CA . LYS A 1 413 ? -34.628 1.923 -38.888 1.00 34.91 413 LYS A CA 1
ATOM 3344 C C . LYS A 1 413 ? -33.934 3.253 -39.201 1.00 34.91 413 LYS A C 1
ATOM 3346 O O . LYS A 1 413 ? -34.549 4.113 -39.829 1.00 34.91 413 LYS A O 1
ATOM 3351 N N . ILE A 1 414 ? -32.657 3.374 -38.843 1.00 38.78 414 ILE A N 1
ATOM 3352 C CA . ILE A 1 414 ? -31.750 4.384 -39.401 1.00 38.78 414 ILE A CA 1
ATOM 3353 C C . ILE A 1 414 ? -30.864 3.686 -40.436 1.00 38.78 414 ILE A C 1
ATOM 3355 O O . ILE A 1 414 ? -30.304 2.621 -40.178 1.00 38.78 414 ILE A O 1
ATOM 3359 N N . ASN A 1 415 ? -30.840 4.284 -41.625 1.00 34.19 415 ASN A N 1
ATOM 3360 C CA . ASN A 1 415 ? -30.149 3.843 -42.828 1.00 34.19 415 ASN A CA 1
ATOM 3361 C C . ASN A 1 415 ? -28.632 4.046 -42.729 1.00 34.19 415 ASN A C 1
ATOM 3363 O O . ASN A 1 415 ? -28.168 5.042 -42.179 1.00 34.19 415 ASN A O 1
ATOM 3367 N N . GLN A 1 416 ? -27.897 3.120 -43.344 1.00 35.28 416 GLN A N 1
ATOM 3368 C CA . GLN A 1 416 ? -26.524 3.305 -43.803 1.00 35.28 416 GLN A CA 1
ATOM 3369 C C . GLN A 1 416 ? -26.545 3.874 -45.230 1.00 35.28 416 GLN A C 1
ATOM 3371 O O . GLN A 1 416 ? -27.099 3.231 -46.115 1.00 35.28 416 GLN A O 1
ATOM 3376 N N . GLU A 1 417 ? -25.918 5.031 -45.426 1.00 43.91 417 GLU A N 1
ATOM 3377 C CA . GLU A 1 417 ? -25.336 5.585 -46.665 1.00 43.91 417 GLU A CA 1
ATOM 3378 C C . GLU A 1 417 ? -24.242 6.555 -46.158 1.00 43.91 417 GLU A C 1
ATOM 3380 O O . GLU A 1 417 ? -24.500 7.258 -45.182 1.00 43.91 417 GLU A O 1
ATOM 3385 N N . GLN A 1 418 ? -23.004 6.655 -46.641 1.00 43.44 418 GLN A N 1
ATOM 3386 C CA . GLN A 1 418 ? -22.242 6.143 -47.781 1.00 43.44 418 GLN A CA 1
ATOM 3387 C C . GLN A 1 418 ? -20.764 6.097 -47.365 1.00 43.44 418 GLN A C 1
ATOM 3389 O O . GLN A 1 418 ? -20.384 6.928 -46.505 1.00 43.44 418 GLN A O 1
#

Solvent-accessible surface area (backbone atoms only — not comparable to full-atom values): 25040 Å² total; per-residue (Å²): 146,84,89,90,85,82,78,80,68,65,69,56,57,61,54,63,70,70,71,77,68,88,70,83,77,71,94,64,77,58,66,74,58,58,50,53,52,44,56,51,50,54,53,34,73,78,70,66,77,46,51,29,34,38,36,57,24,59,61,44,63,71,72,78,70,94,66,72,95,66,93,77,65,35,41,43,51,81,50,84,62,72,51,70,38,69,52,78,57,80,55,92,78,87,56,79,76,47,71,42,45,46,58,57,39,26,37,54,39,53,52,51,51,51,35,57,68,76,66,50,91,70,56,74,68,60,45,41,47,48,52,12,48,53,54,37,61,77,41,39,72,60,34,32,60,60,58,60,59,52,86,83,48,53,75,59,34,40,51,49,42,47,38,65,56,51,57,26,40,43,22,60,43,52,66,38,44,38,32,19,57,88,57,90,63,70,80,64,69,91,78,85,66,87,81,46,55,15,45,40,33,35,16,12,65,69,55,41,31,33,57,46,68,67,51,81,45,70,44,89,63,76,87,60,77,78,91,75,84,90,81,88,79,90,79,89,86,84,87,82,88,76,83,83,89,79,82,93,64,84,49,72,63,57,52,39,39,44,45,55,49,10,46,25,52,3,22,27,46,36,39,52,46,65,67,53,54,83,76,58,93,78,76,54,46,42,51,36,68,31,73,53,72,55,92,50,35,36,43,48,25,35,16,33,58,90,48,27,28,35,35,33,49,38,87,92,53,46,38,45,42,42,58,85,75,36,70,29,64,66,38,53,55,50,49,41,42,50,64,41,29,70,75,13,36,43,69,67,54,71,70,54,42,68,71,41,48,51,27,30,32,54,49,80,72,56,34,64,69,53,40,54,48,38,29,68,56,25,42,76,51,75,49,68,63,74,76,88,68,80,77,79,74,78,79,72,85,76,86,78,83,94,81,80,89,84,81,91,80,86,81,84,85,83,84,91,82,132

Organism: Mytilus coruscus (NCBI:txid42192)

Foldseek 3Di:
DDDDDPPPPPVVVVVVVPPPPPDDPPPDQDVVLLVVVLVLLVVCLVPPKFKKWWALWPFDQPDPPPDDPPPFDAAELPDLDPRTAGDRDDPPPDADTDIDIPCLFQVLLNVLSVCVSVVHDDDPLSVLLVSLLSQLSSCQVVLLVQLLPQPQDDQLQQVLSCLQSAQLSSASHSQQKEAEPVRDDDHPDPPVDDHFYWAFWWFFSLYYIGGDRMDGDNDPDCPDPDDDDDDDDDDDDDDDDDDDDDDDDDDSSNVRSQVSVFQTQLLQLVLVCVVVVPPDPLQAASWQWGWDDGSFWIKIKIAHLVQQMIIIGDSVRTDTQDDVSGGDVSVSSSSSCNSVVSSRGHDHDPVVSVSRGCSNVPCVVQPVVSSVVSSNRIDTDIDRPPPPDPPPPPPPDDDDDDDDDDDDDDDDDDDDDD

Mean predicted aligned error: 13.97 Å

pLDDT: mean 70.58, std 22.16, range [24.11, 95.25]